Protein AF-A0A1E7F8M4-F1 (afdb_monomer_lite)

Secondary structure (DSSP, 8-state):
--HHHHHHHHHHHHS----S------------------------------HHHHSSTTS--BHHHHHHHHHHHHHHHHTTT-SS-EEEEEE--B-----S------------------SGGG--EEEEEE-SSTTHHHHHHSSBS-S---HHHHHHHHHHHHHHS-TTTS-EEEEEEESS--SSHHHHHHHHHHHHHHHHHTT-GGG--EEEEEEE-S--HHHHHHHHHHHH-PBPPGGG--TT--SS----S-S----B--EEEE-HHHHHHHHHHHHHHHHHHHHHTT-S-SSSTHHHHHHHHHHTTSTT---S---S------------EEEEEEETTEEEEEEEEEE-SSSEEEEESSSS-EEEEEEEPPTT-TT-EEEEEE-TTSPEEEEEEETTTTEEEETTS-EEEESS--------S--SS---S--S-GGGTTSHHHHHHHHT---EEEEEEE-SGGGG-B--

Foldseek 3Di:
DPDVVVVVVVVVVVPDPPPDDDDDDDDDDDDDDDDDDDDDPPPPPPPPDPLLQLCQLPRQDFLQSNVLSVVQLVQAFVLQLAVQGAKEKEAFFAQPPDPDDPPDPDDDDPDPDDPPRPPVRGDIDIDGRHNHSVCSSVVRPNTFQADFGQVLVNLLVVLVVLLVDPLQVFAAEEEEEDAAQHPPLVSNVVSVLVSQLSCVVVPADVSHRAAYEYEHRFQYPRVVVSLVVVQPDWHAHPVVCPVPPPDDDPDPDDPCRRTDNRYHYDYPVNVNVQVVQVVVVLVVVLVVPPPDDDDDCPVVSVQSVSQSSRLPRPPDDDPDDDDDDDDDQFPAAWKFKDAPNDGPWIWGWDGPSPFKIWIDIPPDIWIKGKDQDPPPCRPDIWIWTQDPVRDIKTWDADSVQRWIAIPVRMIIHGPPPPPPPPPRDDDDDHADSPPTDCVVCPRPNNVCSNVSGNHHYYYYYNSYPSSRDGHD

pLDDT: mean 72.51, std 24.02, range [23.47, 98.25]

Organism: NCBI:txid635003

Radius of gyration: 28.69 Å; chains: 1; bounding box: 105×53×74 Å

Structure (mmCIF, N/CA/C/O backbone):
data_AF-A0A1E7F8M4-F1
#
_entry.id   AF-A0A1E7F8M4-F1
#
loop_
_atom_site.group_PDB
_atom_site.id
_atom_site.type_symbol
_atom_site.label_atom_id
_atom_site.label_alt_id
_atom_site.label_comp_id
_atom_site.label_asym_id
_atom_site.label_entity_id
_atom_site.label_seq_id
_atom_site.pdbx_PDB_ins_code
_atom_site.Cartn_x
_atom_site.Cartn_y
_atom_site.Cartn_z
_atom_site.occupancy
_atom_site.B_iso_or_equiv
_atom_site.auth_seq_id
_atom_site.auth_comp_id
_atom_site.auth_asym_id
_atom_site.auth_atom_id
_atom_site.pdbx_PDB_model_num
ATOM 1 N N . MET A 1 1 ? 30.315 -9.080 -9.059 1.00 37.03 1 MET A N 1
ATOM 2 C CA . MET A 1 1 ? 30.272 -8.263 -7.815 1.00 37.03 1 MET A CA 1
ATOM 3 C C . MET A 1 1 ? 30.998 -6.899 -7.936 1.00 37.03 1 MET A C 1
ATOM 5 O O . MET A 1 1 ? 31.629 -6.462 -6.981 1.00 37.03 1 MET A O 1
ATOM 9 N N . GLY A 1 2 ? 30.937 -6.190 -9.077 1.00 30.44 2 GLY A N 1
ATOM 10 C CA . GLY A 1 2 ? 31.762 -4.980 -9.309 1.00 30.44 2 GLY A CA 1
ATOM 11 C C . GLY A 1 2 ? 31.036 -3.627 -9.262 1.00 30.44 2 GLY A C 1
ATOM 12 O O . GLY A 1 2 ? 31.676 -2.598 -9.063 1.00 30.44 2 GLY A O 1
ATOM 13 N N . PHE A 1 3 ? 29.710 -3.607 -9.421 1.00 31.91 3 PHE A N 1
ATOM 14 C CA . PHE A 1 3 ? 28.953 -2.371 -9.649 1.00 31.91 3 PHE A CA 1
ATOM 15 C C . PHE A 1 3 ? 28.814 -1.500 -8.389 1.00 31.91 3 PHE A C 1
ATOM 17 O O . PHE A 1 3 ? 29.155 -0.317 -8.417 1.00 31.91 3 PHE A O 1
ATOM 24 N N . MET A 1 4 ? 28.442 -2.094 -7.247 1.00 29.42 4 MET A N 1
ATOM 25 C CA . MET A 1 4 ? 28.350 -1.355 -5.980 1.00 29.42 4 MET A CA 1
ATOM 26 C C . MET A 1 4 ? 29.710 -0.833 -5.504 1.00 29.42 4 MET A C 1
ATOM 28 O O . MET A 1 4 ? 29.794 0.275 -4.985 1.00 29.42 4 MET A O 1
ATOM 32 N N . LYS A 1 5 ? 30.802 -1.568 -5.749 1.00 33.44 5 LYS A N 1
ATOM 33 C CA . LYS A 1 5 ? 32.147 -1.145 -5.331 1.00 33.44 5 LYS A CA 1
ATOM 34 C C . LYS A 1 5 ? 32.594 0.140 -6.049 1.00 33.44 5 LYS A C 1
ATOM 36 O O . LYS A 1 5 ? 33.092 1.054 -5.401 1.00 33.44 5 LYS A O 1
ATOM 41 N N . ASN A 1 6 ? 32.305 0.251 -7.350 1.00 36.06 6 ASN A N 1
ATOM 42 C CA . ASN A 1 6 ? 32.602 1.446 -8.149 1.00 36.06 6 ASN A CA 1
ATOM 43 C C . ASN A 1 6 ? 31.664 2.628 -7.847 1.00 36.06 6 ASN A C 1
ATOM 45 O O . ASN A 1 6 ? 32.099 3.779 -7.887 1.00 36.06 6 ASN A O 1
ATOM 49 N N . ALA A 1 7 ? 30.391 2.369 -7.523 1.00 35.34 7 ALA A N 1
ATOM 50 C CA . ALA A 1 7 ? 29.462 3.415 -7.090 1.00 35.34 7 ALA A CA 1
ATOM 51 C C . ALA A 1 7 ? 29.884 4.021 -5.736 1.00 35.34 7 ALA A C 1
ATOM 53 O O . ALA A 1 7 ? 29.865 5.240 -5.577 1.00 35.34 7 ALA A O 1
ATOM 54 N N . PHE A 1 8 ? 30.351 3.188 -4.799 1.00 31.23 8 PHE A N 1
ATOM 55 C CA . PHE A 1 8 ? 30.857 3.630 -3.497 1.00 31.23 8 PHE A CA 1
ATOM 56 C C . PHE A 1 8 ? 32.166 4.429 -3.600 1.00 31.23 8 PHE A C 1
ATOM 58 O O . PHE A 1 8 ? 32.268 5.484 -2.978 1.00 31.23 8 PHE A O 1
ATOM 65 N N . GLU A 1 9 ? 33.139 4.002 -4.415 1.00 39.09 9 GLU A N 1
ATOM 66 C CA . GLU A 1 9 ? 34.400 4.748 -4.599 1.00 39.09 9 GLU A CA 1
ATOM 67 C C . GLU A 1 9 ? 34.179 6.134 -5.230 1.00 39.09 9 GLU A C 1
ATOM 69 O O . GLU A 1 9 ? 34.836 7.107 -4.853 1.00 39.09 9 GLU A O 1
ATOM 74 N N . LYS A 1 10 ? 33.204 6.256 -6.140 1.00 39.91 10 LYS A N 1
ATOM 75 C CA . LYS A 1 10 ? 32.868 7.525 -6.801 1.00 39.91 10 LYS A CA 1
ATOM 76 C C . LYS A 1 10 ? 32.149 8.510 -5.867 1.00 39.91 10 LYS A C 1
ATOM 78 O O . LYS A 1 10 ? 32.418 9.704 -5.932 1.00 39.91 10 LYS A O 1
ATOM 83 N N . ILE A 1 11 ? 31.303 8.007 -4.963 1.00 39.59 11 ILE A N 1
ATOM 84 C CA . ILE A 1 11 ? 30.619 8.805 -3.929 1.00 39.59 11 ILE A CA 1
ATOM 85 C C . ILE A 1 11 ? 31.603 9.241 -2.830 1.00 39.59 11 ILE A C 1
ATOM 87 O O . ILE A 1 11 ? 31.528 10.370 -2.348 1.00 39.59 11 ILE A O 1
ATOM 91 N N . GLN A 1 12 ? 32.572 8.389 -2.475 1.00 37.31 12 GLN A N 1
ATOM 92 C CA . GLN A 1 12 ? 33.633 8.734 -1.524 1.00 37.31 12 GLN A CA 1
ATOM 93 C C . GLN A 1 12 ? 34.525 9.875 -2.054 1.00 37.31 12 GLN A C 1
ATOM 95 O O . GLN A 1 12 ? 34.934 10.736 -1.280 1.00 37.31 12 GLN A O 1
ATOM 100 N N . ALA A 1 13 ? 34.786 9.914 -3.367 1.00 48.41 13 ALA A N 1
ATOM 101 C CA . ALA A 1 13 ? 35.597 10.949 -4.012 1.00 48.41 13 ALA A CA 1
ATOM 102 C C . ALA A 1 13 ? 34.895 12.321 -4.133 1.00 48.41 13 ALA A C 1
ATOM 104 O O . ALA A 1 13 ? 35.574 13.344 -4.166 1.00 48.41 13 ALA A O 1
ATOM 105 N N . GLU A 1 14 ? 33.558 12.367 -4.179 1.00 42.75 14 GLU A N 1
ATOM 106 C CA . GLU A 1 14 ? 32.783 13.623 -4.196 1.00 42.75 14 GLU A CA 1
ATOM 107 C C . GLU A 1 14 ? 32.551 14.221 -2.796 1.00 42.75 14 GLU A C 1
ATOM 109 O O . GLU A 1 14 ? 32.274 15.415 -2.676 1.00 42.75 14 GLU A O 1
ATOM 114 N N . LEU A 1 15 ? 32.680 13.418 -1.734 1.00 37.06 15 LEU A N 1
ATOM 115 C CA . LEU A 1 15 ? 32.424 13.827 -0.346 1.00 37.06 15 LEU A CA 1
ATOM 116 C C . LEU A 1 15 ? 33.662 14.331 0.413 1.00 37.06 15 LEU A C 1
ATOM 118 O O . LEU A 1 15 ? 33.518 14.773 1.554 1.00 37.06 15 LEU A O 1
ATOM 122 N N . ASP A 1 16 ? 34.845 14.311 -0.205 1.00 44.00 16 ASP A N 1
ATOM 123 C CA . ASP A 1 16 ? 36.096 14.795 0.391 1.00 44.00 16 ASP A CA 1
ATOM 124 C C . ASP A 1 16 ? 36.528 16.137 -0.252 1.00 44.00 16 ASP A C 1
ATOM 126 O O . ASP A 1 16 ? 37.361 16.170 -1.161 1.00 44.00 16 ASP A O 1
ATOM 130 N N . PRO A 1 17 ? 35.993 17.300 0.182 1.00 47.28 17 PRO A N 1
ATOM 131 C CA . PRO A 1 17 ? 36.359 18.602 -0.384 1.00 47.28 17 PRO A CA 1
ATOM 132 C C . PRO A 1 17 ? 37.748 19.105 0.057 1.00 47.28 17 PRO A C 1
ATOM 134 O O . PRO A 1 17 ? 38.078 20.270 -0.163 1.00 47.28 17 PRO A O 1
ATOM 137 N N . SER A 1 18 ? 38.591 18.274 0.680 1.00 44.00 18 SER A N 1
ATOM 138 C CA . SER A 1 18 ? 39.904 18.683 1.191 1.00 44.00 18 SER A CA 1
ATOM 139 C C . SER A 1 18 ? 41.071 18.108 0.388 1.00 44.00 18 SER A C 1
ATOM 141 O O . SER A 1 18 ? 41.942 17.443 0.943 1.00 44.00 18 SER A O 1
ATOM 143 N N . ALA A 1 19 ? 41.130 18.368 -0.916 1.00 43.50 19 ALA A N 1
ATOM 144 C CA . ALA A 1 19 ? 42.357 18.117 -1.675 1.00 43.50 19 ALA A CA 1
ATOM 145 C C . ALA A 1 19 ? 42.534 19.045 -2.880 1.00 43.50 19 ALA A C 1
ATOM 147 O O . ALA A 1 19 ? 42.979 18.615 -3.938 1.00 43.50 19 ALA A O 1
ATOM 148 N N . THR A 1 20 ? 42.272 20.340 -2.714 1.00 40.88 20 THR A N 1
ATOM 149 C CA . THR A 1 20 ? 42.920 21.341 -3.565 1.00 40.88 20 THR A CA 1
ATOM 150 C C . THR A 1 20 ? 43.335 22.553 -2.746 1.00 40.88 20 THR A C 1
ATOM 152 O O . THR A 1 20 ? 42.497 23.322 -2.287 1.00 40.88 20 THR A O 1
ATOM 155 N N . ASP A 1 21 ? 44.658 22.693 -2.662 1.00 37.81 21 ASP A N 1
ATOM 156 C CA . ASP A 1 21 ? 45.453 23.921 -2.570 1.00 37.81 21 ASP A CA 1
ATOM 157 C C . ASP A 1 21 ? 46.248 24.124 -1.266 1.00 37.81 21 ASP A C 1
ATOM 159 O O . ASP A 1 21 ? 45.717 24.092 -0.157 1.00 37.81 21 ASP A O 1
ATOM 163 N N . GLY A 1 22 ? 47.567 24.312 -1.408 1.00 34.22 22 GLY A N 1
ATOM 164 C CA . GLY A 1 22 ? 48.473 24.506 -0.268 1.00 34.22 22 GLY A CA 1
ATOM 165 C C . GLY A 1 22 ? 49.951 24.180 -0.501 1.00 34.22 22 GLY A C 1
ATOM 166 O O . GLY A 1 22 ? 50.516 23.298 0.139 1.00 34.22 22 GLY A O 1
ATOM 167 N N . SER A 1 23 ? 50.592 24.922 -1.401 1.00 37.06 23 SER A N 1
ATOM 168 C CA . SER A 1 23 ? 52.031 24.912 -1.695 1.00 37.06 23 SER A CA 1
ATOM 169 C C . SER A 1 23 ? 52.950 25.287 -0.503 1.00 37.06 23 SER A C 1
ATOM 171 O O . SER A 1 23 ? 52.768 26.313 0.143 1.00 37.06 23 SER A O 1
ATOM 173 N N . THR A 1 24 ? 54.049 24.526 -0.358 1.00 35.88 24 THR A N 1
ATOM 174 C CA . THR A 1 24 ? 55.429 24.899 0.076 1.00 35.88 24 THR A CA 1
ATOM 175 C C . THR A 1 24 ? 55.720 25.528 1.457 1.00 35.88 24 THR A C 1
ATOM 177 O O . THR A 1 24 ? 55.520 26.725 1.641 1.00 35.88 24 THR A O 1
ATOM 180 N N . LYS A 1 25 ? 56.480 24.809 2.314 1.00 34.91 25 LYS A N 1
ATOM 181 C CA . LYS A 1 25 ? 57.910 25.100 2.636 1.00 34.91 25 LYS A CA 1
ATOM 182 C C . LYS A 1 25 ? 58.560 24.089 3.612 1.00 34.91 25 LYS A C 1
ATOM 184 O O . LYS A 1 25 ? 58.103 23.898 4.729 1.00 34.91 25 LYS A O 1
ATOM 189 N N . SER A 1 26 ? 59.671 23.511 3.142 1.00 40.28 26 SER A N 1
ATOM 190 C CA . SER A 1 26 ? 60.912 23.061 3.818 1.00 40.28 26 SER A CA 1
ATOM 191 C C . SER A 1 26 ? 61.042 23.134 5.357 1.00 40.28 26 SER A C 1
ATOM 193 O O . SER A 1 26 ? 60.985 24.233 5.903 1.00 40.28 26 SER A O 1
ATOM 195 N N . ALA A 1 27 ? 61.477 22.047 6.018 1.00 36.09 27 ALA A N 1
ATOM 196 C CA . ALA A 1 27 ? 62.901 21.738 6.276 1.00 36.09 27 ALA A CA 1
ATOM 197 C C . ALA A 1 27 ? 63.121 20.514 7.213 1.00 36.09 27 ALA A C 1
ATOM 199 O O . ALA A 1 27 ? 62.509 20.403 8.266 1.00 36.09 27 ALA A O 1
ATOM 200 N N . ASP A 1 28 ? 64.078 19.677 6.793 1.00 35.28 28 ASP A N 1
ATOM 201 C CA . ASP A 1 28 ? 65.094 18.901 7.535 1.00 35.28 28 ASP A CA 1
ATOM 202 C C . ASP A 1 28 ? 64.807 17.720 8.507 1.00 35.28 28 ASP A C 1
ATOM 204 O O . ASP A 1 28 ? 64.320 17.873 9.620 1.00 35.28 28 ASP A O 1
ATOM 208 N N . ARG A 1 29 ? 65.343 16.556 8.070 1.00 38.78 29 ARG A N 1
ATOM 209 C CA . ARG A 1 29 ? 66.242 15.574 8.748 1.00 38.78 29 ARG A CA 1
ATOM 210 C C . ARG A 1 29 ? 65.825 15.023 10.131 1.00 38.78 29 ARG A C 1
ATOM 212 O O . ARG A 1 29 ? 65.906 15.707 11.137 1.00 38.78 29 ARG A O 1
ATOM 219 N N . SER A 1 30 ? 65.613 13.715 10.311 1.00 35.81 30 SER A N 1
ATOM 220 C CA . SER A 1 30 ? 66.671 12.686 10.358 1.00 35.81 30 SER A CA 1
ATOM 221 C C . SER A 1 30 ? 66.151 11.367 10.974 1.00 35.81 30 SER A C 1
ATOM 223 O O . SER A 1 30 ? 65.202 11.361 11.748 1.00 35.81 30 SER A O 1
ATOM 225 N N . SER A 1 31 ? 66.857 10.280 10.630 1.00 36.47 31 SER A N 1
ATOM 226 C CA . SER A 1 31 ? 66.980 8.964 11.292 1.00 36.47 31 SER A CA 1
ATOM 227 C C . SER A 1 31 ? 65.755 8.046 11.450 1.00 36.47 31 SER A C 1
ATOM 229 O O . SER A 1 31 ? 65.026 8.115 12.427 1.00 36.47 31 SER A O 1
ATOM 231 N N . GLY A 1 32 ? 65.652 7.089 10.518 1.00 35.16 32 GLY A N 1
ATOM 232 C CA . GLY A 1 32 ? 65.923 5.658 10.739 1.00 35.16 32 GLY A CA 1
ATOM 233 C C . GLY A 1 32 ? 65.112 4.884 11.784 1.00 35.16 32 GLY A C 1
ATOM 234 O O . GLY A 1 32 ? 65.219 5.158 12.967 1.00 35.16 32 GLY A O 1
ATOM 235 N N . VAL A 1 33 ? 64.454 3.803 11.343 1.00 39.25 33 VAL A N 1
ATOM 236 C CA . VAL A 1 33 ? 64.596 2.421 11.857 1.00 39.25 33 VAL A CA 1
ATOM 237 C C . VAL A 1 33 ? 63.741 1.477 10.996 1.00 39.25 33 VAL A C 1
ATOM 239 O O . VAL A 1 33 ? 62.648 1.809 10.550 1.00 39.25 33 VAL A O 1
ATOM 242 N N . ARG A 1 34 ? 64.306 0.295 10.732 1.00 45.12 34 ARG A N 1
ATOM 243 C CA . ARG A 1 34 ? 63.741 -0.835 9.986 1.00 45.12 34 ARG A CA 1
ATOM 244 C C . ARG A 1 34 ? 62.497 -1.405 10.674 1.00 45.12 34 ARG A C 1
ATOM 246 O O . ARG A 1 34 ? 62.548 -1.668 11.871 1.00 45.12 34 ARG A O 1
ATOM 253 N N . SER A 1 35 ? 61.463 -1.747 9.911 1.00 37.53 35 SER A N 1
ATOM 254 C CA . SER A 1 35 ? 60.575 -2.862 10.260 1.00 37.53 35 SER A CA 1
ATOM 255 C C . SER A 1 35 ? 59.848 -3.413 9.031 1.00 37.53 35 SER A C 1
ATOM 257 O O . SER A 1 35 ? 59.501 -2.705 8.093 1.00 37.53 35 SER A O 1
ATOM 259 N N . SER A 1 36 ? 59.742 -4.733 9.041 1.00 39.44 36 SER A N 1
ATOM 260 C CA . SER A 1 36 ? 59.209 -5.653 8.046 1.00 39.44 36 SER A CA 1
ATOM 261 C C . SER A 1 36 ? 57.705 -5.493 7.818 1.00 39.44 36 SER A C 1
ATOM 263 O O . SER A 1 36 ? 56.918 -5.689 8.743 1.00 39.44 36 SER A O 1
ATOM 265 N N . SER A 1 37 ? 57.309 -5.228 6.574 1.00 35.06 37 SER A N 1
ATOM 266 C CA . SER A 1 37 ? 55.920 -5.261 6.118 1.00 35.06 37 SER A CA 1
ATOM 267 C C . SER A 1 37 ? 55.500 -6.699 5.799 1.00 35.06 37 SER A C 1
ATOM 269 O O . SER A 1 37 ? 55.892 -7.262 4.777 1.00 35.06 37 SER A O 1
ATOM 271 N N . SER A 1 38 ? 54.702 -7.287 6.687 1.00 37.44 38 SER A N 1
ATOM 272 C CA . SER A 1 38 ? 53.799 -8.382 6.341 1.00 37.44 38 SER A CA 1
ATOM 273 C C . SER A 1 38 ? 52.562 -7.772 5.679 1.00 37.44 38 SER A C 1
ATOM 275 O O . SER A 1 38 ? 51.977 -6.818 6.187 1.00 37.44 38 SER A O 1
ATOM 277 N N . SER A 1 39 ? 52.206 -8.274 4.501 1.00 34.81 39 SER A N 1
ATOM 278 C CA . SER A 1 39 ? 51.016 -7.877 3.752 1.00 34.81 39 SER A CA 1
ATOM 279 C C . SER A 1 39 ? 49.777 -8.488 4.406 1.00 34.81 39 SER A C 1
ATOM 281 O O . SER A 1 39 ? 49.344 -9.583 4.049 1.00 34.81 39 SER A O 1
ATOM 283 N N . SER A 1 40 ? 49.218 -7.795 5.394 1.00 31.50 40 SER A N 1
ATOM 284 C CA . SER A 1 40 ? 47.847 -8.020 5.839 1.00 31.50 40 SER A CA 1
ATOM 285 C C . SER A 1 40 ? 46.906 -7.375 4.827 1.00 31.50 40 SER A C 1
ATOM 287 O O . SER A 1 40 ? 46.885 -6.154 4.681 1.00 31.50 40 SER A O 1
ATOM 289 N N . ILE A 1 41 ? 46.156 -8.213 4.117 1.00 36.09 41 ILE A N 1
ATOM 290 C CA . ILE A 1 41 ? 45.032 -7.813 3.274 1.00 36.09 41 ILE A CA 1
ATOM 291 C C . ILE A 1 41 ? 43.988 -7.190 4.200 1.00 36.09 41 ILE A C 1
ATOM 293 O O . ILE A 1 41 ? 43.295 -7.881 4.944 1.00 36.09 41 ILE A O 1
ATOM 297 N N . SER A 1 42 ? 43.937 -5.863 4.197 1.00 30.20 42 SER A N 1
ATOM 298 C CA . SER A 1 42 ? 42.910 -5.069 4.853 1.00 30.20 42 SER A CA 1
ATOM 299 C C . SER A 1 42 ? 41.590 -5.339 4.138 1.00 30.20 42 SER A C 1
ATOM 301 O O . SER A 1 42 ? 41.363 -4.843 3.036 1.00 30.20 42 SER A O 1
ATOM 303 N N . SER A 1 43 ? 40.724 -6.151 4.739 1.00 32.59 43 SER A N 1
ATOM 304 C CA . SER A 1 43 ? 39.313 -6.218 4.370 1.00 32.59 43 SER A CA 1
ATOM 305 C C . SER A 1 43 ? 38.730 -4.813 4.515 1.00 32.59 43 SER A C 1
ATOM 307 O O . SER A 1 43 ? 38.533 -4.331 5.631 1.00 32.59 43 SER A O 1
ATOM 309 N N . SER A 1 44 ? 38.540 -4.131 3.387 1.00 31.28 44 SER A N 1
ATOM 310 C CA . SER A 1 44 ? 37.894 -2.827 3.310 1.00 31.28 44 SER A CA 1
ATOM 311 C C . SER A 1 44 ? 36.474 -2.970 3.843 1.00 31.28 44 SER A C 1
ATOM 313 O O . SER A 1 44 ? 35.622 -3.565 3.184 1.00 31.28 44 SER A O 1
ATOM 315 N N . SER A 1 45 ? 36.252 -2.472 5.054 1.00 30.31 45 SER A N 1
ATOM 316 C CA . SER A 1 45 ? 34.945 -2.372 5.683 1.00 30.31 45 SER A CA 1
ATOM 317 C C . SER A 1 45 ? 34.021 -1.575 4.765 1.00 30.31 45 SER A C 1
ATOM 319 O O . SER A 1 45 ? 34.149 -0.357 4.664 1.00 30.31 45 SER A O 1
ATOM 321 N N . THR A 1 46 ? 33.110 -2.255 4.073 1.00 35.41 46 THR A N 1
ATOM 322 C CA . THR A 1 46 ? 31.960 -1.619 3.434 1.00 35.41 46 THR A CA 1
ATOM 323 C C . THR A 1 46 ? 31.188 -0.903 4.532 1.00 35.41 46 THR A C 1
ATOM 325 O O . THR A 1 46 ? 30.620 -1.541 5.419 1.00 35.41 46 THR A O 1
ATOM 328 N N . SER A 1 47 ? 31.226 0.426 4.530 1.00 35.97 47 SER A N 1
ATOM 329 C CA . SER A 1 47 ? 30.387 1.246 5.392 1.00 35.97 47 SER A CA 1
ATOM 330 C C . SER A 1 47 ? 28.935 1.010 4.989 1.00 35.97 47 SER A C 1
ATOM 332 O O . SER A 1 47 ? 28.450 1.608 4.031 1.00 35.97 47 SER A O 1
ATOM 334 N N . SER A 1 48 ? 28.266 0.094 5.691 1.00 42.28 48 SER A N 1
ATOM 335 C CA . SER A 1 48 ? 26.831 -0.142 5.575 1.00 42.28 48 SER A CA 1
ATOM 336 C C . SER A 1 48 ? 26.122 1.189 5.810 1.00 42.28 48 SER A C 1
ATOM 338 O O . SER A 1 48 ? 26.155 1.713 6.931 1.00 42.28 48 SER A O 1
ATOM 340 N N . LEU A 1 49 ? 25.522 1.767 4.768 1.00 44.16 49 LEU A N 1
ATOM 341 C CA . LEU A 1 49 ? 24.587 2.869 4.953 1.00 44.16 49 LEU A CA 1
ATOM 342 C C . LEU A 1 49 ? 23.533 2.378 5.943 1.00 44.16 49 LEU A C 1
ATOM 344 O O . LEU A 1 49 ? 22.904 1.343 5.737 1.00 44.16 49 LEU A O 1
ATOM 348 N N . SER A 1 50 ? 23.380 3.077 7.065 1.00 47.62 50 SER A N 1
ATOM 349 C CA . SER A 1 50 ? 22.324 2.728 8.008 1.00 47.62 50 SER A CA 1
ATOM 350 C C . SER A 1 50 ? 20.979 2.849 7.293 1.00 47.62 50 SER A C 1
ATOM 352 O O . SER A 1 50 ? 20.767 3.840 6.595 1.00 47.62 50 SER A O 1
ATOM 354 N N . MET A 1 51 ? 20.076 1.895 7.519 1.00 46.16 51 MET A N 1
ATOM 355 C CA . MET A 1 51 ? 18.689 1.879 7.026 1.00 46.16 51 MET A CA 1
ATOM 356 C C . MET A 1 51 ? 18.016 3.263 7.103 1.00 46.16 51 MET A C 1
ATOM 358 O O . MET A 1 51 ? 17.416 3.747 6.150 1.00 46.16 51 MET A O 1
ATOM 362 N N . ALA A 1 52 ? 18.270 3.940 8.222 1.00 48.97 52 ALA A N 1
ATOM 363 C CA . ALA A 1 52 ? 17.969 5.327 8.544 1.00 48.97 52 ALA A CA 1
ATOM 364 C C . ALA A 1 52 ? 18.266 6.358 7.454 1.00 48.97 52 ALA A C 1
ATOM 366 O O . ALA A 1 52 ? 17.483 7.268 7.202 1.00 48.97 52 ALA A O 1
ATOM 367 N N . SER A 1 53 ? 19.450 6.243 6.866 1.00 50.91 53 SER A N 1
ATOM 368 C CA . SER A 1 53 ? 19.987 7.182 5.895 1.00 50.91 53 SER A CA 1
ATOM 369 C C . SER A 1 53 ? 19.448 6.907 4.502 1.00 50.91 53 SER A C 1
ATOM 371 O O . SER A 1 53 ? 19.332 7.848 3.729 1.00 50.91 53 SER A O 1
ATOM 373 N N . VAL A 1 54 ? 19.136 5.650 4.177 1.00 51.59 54 VAL A N 1
ATOM 374 C CA . VAL A 1 54 ? 18.536 5.280 2.886 1.00 51.59 54 VAL A CA 1
ATOM 375 C C . VAL A 1 54 ? 17.061 5.675 2.866 1.00 51.59 54 VAL A C 1
ATOM 377 O O . VAL A 1 54 ? 16.589 6.251 1.889 1.00 51.59 54 VAL A O 1
ATOM 380 N N . MET A 1 55 ? 16.369 5.457 3.987 1.00 57.69 55 MET A N 1
ATOM 381 C CA . MET A 1 55 ? 14.956 5.795 4.171 1.00 57.69 55 MET A CA 1
ATOM 382 C C . MET A 1 55 ? 14.674 7.286 4.346 1.00 57.69 55 MET A C 1
ATOM 384 O O . MET A 1 55 ? 13.518 7.695 4.286 1.00 57.69 55 MET A O 1
ATOM 388 N N . HIS A 1 56 ? 15.697 8.118 4.558 1.00 66.62 56 HIS A N 1
ATOM 389 C CA . HIS A 1 56 ? 15.480 9.558 4.566 1.00 66.62 56 HIS A CA 1
ATOM 390 C C . HIS A 1 56 ? 15.024 9.992 3.167 1.00 66.62 56 HIS A C 1
ATOM 392 O O . HIS A 1 56 ? 15.685 9.674 2.184 1.00 66.62 56 HIS A O 1
ATOM 398 N N . TYR A 1 57 ? 13.911 10.716 3.048 1.00 64.94 57 TYR A N 1
ATOM 399 C CA . TYR A 1 57 ? 13.387 11.128 1.734 1.00 64.94 57 TYR A CA 1
ATOM 400 C C . TYR A 1 57 ? 14.365 11.970 0.932 1.00 64.94 57 TYR A C 1
ATOM 402 O O . TYR A 1 57 ? 14.460 11.813 -0.281 1.00 64.94 57 TYR A O 1
ATOM 410 N N . ASP A 1 58 ? 15.124 12.804 1.638 1.00 70.94 58 ASP A N 1
ATOM 411 C CA . ASP A 1 58 ? 16.180 13.636 1.062 1.00 70.94 58 ASP A CA 1
ATOM 412 C C . ASP A 1 58 ? 17.496 12.853 0.854 1.00 70.94 58 ASP A C 1
ATOM 414 O O . ASP A 1 58 ? 18.550 13.443 0.610 1.00 70.94 58 ASP A O 1
ATOM 418 N N . SER A 1 59 ? 17.476 11.522 1.003 1.00 80.62 59 SER A N 1
ATOM 419 C CA . SER A 1 59 ? 18.618 10.695 0.647 1.00 80.62 59 SER A CA 1
ATOM 420 C C . SER A 1 59 ? 18.800 10.721 -0.863 1.00 80.62 59 SER A C 1
ATOM 422 O O . SER A 1 59 ? 17.848 10.631 -1.639 1.00 80.62 59 SER A O 1
ATOM 424 N N . ASN A 1 60 ? 20.059 10.765 -1.288 1.00 87.25 60 ASN A N 1
ATOM 425 C CA . ASN A 1 60 ? 20.399 10.622 -2.696 1.00 87.25 60 ASN A CA 1
ATOM 426 C C . ASN A 1 60 ? 20.135 9.189 -3.197 1.00 87.25 60 ASN A C 1
ATOM 428 O O . ASN A 1 60 ? 20.543 8.877 -4.304 1.00 87.25 60 ASN A O 1
ATOM 432 N N . ALA A 1 61 ? 19.535 8.288 -2.410 1.00 87.25 61 ALA A N 1
ATOM 433 C CA . ALA A 1 61 ? 19.279 6.916 -2.828 1.00 87.25 61 ALA A CA 1
ATOM 434 C C . ALA A 1 61 ? 18.317 6.872 -4.025 1.00 87.25 61 ALA A C 1
ATOM 436 O O . ALA A 1 61 ? 17.397 7.684 -4.159 1.00 87.25 61 ALA A O 1
ATOM 437 N N . THR A 1 62 ? 18.539 5.901 -4.900 1.00 92.38 62 THR A N 1
ATOM 438 C CA . THR A 1 62 ? 17.616 5.552 -5.978 1.00 92.38 62 THR A CA 1
ATOM 439 C C . THR A 1 62 ? 16.291 5.058 -5.406 1.00 92.38 62 THR A C 1
ATOM 441 O O . THR A 1 62 ? 16.221 4.550 -4.282 1.00 92.38 62 THR A O 1
ATOM 444 N N . ARG A 1 63 ? 15.223 5.169 -6.194 1.00 94.06 63 ARG A N 1
ATOM 445 C CA . ARG A 1 63 ? 13.915 4.597 -5.851 1.00 94.06 63 ARG A CA 1
ATOM 446 C C . ARG A 1 63 ? 14.014 3.085 -5.602 1.00 94.06 63 ARG A C 1
ATOM 448 O O . ARG A 1 63 ? 13.408 2.586 -4.661 1.00 94.06 63 ARG A O 1
ATOM 455 N N . TRP A 1 64 ? 14.860 2.382 -6.356 1.00 94.25 64 TRP A N 1
ATOM 456 C CA . TRP A 1 64 ? 15.180 0.969 -6.145 1.00 94.25 64 TRP A CA 1
ATOM 457 C C . TRP A 1 64 ? 15.747 0.685 -4.750 1.00 94.25 64 TRP A C 1
ATOM 459 O O . TRP A 1 64 ? 15.195 -0.131 -4.017 1.00 94.25 64 TRP A O 1
ATOM 469 N N . GLU A 1 65 ? 16.801 1.397 -4.345 1.00 87.06 65 GLU A N 1
ATOM 470 C CA . GLU A 1 65 ? 17.409 1.240 -3.014 1.00 87.06 65 GLU A CA 1
ATOM 471 C C . GLU A 1 65 ? 16.388 1.514 -1.895 1.00 87.06 65 GLU A C 1
ATOM 473 O O . GLU A 1 65 ? 16.330 0.776 -0.912 1.00 87.06 65 GLU A O 1
ATOM 478 N N . LYS A 1 66 ? 15.530 2.532 -2.063 1.00 88.56 66 LYS A N 1
ATOM 479 C CA . LYS A 1 66 ? 14.440 2.832 -1.118 1.00 88.56 66 LYS A CA 1
ATOM 480 C C . LYS A 1 66 ? 13.435 1.674 -1.026 1.00 88.56 66 LYS A C 1
ATOM 482 O O . LYS A 1 66 ? 13.050 1.291 0.079 1.00 88.56 66 LYS A O 1
ATOM 487 N N . ALA A 1 67 ? 13.038 1.093 -2.160 1.00 91.31 67 ALA A N 1
ATOM 488 C CA . ALA A 1 67 ? 12.099 -0.028 -2.205 1.00 91.31 67 ALA A CA 1
ATOM 489 C C . ALA A 1 67 ? 12.668 -1.294 -1.553 1.00 91.31 67 ALA A C 1
ATOM 491 O O . ALA A 1 67 ? 11.985 -1.899 -0.732 1.00 91.31 67 ALA A O 1
ATOM 492 N N . VAL A 1 68 ? 13.926 -1.651 -1.835 1.00 88.06 68 VAL A N 1
ATOM 493 C CA . VAL A 1 68 ? 14.603 -2.816 -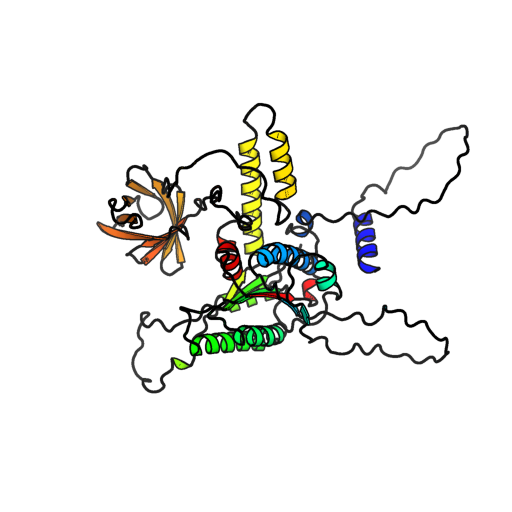1.230 1.00 88.06 68 VAL A CA 1
ATOM 494 C C . VAL A 1 68 ? 14.600 -2.721 0.295 1.00 88.06 68 VAL A C 1
ATOM 496 O O . VAL A 1 68 ? 14.203 -3.661 0.982 1.00 88.06 68 VAL A O 1
ATOM 499 N N . VAL A 1 69 ? 14.957 -1.555 0.839 1.00 84.50 69 VAL A N 1
ATOM 500 C CA . VAL A 1 69 ? 14.945 -1.331 2.291 1.00 84.50 69 VAL A CA 1
ATOM 501 C C . VAL A 1 69 ? 13.515 -1.363 2.863 1.00 84.50 69 VAL A C 1
ATOM 503 O O . VAL A 1 69 ? 13.300 -1.788 4.004 1.00 84.50 69 VAL A O 1
ATOM 506 N N . GLY A 1 70 ? 12.520 -0.934 2.080 1.00 84.12 70 GLY A N 1
ATOM 507 C CA . GLY A 1 70 ? 11.106 -0.991 2.456 1.00 84.12 70 GLY A CA 1
ATOM 508 C C . GLY A 1 70 ? 10.594 -2.421 2.547 1.00 84.12 70 GLY A C 1
ATOM 509 O O . GLY A 1 70 ? 9.925 -2.780 3.511 1.00 84.12 70 GLY A O 1
ATOM 510 N N . VAL A 1 71 ? 10.970 -3.263 1.593 1.00 90.25 71 VAL A N 1
ATOM 511 C CA . VAL A 1 71 ? 10.593 -4.680 1.560 1.00 90.25 71 VAL A CA 1
ATOM 512 C C . VAL A 1 71 ? 11.208 -5.425 2.735 1.00 90.25 71 VAL A C 1
ATOM 514 O O . VAL A 1 71 ? 10.483 -6.116 3.447 1.00 90.25 71 VAL A O 1
ATOM 517 N N . ASP A 1 72 ? 12.503 -5.223 2.994 1.00 85.25 72 ASP A N 1
ATOM 518 C CA . ASP A 1 72 ? 13.204 -5.821 4.138 1.00 85.25 72 ASP A CA 1
ATOM 519 C C . ASP A 1 72 ? 12.477 -5.547 5.459 1.00 85.25 72 ASP A C 1
ATOM 521 O O . ASP A 1 72 ? 12.132 -6.449 6.228 1.00 85.25 72 ASP A O 1
ATOM 525 N N . THR A 1 73 ? 12.124 -4.281 5.655 1.00 84.00 73 THR A N 1
ATOM 526 C CA . THR A 1 73 ? 11.320 -3.844 6.788 1.00 84.00 73 THR A CA 1
ATOM 527 C C . THR A 1 73 ? 9.989 -4.576 6.888 1.00 84.00 73 THR A C 1
ATOM 529 O O . THR A 1 73 ? 9.614 -5.040 7.968 1.00 84.00 73 THR A O 1
ATOM 532 N N . ILE A 1 74 ? 9.227 -4.581 5.794 1.00 87.12 74 ILE A N 1
ATOM 533 C CA . ILE A 1 74 ? 7.843 -5.047 5.801 1.00 87.12 74 ILE A CA 1
ATOM 534 C C . ILE A 1 74 ? 7.831 -6.549 6.050 1.00 87.12 74 ILE A C 1
ATOM 536 O O . ILE A 1 74 ? 7.101 -7.003 6.929 1.00 87.12 74 ILE A O 1
ATOM 540 N N . VAL A 1 75 ? 8.714 -7.301 5.391 1.00 91.50 75 VAL A N 1
ATOM 541 C CA . VAL A 1 75 ? 8.888 -8.741 5.617 1.00 91.50 75 VAL A CA 1
ATOM 542 C C . VAL A 1 75 ? 9.218 -9.027 7.081 1.00 91.50 75 VAL A C 1
ATOM 544 O O . VAL A 1 75 ? 8.575 -9.886 7.682 1.00 91.50 75 VAL A O 1
ATOM 547 N N . ALA A 1 76 ? 10.128 -8.266 7.702 1.00 87.50 76 ALA A N 1
ATOM 548 C CA . ALA A 1 76 ? 10.469 -8.436 9.117 1.00 87.50 76 ALA A CA 1
ATOM 549 C C . ALA A 1 76 ? 9.278 -8.241 10.078 1.00 87.50 76 ALA A C 1
ATOM 551 O O . ALA A 1 76 ? 9.328 -8.696 11.228 1.00 87.50 76 ALA A O 1
ATOM 552 N N . GLN A 1 77 ? 8.226 -7.535 9.652 1.00 86.56 77 GLN A N 1
ATOM 553 C CA . GLN A 1 77 ? 7.005 -7.357 10.439 1.00 86.56 77 GLN A CA 1
ATOM 554 C C . GLN A 1 77 ? 5.940 -8.375 10.114 1.00 86.56 77 GLN A C 1
ATOM 556 O O . GLN A 1 77 ? 5.408 -9.012 11.021 1.00 86.56 77 GLN A O 1
ATOM 561 N N . VAL A 1 78 ? 5.652 -8.531 8.832 1.00 89.19 78 VAL A N 1
ATOM 562 C CA . VAL A 1 78 ? 4.588 -9.391 8.344 1.00 89.19 78 VAL A CA 1
ATOM 563 C C . VAL A 1 78 ? 4.860 -10.852 8.691 1.00 89.19 78 VAL A C 1
ATOM 565 O O . VAL A 1 78 ? 3.949 -11.545 9.139 1.00 89.19 78 VAL A O 1
ATOM 568 N N . SER A 1 79 ? 6.113 -11.312 8.610 1.00 92.06 79 SER A N 1
ATOM 569 C CA . SER A 1 79 ? 6.462 -12.711 8.898 1.00 92.06 79 SER A CA 1
ATOM 570 C C . SER A 1 79 ? 6.226 -13.141 10.353 1.00 92.06 79 SER A C 1
ATOM 572 O O . SER A 1 79 ? 6.288 -14.325 10.679 1.00 92.06 79 SER A O 1
ATOM 574 N N . LYS A 1 80 ? 5.934 -12.195 11.255 1.00 90.44 80 LYS A N 1
ATOM 575 C CA . LYS A 1 80 ? 5.515 -12.489 12.635 1.00 90.44 80 LYS A CA 1
ATOM 576 C C . LYS A 1 80 ? 4.060 -12.944 12.724 1.00 90.44 80 LYS A C 1
ATOM 578 O O . LYS A 1 80 ? 3.689 -13.538 13.736 1.00 90.44 80 LYS A O 1
ATOM 583 N N . PHE A 1 81 ? 3.252 -12.611 11.721 1.00 89.12 81 PHE A N 1
ATOM 584 C CA . PHE A 1 81 ? 1.805 -12.816 11.701 1.00 89.12 81 PHE A CA 1
ATOM 585 C C . PHE A 1 81 ? 1.363 -13.764 10.582 1.00 89.12 81 PHE A C 1
ATOM 587 O O . PHE A 1 81 ? 0.346 -14.434 10.745 1.00 89.12 81 PHE A O 1
ATOM 594 N N . ASP A 1 82 ? 2.148 -13.875 9.506 1.00 93.25 82 ASP A N 1
ATOM 595 C CA . ASP A 1 82 ? 1.964 -14.883 8.462 1.00 93.25 82 ASP A CA 1
ATOM 596 C C . ASP A 1 82 ? 2.812 -16.140 8.756 1.00 93.25 82 ASP A C 1
ATOM 598 O O . ASP A 1 82 ? 4.040 -16.102 8.621 1.00 93.25 82 ASP A O 1
ATOM 602 N N . PRO A 1 83 ? 2.205 -17.264 9.182 1.00 91.94 83 PRO A N 1
ATOM 603 C CA . PRO A 1 83 ? 2.943 -18.489 9.507 1.00 91.94 83 PRO A CA 1
ATOM 604 C C . PRO A 1 83 ? 3.588 -19.159 8.280 1.00 91.94 83 PRO A C 1
ATOM 606 O O . PRO A 1 83 ? 4.590 -19.885 8.413 1.00 91.94 83 PRO A O 1
ATOM 609 N N . ASP A 1 84 ? 3.027 -18.921 7.095 1.00 95.12 84 ASP A N 1
ATOM 610 C CA . ASP A 1 84 ? 3.484 -19.522 5.843 1.00 95.12 84 ASP A CA 1
ATOM 611 C C . ASP A 1 84 ? 4.583 -18.682 5.185 1.00 95.12 84 ASP A C 1
ATOM 613 O O . ASP A 1 84 ? 5.415 -19.218 4.452 1.00 95.12 84 ASP A O 1
ATOM 617 N N . GLY A 1 85 ? 4.695 -17.420 5.600 1.00 96.00 85 GLY A N 1
ATOM 618 C CA . GLY A 1 85 ? 5.668 -16.460 5.104 1.00 96.00 85 GLY A CA 1
ATOM 619 C C . GLY A 1 85 ? 5.085 -15.598 3.991 1.00 96.00 85 GLY A C 1
ATOM 620 O O . GLY A 1 85 ? 3.988 -15.832 3.507 1.00 96.00 85 GLY A O 1
ATOM 621 N N . VAL A 1 86 ? 5.846 -14.585 3.598 1.00 96.88 86 VAL A N 1
ATOM 622 C CA . VAL A 1 86 ? 5.417 -13.578 2.626 1.00 96.88 86 VAL A CA 1
ATOM 623 C C . VAL A 1 86 ? 5.802 -14.015 1.219 1.00 96.88 86 VAL A C 1
ATOM 625 O O . VAL A 1 86 ? 6.939 -14.436 0.997 1.00 96.88 86 VAL A O 1
ATOM 628 N N . ASP A 1 87 ? 4.888 -13.876 0.265 1.00 98.25 87 ASP A N 1
ATOM 629 C CA . ASP A 1 87 ? 5.207 -14.030 -1.152 1.00 98.25 87 ASP A CA 1
ATOM 630 C C . ASP A 1 87 ? 5.688 -12.683 -1.715 1.00 98.25 87 ASP A C 1
ATOM 632 O O . ASP A 1 87 ? 5.068 -11.643 -1.500 1.00 98.25 87 ASP A O 1
ATOM 636 N N . ILE A 1 88 ? 6.802 -12.685 -2.441 1.00 97.94 88 ILE A N 1
ATOM 637 C CA . ILE A 1 88 ? 7.361 -11.501 -3.097 1.00 97.94 88 ILE A CA 1
ATOM 638 C C . ILE A 1 88 ? 7.328 -11.719 -4.604 1.00 97.94 88 ILE A C 1
ATOM 640 O O . ILE A 1 88 ? 7.771 -12.756 -5.095 1.00 97.94 88 ILE A O 1
ATOM 644 N N . VAL A 1 89 ? 6.817 -10.731 -5.330 1.00 97.94 89 VAL A N 1
ATOM 645 C CA . VAL A 1 89 ? 6.662 -10.751 -6.782 1.00 97.94 89 VAL A CA 1
ATOM 646 C C . VAL A 1 89 ? 7.469 -9.621 -7.387 1.00 97.94 89 VAL A C 1
ATOM 648 O O . VAL A 1 89 ? 7.234 -8.455 -7.088 1.00 97.94 89 VAL A O 1
ATOM 651 N N . MET A 1 90 ? 8.424 -9.957 -8.242 1.00 97.06 90 MET A N 1
ATOM 652 C CA . MET A 1 90 ? 9.272 -8.994 -8.934 1.00 97.06 90 MET A CA 1
ATOM 653 C C . MET A 1 90 ? 8.743 -8.778 -10.348 1.00 97.06 90 MET A C 1
ATOM 655 O O . MET A 1 90 ? 8.462 -9.745 -11.059 1.00 97.06 90 MET A O 1
ATOM 659 N N . VAL A 1 91 ? 8.632 -7.515 -10.760 1.00 95.00 91 VAL A N 1
ATOM 660 C CA . VAL A 1 91 ? 8.063 -7.130 -12.059 1.00 95.00 91 VAL A CA 1
ATOM 661 C C . VAL A 1 91 ? 9.075 -6.302 -12.840 1.00 95.00 91 VAL A C 1
ATOM 663 O O . VAL A 1 91 ? 9.506 -5.251 -12.372 1.00 95.00 91 VAL A O 1
ATOM 666 N N . GLY A 1 92 ? 9.459 -6.767 -14.029 1.00 91.31 92 GLY A N 1
ATOM 667 C CA . GLY A 1 92 ? 10.500 -6.147 -14.849 1.00 91.31 92 GLY A CA 1
ATOM 668 C C . GLY A 1 92 ? 11.930 -6.493 -14.406 1.00 91.31 92 GLY A C 1
ATOM 669 O O . GLY A 1 92 ? 12.188 -7.449 -13.664 1.00 91.31 92 GLY A O 1
ATOM 670 N N . GLY A 1 93 ? 12.889 -5.691 -14.867 1.00 85.81 93 GLY A N 1
ATOM 671 C CA . GLY A 1 93 ? 14.321 -5.942 -14.725 1.00 85.81 93 GLY A CA 1
ATOM 672 C C . GLY A 1 93 ? 14.891 -6.775 -15.870 1.00 85.81 93 GLY A C 1
ATOM 673 O O . GLY A 1 93 ? 14.178 -7.407 -16.643 1.00 85.81 93 GLY A O 1
ATOM 674 N N . VAL A 1 94 ? 16.218 -6.788 -15.983 1.00 77.12 94 VAL A N 1
ATOM 675 C CA . VAL A 1 94 ? 16.927 -7.616 -16.969 1.00 77.12 94 VAL A CA 1
ATOM 676 C C . VAL A 1 94 ? 17.845 -8.579 -16.231 1.00 77.12 94 VAL A C 1
ATOM 678 O O . VAL A 1 94 ? 18.606 -8.173 -15.352 1.00 77.12 94 VAL A O 1
ATOM 681 N N . THR A 1 95 ? 17.790 -9.861 -16.594 1.00 64.12 95 THR A N 1
ATOM 682 C CA . THR A 1 95 ? 18.798 -10.831 -16.157 1.00 64.12 95 THR A CA 1
ATOM 683 C C . THR A 1 95 ? 20.121 -10.464 -16.816 1.00 64.12 95 THR A C 1
ATOM 685 O O . THR A 1 95 ? 20.223 -10.483 -18.042 1.00 64.12 95 THR A O 1
ATOM 688 N N . ILE A 1 96 ? 21.152 -10.154 -16.029 1.00 57.72 96 ILE A N 1
ATOM 689 C CA . ILE A 1 96 ? 22.516 -10.037 -16.556 1.00 57.72 96 ILE A CA 1
ATOM 690 C C . ILE A 1 96 ? 23.016 -11.462 -16.823 1.00 57.72 96 ILE A C 1
ATOM 692 O O . ILE A 1 96 ? 23.725 -12.058 -16.013 1.00 57.72 96 ILE A O 1
ATOM 696 N N . ALA A 1 97 ? 22.583 -12.052 -17.935 1.00 51.12 97 ALA A N 1
ATOM 697 C CA . ALA A 1 97 ? 23.156 -13.289 -18.442 1.00 51.12 97 ALA A CA 1
ATOM 698 C C . ALA A 1 97 ? 24.577 -12.965 -18.932 1.00 51.12 97 ALA A C 1
ATOM 700 O O . ALA A 1 97 ? 24.734 -12.369 -19.992 1.00 51.12 97 ALA A O 1
ATOM 701 N N . GLY A 1 98 ? 25.607 -13.255 -18.126 1.00 49.50 98 GLY A N 1
ATOM 702 C CA . GLY A 1 98 ? 26.992 -13.033 -18.571 1.00 49.50 98 GLY A CA 1
ATOM 703 C C . GLY A 1 98 ? 28.105 -12.918 -17.527 1.00 49.50 98 GLY A C 1
ATOM 704 O O . GLY A 1 98 ? 29.156 -12.385 -17.859 1.00 49.50 98 GLY A O 1
ATOM 705 N N . VAL A 1 99 ? 27.938 -13.378 -16.279 1.00 48.38 99 VAL A N 1
ATOM 706 C CA . VAL A 1 99 ? 29.083 -13.514 -15.342 1.00 48.38 99 VAL A CA 1
ATOM 707 C C . VAL A 1 99 ? 29.067 -14.870 -14.635 1.00 48.38 99 VAL A C 1
ATOM 709 O O . VAL A 1 99 ? 29.276 -14.973 -13.428 1.00 48.38 99 VAL A O 1
ATOM 712 N N . ILE A 1 100 ? 28.785 -15.930 -15.385 1.00 49.53 100 ILE A N 1
ATOM 713 C CA . ILE A 1 100 ? 29.198 -17.271 -14.984 1.00 49.53 100 ILE A CA 1
ATOM 714 C C . ILE A 1 100 ? 30.316 -17.618 -15.955 1.00 49.53 100 ILE A C 1
ATOM 716 O O . ILE A 1 100 ? 30.076 -17.675 -17.154 1.00 49.53 100 ILE A O 1
ATOM 720 N N . ASN A 1 101 ? 31.534 -17.718 -15.421 1.00 45.72 101 ASN A N 1
ATOM 721 C CA . ASN A 1 101 ? 32.733 -18.142 -16.132 1.00 45.72 101 ASN A CA 1
ATOM 722 C C . ASN A 1 101 ? 32.458 -19.491 -16.809 1.00 45.72 101 ASN A C 1
ATOM 724 O O . ASN A 1 101 ? 32.591 -20.537 -16.174 1.00 45.72 101 ASN A O 1
ATOM 728 N N . GLU A 1 102 ? 32.070 -19.472 -18.076 1.00 49.88 102 GLU A N 1
ATOM 729 C CA . GLU A 1 102 ? 32.421 -20.563 -18.967 1.00 49.88 102 GLU A CA 1
ATOM 730 C C . GLU A 1 102 ? 33.906 -20.355 -19.252 1.00 49.88 102 GLU A C 1
ATOM 732 O O . GLU A 1 102 ? 34.310 -19.340 -19.814 1.00 49.88 102 GLU A O 1
ATOM 737 N N . GLU A 1 103 ? 34.731 -21.232 -18.683 1.00 57.19 103 GLU A N 1
ATOM 738 C CA . GLU A 1 103 ? 36.158 -21.288 -18.968 1.00 57.19 103 GLU A CA 1
ATOM 739 C C . GLU A 1 103 ? 36.307 -21.431 -20.487 1.00 57.19 103 GLU A C 1
ATOM 741 O O . GLU A 1 103 ? 35.925 -22.453 -21.053 1.00 57.19 103 GLU A O 1
ATOM 746 N N . GLU A 1 104 ? 36.772 -20.356 -21.130 1.00 55.09 104 GLU A N 1
ATOM 747 C CA . GLU A 1 104 ? 37.029 -20.272 -22.564 1.00 55.09 104 GLU A CA 1
ATOM 748 C C . GLU A 1 104 ? 37.935 -21.441 -22.986 1.00 55.09 104 GLU A C 1
ATOM 750 O O . GLU A 1 104 ? 39.115 -21.491 -22.631 1.00 55.09 104 GLU A O 1
ATOM 755 N N . GLU A 1 105 ? 37.388 -22.389 -23.750 1.00 59.81 105 GLU A N 1
ATOM 756 C CA . GLU A 1 105 ? 38.198 -23.130 -24.710 1.00 59.81 105 GLU A CA 1
ATOM 757 C C . GLU A 1 105 ? 38.520 -22.149 -25.849 1.00 59.81 105 GLU A C 1
ATOM 759 O O . GLU A 1 105 ? 37.626 -21.636 -26.522 1.00 59.81 105 GLU A O 1
ATOM 764 N N . GLU A 1 106 ? 39.807 -21.820 -25.982 1.00 59.00 106 GLU A N 1
ATOM 765 C CA . GLU A 1 106 ? 40.376 -20.956 -27.018 1.00 59.00 106 GLU A CA 1
ATOM 766 C C . GLU A 1 106 ? 40.137 -21.562 -28.414 1.00 59.00 106 GLU A C 1
ATOM 768 O O . GLU A 1 106 ? 40.949 -22.355 -28.884 1.00 59.00 106 GLU A O 1
ATOM 773 N N . ASP A 1 107 ? 39.060 -21.174 -29.096 1.00 61.06 107 ASP A N 1
ATOM 774 C CA . ASP A 1 107 ? 38.909 -21.388 -30.538 1.00 61.06 107 ASP A CA 1
ATOM 775 C C . ASP A 1 107 ? 38.658 -20.038 -31.240 1.00 61.06 107 ASP A C 1
ATOM 777 O O . ASP A 1 107 ? 37.623 -19.390 -31.081 1.00 61.06 107 ASP A O 1
ATOM 781 N N . ASP A 1 108 ? 39.664 -19.610 -32.008 1.00 65.00 108 ASP A N 1
ATOM 782 C CA . ASP A 1 108 ? 39.732 -18.376 -32.800 1.00 65.00 108 ASP A CA 1
ATOM 783 C C . ASP A 1 108 ? 38.679 -18.341 -33.938 1.00 65.00 108 ASP A C 1
ATOM 785 O O . ASP A 1 108 ? 39.006 -18.640 -35.091 1.00 65.00 108 ASP A O 1
ATOM 789 N N . ASP A 1 109 ? 37.431 -17.936 -33.670 1.00 66.56 109 ASP A N 1
ATOM 790 C CA . ASP A 1 109 ? 36.476 -17.589 -34.741 1.00 66.56 109 ASP A CA 1
ATOM 791 C C . ASP A 1 109 ? 35.800 -16.221 -34.514 1.00 66.56 109 ASP A C 1
ATOM 793 O O . ASP A 1 109 ? 34.924 -16.035 -33.666 1.00 66.56 109 ASP A O 1
ATOM 797 N N . ASP A 1 110 ? 36.249 -15.239 -35.302 1.00 65.88 110 ASP A N 1
ATOM 798 C CA . ASP A 1 110 ? 35.844 -13.826 -35.336 1.00 65.88 110 ASP A CA 1
ATOM 799 C C . ASP A 1 110 ? 34.428 -13.667 -35.919 1.00 65.88 110 ASP A C 1
ATOM 801 O O . ASP A 1 110 ? 34.226 -13.206 -37.045 1.00 65.88 110 ASP A O 1
ATOM 805 N N . SER A 1 111 ? 33.418 -14.080 -35.151 1.00 67.38 111 SER A N 1
ATOM 806 C CA . SER A 1 111 ? 32.019 -13.783 -35.449 1.00 67.38 111 SER A CA 1
ATOM 807 C C . SER A 1 111 ? 31.401 -12.956 -34.325 1.00 67.38 111 SER A C 1
ATOM 809 O O . SER A 1 111 ? 31.303 -13.365 -33.171 1.00 67.38 111 SER A O 1
ATOM 811 N N . THR A 1 112 ? 30.999 -11.734 -34.670 1.00 59.81 112 THR A N 1
ATOM 812 C CA . THR A 1 112 ? 30.322 -10.789 -33.782 1.00 59.81 112 THR A CA 1
ATOM 813 C C . THR A 1 112 ? 28.938 -11.346 -33.425 1.00 59.81 112 THR A C 1
ATOM 815 O O . THR A 1 112 ? 27.957 -11.068 -34.111 1.00 59.81 112 THR A O 1
ATOM 818 N N . GLN A 1 113 ? 28.846 -12.181 -32.387 1.00 50.28 113 GLN A N 1
ATOM 819 C CA . GLN A 1 113 ? 27.558 -12.598 -31.836 1.00 50.28 113 GLN A CA 1
ATOM 820 C C . GLN A 1 113 ? 26.895 -11.386 -31.175 1.00 50.28 113 GLN A C 1
ATOM 822 O O . GLN A 1 113 ? 27.329 -10.913 -30.123 1.00 50.28 113 GLN A O 1
ATOM 827 N N . GLU A 1 114 ? 25.834 -10.870 -31.803 1.00 61.56 114 GLU A N 1
ATOM 828 C CA . GLU A 1 114 ? 24.843 -10.057 -31.102 1.00 61.56 114 GLU A CA 1
ATOM 829 C C . GLU A 1 114 ? 24.380 -10.852 -29.880 1.00 61.56 114 GLU A C 1
ATOM 831 O O . GLU A 1 114 ? 23.825 -11.942 -30.014 1.00 61.56 114 GLU A O 1
ATOM 836 N N . LEU A 1 115 ? 24.639 -10.314 -28.687 1.00 55.22 115 LEU A N 1
ATOM 837 C CA . LEU A 1 115 ? 24.068 -10.803 -27.440 1.00 55.22 115 LEU A CA 1
ATOM 838 C C . LEU A 1 115 ? 22.546 -10.709 -27.557 1.00 55.22 115 LEU A C 1
ATOM 840 O O . LEU A 1 115 ? 21.951 -9.663 -27.294 1.00 55.22 115 LEU A O 1
ATOM 844 N N . VAL A 1 116 ? 21.925 -11.804 -27.985 1.00 55.00 116 VAL A N 1
ATOM 845 C CA . VAL A 1 116 ? 20.476 -11.962 -27.998 1.00 55.00 116 VAL A CA 1
ATOM 846 C C . VAL A 1 116 ? 20.063 -12.080 -26.535 1.00 55.00 116 VAL A C 1
ATOM 848 O O . VAL A 1 116 ? 20.125 -13.155 -25.939 1.00 55.00 116 VAL A O 1
ATOM 851 N N . ALA A 1 117 ? 19.749 -10.946 -25.906 1.00 54.81 117 ALA A N 1
ATOM 852 C CA . ALA A 1 117 ? 19.137 -10.932 -24.587 1.00 54.81 117 ALA A CA 1
ATOM 853 C C . ALA A 1 117 ? 17.897 -11.831 -24.666 1.00 54.81 117 ALA A C 1
ATOM 855 O O . ALA A 1 117 ? 17.013 -11.571 -25.473 1.00 54.81 117 ALA A O 1
ATOM 856 N N . SER A 1 118 ? 17.852 -12.930 -23.909 1.00 51.72 118 SER A N 1
ATOM 857 C CA . SER A 1 118 ? 16.689 -13.815 -23.960 1.00 51.72 118 SER A CA 1
ATOM 858 C C . SER A 1 118 ? 15.465 -13.035 -23.466 1.00 51.72 118 SER A C 1
ATOM 860 O O . SER A 1 118 ? 15.406 -12.674 -22.288 1.00 51.72 118 SER A O 1
ATOM 862 N N . ASP A 1 119 ? 14.530 -12.786 -24.381 1.00 54.91 119 ASP A N 1
ATOM 863 C CA . ASP A 1 119 ? 13.422 -11.815 -24.355 1.00 54.91 119 ASP A CA 1
ATOM 864 C C . ASP A 1 119 ? 12.334 -12.013 -23.280 1.00 54.91 119 ASP A C 1
ATOM 866 O O . ASP A 1 119 ? 11.242 -11.468 -23.394 1.00 54.91 119 ASP A O 1
ATOM 870 N N . ASN A 1 120 ? 12.594 -12.718 -22.181 1.00 63.38 120 ASN A N 1
ATOM 871 C CA . ASN A 1 120 ? 11.644 -12.774 -21.064 1.00 63.38 120 ASN A CA 1
ATOM 872 C C . ASN A 1 120 ? 11.778 -11.548 -20.140 1.00 63.38 120 ASN A C 1
ATOM 874 O O . ASN A 1 120 ? 11.777 -11.678 -18.917 1.00 63.38 120 ASN A O 1
ATOM 878 N N . ALA A 1 121 ? 11.903 -10.351 -20.724 1.00 60.25 121 ALA A N 1
ATOM 879 C CA . ALA A 1 121 ? 11.850 -9.079 -19.995 1.00 60.25 121 ALA A CA 1
ATOM 880 C C . ALA A 1 121 ? 10.472 -8.840 -19.337 1.00 60.25 121 ALA A C 1
ATOM 882 O O . ALA A 1 121 ? 10.370 -8.053 -18.398 1.00 60.25 121 ALA A O 1
ATOM 883 N N . ASP A 1 122 ? 9.457 -9.590 -19.776 1.00 64.19 122 ASP A N 1
ATOM 884 C CA . ASP A 1 122 ? 8.075 -9.529 -19.288 1.00 64.19 122 ASP A CA 1
ATOM 885 C C . ASP A 1 122 ? 7.766 -10.621 -18.244 1.00 64.19 122 ASP A C 1
ATOM 887 O O . ASP A 1 122 ? 6.611 -10.855 -17.886 1.00 64.19 122 ASP A O 1
ATOM 891 N N . ALA A 1 123 ? 8.782 -11.352 -17.770 1.00 78.62 123 ALA A N 1
ATOM 892 C CA . ALA A 1 123 ? 8.562 -12.435 -16.820 1.00 78.62 123 ALA A CA 1
ATOM 893 C C . ALA A 1 123 ? 8.315 -11.897 -15.405 1.00 78.62 123 ALA A C 1
ATOM 895 O O . ALA A 1 123 ? 9.201 -11.319 -14.771 1.00 78.62 123 ALA A O 1
ATOM 896 N N . VAL A 1 124 ? 7.112 -12.166 -14.900 1.00 93.31 124 VAL A N 1
ATOM 897 C CA . VAL A 1 124 ? 6.756 -12.058 -13.485 1.00 93.31 124 VAL A CA 1
ATOM 898 C C . VAL A 1 124 ? 7.545 -13.112 -12.714 1.00 93.31 124 VAL A C 1
ATOM 900 O O . VAL A 1 124 ? 7.555 -14.293 -13.062 1.00 93.31 124 VAL A O 1
ATOM 903 N N . GLU A 1 125 ? 8.245 -12.689 -11.670 1.00 95.38 125 GLU A N 1
ATOM 904 C CA . GLU A 1 125 ? 9.095 -13.569 -10.878 1.00 95.38 125 GLU A CA 1
ATOM 905 C C . GLU A 1 125 ? 8.563 -13.697 -9.452 1.00 95.38 125 GLU A C 1
ATOM 907 O O . GLU A 1 125 ? 8.358 -12.696 -8.775 1.00 95.38 125 GLU A O 1
ATOM 912 N N . TRP A 1 126 ? 8.402 -14.932 -8.971 1.00 97.19 126 TRP A N 1
ATOM 913 C CA . TRP A 1 126 ? 7.917 -15.215 -7.623 1.00 97.19 126 TRP A CA 1
ATOM 914 C C . TRP A 1 126 ? 9.012 -15.741 -6.701 1.00 97.19 126 TRP A C 1
ATOM 916 O O . TRP A 1 126 ? 9.716 -16.700 -7.017 1.00 97.19 126 TRP A O 1
ATOM 926 N N . HIS A 1 127 ? 9.033 -15.210 -5.486 1.00 97.25 127 HIS A N 1
ATOM 927 C CA . HIS A 1 127 ? 9.770 -15.738 -4.351 1.00 97.25 127 HIS A CA 1
ATOM 928 C C . HIS A 1 127 ? 8.777 -16.037 -3.228 1.00 97.25 127 HIS A C 1
ATOM 930 O O . HIS A 1 127 ? 8.162 -15.130 -2.675 1.00 97.25 127 HIS A O 1
ATOM 936 N N . ARG A 1 128 ? 8.569 -17.319 -2.924 1.00 97.56 128 ARG A N 1
ATOM 937 C CA . ARG A 1 128 ? 7.461 -17.773 -2.072 1.00 97.56 128 ARG A CA 1
ATOM 938 C C . ARG A 1 128 ? 7.890 -18.025 -0.631 1.00 97.56 128 ARG A C 1
ATOM 940 O O . ARG A 1 128 ? 8.996 -18.511 -0.393 1.00 97.56 128 ARG A O 1
ATOM 947 N N . GLY A 1 129 ? 6.978 -17.781 0.310 1.00 96.69 129 GLY A N 1
ATOM 948 C CA . GLY A 1 129 ? 7.118 -18.214 1.705 1.00 96.69 129 GLY A CA 1
ATOM 949 C C . GLY A 1 129 ? 8.338 -17.639 2.431 1.00 96.69 129 GLY A C 1
ATOM 950 O O . GLY A 1 129 ? 9.008 -18.346 3.188 1.00 96.69 129 GLY A O 1
ATOM 951 N N . ILE A 1 130 ? 8.653 -16.362 2.205 1.00 97.31 130 ILE A N 1
ATOM 952 C CA . ILE A 1 130 ? 9.767 -15.672 2.860 1.00 97.31 130 ILE A CA 1
ATOM 953 C C . ILE A 1 130 ? 9.424 -15.432 4.337 1.00 97.31 130 ILE A C 1
ATOM 955 O O . ILE A 1 130 ? 8.522 -14.664 4.674 1.00 97.31 130 ILE A O 1
ATOM 959 N N . LYS A 1 131 ? 10.147 -16.101 5.245 1.00 95.75 131 LYS A N 1
ATOM 960 C CA . LYS A 1 131 ? 9.863 -16.078 6.699 1.00 95.75 131 LYS A CA 1
ATOM 961 C C . LYS A 1 131 ? 10.724 -15.101 7.493 1.00 95.75 131 LYS A C 1
ATOM 963 O O . LYS A 1 131 ? 10.416 -14.788 8.643 1.00 95.75 131 LYS A O 1
ATOM 968 N N . ASN A 1 132 ? 11.829 -14.645 6.924 1.00 93.38 132 ASN A N 1
ATOM 969 C CA . ASN A 1 132 ? 12.737 -13.702 7.558 1.00 93.38 132 ASN A CA 1
ATOM 970 C C . ASN A 1 132 ? 13.479 -12.899 6.483 1.00 93.38 132 ASN A C 1
ATOM 972 O O . ASN A 1 132 ? 13.288 -13.112 5.290 1.00 93.38 132 ASN A O 1
ATOM 976 N N . THR A 1 133 ? 14.304 -11.960 6.925 1.00 91.31 133 THR A N 1
ATOM 977 C CA . THR A 1 133 ? 15.077 -11.076 6.052 1.00 91.31 133 THR A CA 1
ATOM 978 C C . THR A 1 133 ? 16.444 -11.641 5.657 1.00 91.31 133 THR A C 1
ATOM 980 O O . THR A 1 133 ? 17.203 -10.996 4.938 1.00 91.31 133 THR A O 1
ATOM 983 N N . GLU A 1 134 ? 16.800 -12.843 6.115 1.00 92.25 134 GLU A N 1
ATOM 984 C CA . GLU A 1 134 ? 18.091 -13.452 5.804 1.00 92.25 134 GLU A CA 1
ATOM 985 C C . GLU A 1 134 ? 18.156 -13.811 4.314 1.00 92.25 134 GLU A C 1
ATOM 987 O O . GLU A 1 134 ? 17.332 -14.568 3.807 1.00 92.25 134 GLU A O 1
ATOM 992 N N . GLY A 1 135 ? 19.121 -13.227 3.595 1.00 90.75 135 GLY A N 1
ATOM 993 C CA . GLY A 1 135 ? 19.269 -13.403 2.146 1.00 90.75 135 GLY A CA 1
ATOM 994 C C . GLY A 1 135 ? 18.237 -12.650 1.297 1.00 90.75 135 GLY A C 1
ATOM 995 O O . GLY A 1 135 ? 18.306 -12.714 0.073 1.00 90.75 135 GLY A O 1
ATOM 996 N N . LEU A 1 136 ? 17.310 -11.907 1.913 1.00 90.38 136 LEU A N 1
ATOM 997 C CA . LEU A 1 136 ? 16.255 -11.187 1.199 1.00 90.38 136 LEU A CA 1
ATOM 998 C C . LEU A 1 136 ? 16.818 -10.108 0.270 1.00 90.38 136 LEU A C 1
ATOM 1000 O O . LEU A 1 136 ? 16.383 -10.007 -0.871 1.00 90.38 136 LEU A O 1
ATOM 1004 N N . GLU A 1 137 ? 17.798 -9.329 0.735 1.00 88.00 137 GLU A N 1
ATOM 1005 C CA . GLU A 1 137 ? 18.441 -8.292 -0.080 1.00 88.00 137 GLU A CA 1
ATOM 1006 C C . GLU A 1 137 ? 19.075 -8.890 -1.341 1.00 88.00 137 GLU A C 1
ATOM 1008 O O . GLU A 1 137 ? 18.808 -8.420 -2.444 1.00 88.00 137 GLU A O 1
ATOM 1013 N N . GLU A 1 138 ? 19.857 -9.964 -1.207 1.00 89.25 138 GLU A N 1
ATOM 1014 C CA . GLU A 1 138 ? 20.462 -10.671 -2.344 1.00 89.25 138 GLU A CA 1
ATOM 1015 C C . GLU A 1 138 ? 19.385 -11.201 -3.299 1.00 89.25 138 GLU A C 1
ATOM 1017 O O . GLU A 1 138 ? 19.472 -11.009 -4.512 1.00 89.25 138 GLU A O 1
ATOM 1022 N N . LEU A 1 139 ? 18.322 -11.784 -2.742 1.00 91.69 139 LEU A N 1
ATOM 1023 C CA . LEU A 1 139 ? 17.203 -12.337 -3.494 1.00 91.69 139 LEU A CA 1
ATOM 1024 C C . LEU A 1 139 ? 16.420 -11.277 -4.276 1.00 91.69 139 LEU A C 1
ATOM 1026 O O . LEU A 1 139 ? 16.006 -11.555 -5.394 1.00 91.69 139 LEU A O 1
ATOM 1030 N N . VAL A 1 140 ? 16.224 -10.063 -3.757 1.00 90.50 140 VAL A N 1
ATOM 1031 C CA . VAL A 1 140 ? 15.509 -9.017 -4.514 1.00 90.50 140 VAL A CA 1
ATOM 1032 C C . VAL A 1 140 ? 16.428 -8.249 -5.465 1.00 90.50 140 VAL A C 1
ATOM 1034 O O . VAL A 1 140 ? 15.949 -7.767 -6.495 1.00 90.50 140 VAL A O 1
ATOM 1037 N N . THR A 1 141 ? 17.732 -8.164 -5.169 1.00 90.38 141 THR A N 1
ATOM 1038 C CA . THR A 1 141 ? 18.719 -7.360 -5.920 1.00 90.38 141 THR A CA 1
ATOM 1039 C C . THR A 1 141 ? 19.537 -8.122 -6.958 1.00 90.38 141 THR A C 1
ATOM 1041 O O . THR A 1 141 ? 20.343 -7.505 -7.654 1.00 90.38 141 THR A O 1
ATOM 1044 N N . TYR A 1 142 ? 19.332 -9.431 -7.128 1.00 90.06 142 TYR A N 1
ATOM 1045 C CA . TYR A 1 142 ? 20.115 -10.204 -8.100 1.00 90.06 142 TYR A CA 1
ATOM 1046 C C . TYR A 1 142 ? 19.914 -9.761 -9.568 1.00 90.06 142 TYR A C 1
ATOM 1048 O O . TYR A 1 142 ? 20.783 -10.016 -10.404 1.00 90.06 142 TYR A O 1
ATOM 1056 N N . LYS A 1 143 ? 18.799 -9.081 -9.887 1.00 90.81 143 LYS A N 1
ATOM 1057 C CA . LYS A 1 143 ? 18.588 -8.356 -11.153 1.00 90.81 143 LYS A CA 1
ATOM 1058 C C . LYS A 1 143 ? 18.544 -6.854 -10.906 1.00 90.81 143 LYS A C 1
ATOM 1060 O O . LYS A 1 143 ? 17.948 -6.390 -9.934 1.00 90.81 143 LYS A O 1
ATOM 1065 N N . GLU A 1 144 ? 19.109 -6.097 -11.839 1.00 90.12 144 GLU A N 1
ATOM 1066 C CA . GLU A 1 144 ? 19.093 -4.636 -11.788 1.00 90.12 144 GLU A CA 1
ATOM 1067 C C . GLU A 1 144 ? 17.752 -4.057 -12.284 1.00 90.12 144 GLU A C 1
ATOM 1069 O O . GLU A 1 144 ? 17.128 -4.634 -13.185 1.00 90.12 144 GLU A O 1
ATOM 1074 N N . PRO A 1 145 ? 17.317 -2.904 -11.734 1.00 94.12 145 PRO A N 1
ATOM 1075 C CA . PRO A 1 145 ? 16.152 -2.167 -12.220 1.00 94.12 145 PRO A CA 1
ATOM 1076 C C . PRO A 1 145 ? 16.341 -1.695 -13.666 1.00 94.12 145 PRO A C 1
ATOM 1078 O O . PRO A 1 145 ? 17.201 -0.858 -13.948 1.00 94.12 145 PRO A O 1
ATOM 1081 N N . LYS A 1 146 ? 15.551 -2.239 -14.597 1.00 92.62 146 LYS A N 1
ATOM 1082 C CA . LYS A 1 146 ? 15.608 -1.936 -16.035 1.00 92.62 146 LYS A CA 1
ATOM 1083 C C . LYS A 1 146 ? 14.341 -2.417 -16.748 1.00 92.62 146 LYS A C 1
ATOM 1085 O O . LYS A 1 146 ? 13.654 -3.308 -16.272 1.00 92.62 146 LYS A O 1
ATOM 1090 N N . GLY A 1 147 ? 14.079 -1.876 -17.933 1.00 91.06 147 GLY A N 1
ATOM 1091 C CA . GLY A 1 147 ? 12.991 -2.338 -18.794 1.00 91.06 147 GLY A CA 1
ATOM 1092 C C . GLY A 1 147 ? 11.648 -1.717 -18.430 1.00 91.06 147 GLY A C 1
ATOM 1093 O O . GLY A 1 147 ? 11.601 -0.709 -17.717 1.00 91.06 147 GLY A O 1
ATOM 1094 N N . ILE A 1 148 ? 10.593 -2.311 -18.980 1.00 93.88 148 ILE A N 1
ATOM 1095 C CA . ILE A 1 148 ? 9.208 -1.877 -18.796 1.00 93.88 148 ILE A CA 1
ATOM 1096 C C . ILE A 1 148 ? 8.655 -2.302 -17.424 1.00 93.88 148 ILE A C 1
ATOM 1098 O O . ILE A 1 148 ? 9.252 -3.119 -16.721 1.00 93.88 148 ILE A O 1
ATOM 1102 N N . CYS A 1 149 ? 7.519 -1.727 -17.037 1.00 95.06 149 CYS A N 1
ATOM 1103 C CA . CYS A 1 149 ? 6.728 -2.034 -15.851 1.00 95.06 149 CYS A CA 1
ATOM 1104 C C . CYS A 1 149 ? 5.393 -2.694 -16.264 1.00 95.06 149 CYS A C 1
ATOM 1106 O O . CYS A 1 149 ? 4.375 -1.996 -16.332 1.00 95.06 149 CYS A O 1
ATOM 1108 N N . PRO A 1 150 ? 5.376 -4.013 -16.562 1.00 95.94 150 PRO A N 1
ATOM 1109 C CA . PRO A 1 150 ? 4.169 -4.761 -16.933 1.00 95.94 150 PRO A CA 1
ATOM 1110 C C . PRO A 1 150 ? 3.349 -5.128 -15.682 1.00 95.94 150 PRO A C 1
ATOM 1112 O O . PRO A 1 150 ? 3.196 -6.294 -15.304 1.00 95.94 150 PRO A O 1
ATOM 1115 N N . LEU A 1 151 ? 2.896 -4.106 -14.954 1.00 96.62 151 LEU A N 1
ATOM 1116 C CA . LEU A 1 151 ? 2.226 -4.272 -13.667 1.00 96.62 151 LEU A CA 1
ATOM 1117 C C . LEU A 1 151 ? 0.822 -4.867 -13.813 1.00 96.62 151 LEU A C 1
ATOM 1119 O O . LEU A 1 151 ? 0.367 -5.554 -12.901 1.00 96.62 151 LEU A O 1
ATOM 1123 N N . GLY A 1 152 ? 0.140 -4.629 -14.932 1.00 97.62 152 GLY A N 1
ATOM 1124 C CA . GLY A 1 152 ? -1.154 -5.233 -15.238 1.00 97.62 152 GLY A CA 1
ATOM 1125 C C . GLY A 1 152 ? -1.068 -6.747 -15.390 1.00 97.62 152 GLY A C 1
ATOM 1126 O O . GLY A 1 152 ? -1.850 -7.463 -14.763 1.00 97.62 152 GLY A O 1
ATOM 1127 N N . GLN A 1 153 ? -0.073 -7.234 -16.135 1.00 96.44 153 GLN A N 1
ATOM 1128 C CA . GLN A 1 153 ? 0.218 -8.664 -16.266 1.00 96.44 153 GLN A CA 1
ATOM 1129 C C . GLN A 1 153 ? 0.560 -9.293 -14.909 1.00 96.44 153 GLN A C 1
ATOM 1131 O O . GLN A 1 153 ? -0.001 -10.324 -14.541 1.00 96.44 153 GLN A O 1
ATOM 1136 N N . ALA A 1 154 ? 1.443 -8.655 -14.133 1.00 97.06 154 ALA A N 1
ATOM 1137 C CA . ALA A 1 154 ? 1.799 -9.142 -12.802 1.00 97.06 154 ALA A CA 1
ATOM 1138 C C . ALA A 1 154 ? 0.597 -9.177 -11.851 1.00 97.06 154 ALA A C 1
ATOM 1140 O O . ALA A 1 154 ? 0.421 -10.135 -11.099 1.00 97.06 154 ALA A O 1
ATOM 1141 N N . MET A 1 155 ? -0.250 -8.147 -11.891 1.00 98.25 155 MET A N 1
ATOM 1142 C CA . MET A 1 155 ? -1.449 -8.087 -11.066 1.00 98.25 155 MET A CA 1
ATOM 1143 C C . MET A 1 155 ? -2.461 -9.168 -11.451 1.00 98.25 155 MET A C 1
ATOM 1145 O O . MET A 1 155 ? -3.115 -9.701 -10.559 1.00 98.25 155 MET A O 1
ATOM 1149 N N . ASP A 1 156 ? -2.590 -9.510 -12.737 1.00 97.94 156 ASP A N 1
ATOM 1150 C CA . ASP A 1 156 ? -3.496 -10.574 -13.198 1.00 97.94 156 ASP A CA 1
ATOM 1151 C C . ASP A 1 156 ? -3.088 -11.930 -12.621 1.00 97.94 156 ASP A C 1
ATOM 1153 O O . ASP A 1 156 ? -3.907 -12.642 -12.032 1.00 97.94 156 ASP A O 1
ATOM 1157 N N . GLU A 1 157 ? -1.793 -12.236 -12.682 1.00 97.88 157 GLU A N 1
ATOM 1158 C CA . GLU A 1 157 ? -1.234 -13.458 -12.112 1.00 97.88 157 GLU A CA 1
ATOM 1159 C C . GLU A 1 157 ? -1.405 -13.503 -10.585 1.00 97.88 157 GLU A C 1
ATOM 1161 O O . GLU A 1 157 ? -1.876 -14.502 -10.033 1.00 97.88 157 GLU A O 1
ATOM 1166 N N . VAL A 1 158 ? -1.091 -12.402 -9.894 1.00 98.06 158 VAL A N 1
ATOM 1167 C CA . VAL A 1 158 ? -1.217 -12.302 -8.433 1.00 98.06 158 VAL A CA 1
ATOM 1168 C C . VAL A 1 158 ? -2.673 -12.390 -7.976 1.00 98.06 158 VAL A C 1
ATOM 1170 O O . VAL A 1 158 ? -2.964 -13.090 -7.006 1.00 98.06 158 VAL A O 1
ATOM 1173 N N . CYS A 1 159 ? -3.600 -11.710 -8.652 1.00 97.19 159 CYS A N 1
ATOM 1174 C CA . CYS A 1 159 ? -5.020 -11.764 -8.308 1.00 97.19 159 CYS A CA 1
ATOM 1175 C C . CYS A 1 159 ? -5.605 -13.147 -8.590 1.00 97.19 159 CYS A C 1
ATOM 1177 O O . CYS A 1 159 ? -6.370 -13.651 -7.772 1.00 97.19 159 CYS A O 1
ATOM 1179 N N . THR A 1 160 ? -5.216 -13.790 -9.693 1.00 97.12 160 THR A N 1
ATOM 1180 C CA . THR A 1 160 ? -5.620 -15.168 -10.002 1.00 97.12 160 THR A CA 1
ATOM 1181 C C . THR A 1 160 ? -5.166 -16.132 -8.907 1.00 97.12 160 THR A C 1
ATOM 1183 O O . THR A 1 160 ? -5.968 -16.913 -8.392 1.00 97.12 160 THR A O 1
ATOM 1186 N N . GLU A 1 161 ? -3.902 -16.035 -8.492 1.00 97.06 161 GLU A N 1
ATOM 1187 C CA . GLU A 1 161 ? -3.350 -16.809 -7.381 1.00 97.06 161 GLU A CA 1
ATOM 1188 C C . GLU A 1 161 ? -4.109 -16.530 -6.074 1.00 97.06 161 GLU A C 1
ATOM 1190 O O . GLU A 1 161 ? -4.548 -17.467 -5.408 1.00 97.06 161 GLU A O 1
ATOM 1195 N N . ALA A 1 162 ? -4.319 -15.261 -5.715 1.00 95.94 162 ALA A N 1
ATOM 1196 C CA . ALA A 1 162 ? -5.008 -14.880 -4.484 1.00 95.94 162 ALA A CA 1
ATOM 1197 C C . ALA A 1 162 ? -6.466 -15.370 -4.457 1.00 95.94 162 ALA A C 1
ATOM 1199 O O . ALA A 1 162 ? -6.912 -15.923 -3.455 1.00 95.94 162 ALA A O 1
ATOM 1200 N N . LEU A 1 163 ? -7.202 -15.226 -5.562 1.00 94.25 163 LEU A N 1
ATOM 1201 C CA . LEU A 1 163 ? -8.591 -15.677 -5.691 1.00 94.25 163 LEU A CA 1
ATOM 1202 C C . LEU A 1 163 ? -8.726 -17.205 -5.708 1.00 94.25 163 LEU A C 1
ATOM 1204 O O . LEU A 1 163 ? -9.796 -17.722 -5.392 1.00 94.25 163 LEU A O 1
ATOM 1208 N N . SER A 1 164 ? -7.659 -17.934 -6.050 1.00 94.44 164 SER A N 1
ATOM 1209 C CA . SER A 1 164 ? -7.636 -19.398 -5.963 1.00 94.44 164 SER A CA 1
ATOM 1210 C C . SER A 1 164 ? -7.541 -19.921 -4.521 1.00 94.44 164 SER A C 1
ATOM 1212 O O . SER A 1 164 ? -7.859 -21.087 -4.267 1.00 94.44 164 SER A O 1
ATOM 1214 N N . ARG A 1 165 ? -7.122 -19.071 -3.570 1.00 91.88 165 ARG A N 1
ATOM 1215 C CA . ARG A 1 165 ? -7.019 -19.408 -2.142 1.00 91.88 165 ARG A CA 1
ATOM 1216 C C . ARG A 1 165 ? -8.387 -19.346 -1.463 1.00 91.88 165 ARG A C 1
ATOM 1218 O O . ARG A 1 165 ? -9.322 -18.698 -1.933 1.00 91.88 165 ARG A O 1
ATOM 1225 N N . ASP A 1 166 ? -8.504 -20.000 -0.306 1.00 90.00 166 ASP A N 1
ATOM 1226 C CA . ASP A 1 166 ? -9.695 -19.869 0.537 1.00 90.00 166 ASP A CA 1
ATOM 1227 C C . ASP A 1 166 ? -9.679 -18.541 1.298 1.00 90.00 166 ASP A C 1
ATOM 1229 O O . ASP A 1 166 ? -9.368 -18.461 2.487 1.00 90.00 166 ASP A O 1
ATOM 1233 N N . LEU A 1 167 ? -10.062 -17.486 0.587 1.00 89.62 167 LEU A N 1
ATOM 1234 C CA . LEU A 1 167 ? -10.071 -16.138 1.125 1.00 89.62 167 LEU A CA 1
ATOM 1235 C C . LEU A 1 167 ? -11.036 -15.988 2.330 1.00 89.62 167 LEU A C 1
ATOM 1237 O O . LEU A 1 167 ? -10.884 -15.071 3.132 1.00 89.62 167 LEU A O 1
ATOM 1241 N N . LYS A 1 168 ? -12.016 -16.891 2.517 1.00 86.06 168 LYS A N 1
ATOM 1242 C CA . LYS A 1 168 ? -12.961 -16.826 3.652 1.00 86.06 168 LYS A CA 1
ATOM 1243 C C . LYS A 1 168 ? -12.321 -17.209 4.978 1.00 86.06 168 LYS A C 1
ATOM 1245 O O . LYS A 1 168 ? -12.700 -16.657 6.008 1.00 86.06 168 LYS A O 1
ATOM 1250 N N . SER A 1 169 ? -11.415 -18.185 4.967 1.00 89.06 169 SER A N 1
ATOM 1251 C CA . SER A 1 169 ? -10.709 -18.597 6.181 1.00 89.06 169 SER A CA 1
ATOM 1252 C C . SER A 1 169 ? -9.514 -17.702 6.471 1.00 89.06 169 SER A C 1
ATOM 1254 O O . SER A 1 169 ? -9.183 -17.501 7.641 1.00 89.06 169 SER A O 1
ATOM 1256 N N . ARG A 1 170 ? -8.894 -17.144 5.428 1.00 90.69 170 ARG A N 1
ATOM 1257 C CA . ARG A 1 170 ? -7.701 -16.319 5.553 1.00 90.69 170 ARG A CA 1
ATOM 1258 C C . ARG A 1 170 ? -7.704 -15.198 4.512 1.00 90.69 170 ARG A C 1
ATOM 1260 O O . ARG A 1 170 ? -7.603 -15.475 3.319 1.00 90.69 170 ARG A O 1
ATOM 1267 N N . PRO A 1 171 ? -7.821 -13.931 4.945 1.00 92.81 171 PRO A N 1
ATOM 1268 C CA . PRO A 1 171 ? -7.701 -12.789 4.055 1.00 92.81 171 PRO A CA 1
ATOM 1269 C C . PRO A 1 171 ? -6.383 -12.774 3.287 1.00 92.81 171 PRO A C 1
ATOM 1271 O O . PRO A 1 171 ? -5.406 -13.365 3.727 1.00 92.81 171 PRO A O 1
ATOM 1274 N N . CYS A 1 172 ? -6.342 -12.053 2.169 1.00 95.19 172 CYS A N 1
ATOM 1275 C CA . CYS A 1 172 ? -5.122 -11.796 1.417 1.00 95.19 172 CYS A CA 1
ATOM 1276 C C . CYS A 1 172 ? -4.890 -10.286 1.290 1.00 95.19 172 CYS A C 1
ATOM 1278 O O . CYS A 1 172 ? -5.820 -9.494 1.136 1.00 95.19 172 CYS A O 1
ATOM 1280 N N . SER A 1 173 ? -3.646 -9.851 1.417 1.00 96.06 173 SER A N 1
ATOM 1281 C CA . SER A 1 173 ? -3.275 -8.449 1.336 1.00 96.06 173 SER A CA 1
ATOM 1282 C C . SER A 1 173 ? -2.102 -8.294 0.389 1.00 96.06 173 SER A C 1
ATOM 1284 O O . SER A 1 173 ? -1.023 -8.837 0.627 1.00 96.06 173 SER A O 1
ATOM 1286 N N . ILE A 1 174 ? -2.330 -7.552 -0.688 1.00 98.00 174 ILE A N 1
ATOM 1287 C CA . ILE A 1 174 ? -1.339 -7.273 -1.716 1.00 98.00 174 ILE A CA 1
ATOM 1288 C C . ILE A 1 174 ? -0.812 -5.859 -1.486 1.00 98.00 174 ILE A C 1
ATOM 1290 O O . ILE A 1 174 ? -1.583 -4.902 -1.422 1.00 98.00 174 ILE A O 1
ATOM 1294 N N . LEU A 1 175 ? 0.503 -5.726 -1.378 1.00 97.56 175 LEU A N 1
ATOM 1295 C CA . LEU A 1 175 ? 1.200 -4.449 -1.388 1.00 97.56 175 LEU A CA 1
ATOM 1296 C C . LEU A 1 175 ? 1.952 -4.299 -2.702 1.00 97.56 175 LEU A C 1
ATOM 1298 O O . LEU A 1 175 ? 2.688 -5.199 -3.084 1.00 97.56 175 LEU A O 1
ATOM 1302 N N . VAL A 1 176 ? 1.832 -3.152 -3.355 1.00 98.19 176 VAL A N 1
ATOM 1303 C CA . VAL A 1 176 ? 2.543 -2.842 -4.595 1.00 98.19 176 VAL A CA 1
ATOM 1304 C C . VAL A 1 176 ? 3.467 -1.658 -4.368 1.00 98.19 176 VAL A C 1
ATOM 1306 O O . VAL A 1 176 ? 3.003 -0.579 -4.008 1.00 98.19 176 VAL A O 1
ATOM 1309 N N . LEU A 1 177 ? 4.764 -1.837 -4.599 1.00 97.12 177 LEU A N 1
ATOM 1310 C CA . LEU A 1 177 ? 5.756 -0.762 -4.582 1.00 97.12 177 LEU A CA 1
ATOM 1311 C C . LEU A 1 177 ? 6.126 -0.410 -6.023 1.00 97.12 177 LEU A C 1
ATOM 1313 O O . LEU A 1 177 ? 6.698 -1.247 -6.719 1.00 97.12 177 LEU A O 1
ATOM 1317 N N . THR A 1 178 ? 5.817 0.808 -6.473 1.00 97.38 178 THR A N 1
ATOM 1318 C CA . THR A 1 178 ? 6.087 1.241 -7.857 1.00 97.38 178 THR A CA 1
ATOM 1319 C C . THR A 1 178 ? 6.599 2.674 -7.946 1.00 97.38 178 THR A C 1
ATOM 1321 O O . THR A 1 178 ? 6.216 3.528 -7.149 1.00 97.38 178 THR A O 1
ATOM 1324 N N . ALA A 1 179 ? 7.480 2.943 -8.913 1.00 96.19 179 ALA A N 1
ATOM 1325 C CA . ALA A 1 179 ? 8.073 4.263 -9.141 1.00 96.19 179 ALA A CA 1
ATOM 1326 C C . ALA A 1 179 ? 7.504 5.018 -10.347 1.00 96.19 179 ALA A C 1
ATOM 1328 O O . ALA A 1 179 ? 7.929 6.149 -10.595 1.00 96.19 179 ALA A O 1
ATOM 1329 N N . GLY A 1 180 ? 6.604 4.404 -11.115 1.00 95.12 180 GLY A N 1
ATOM 1330 C CA . GLY A 1 180 ? 6.139 4.917 -12.400 1.00 95.12 180 GLY A CA 1
ATOM 1331 C C . GLY A 1 180 ? 4.685 4.555 -12.685 1.00 95.12 180 GLY A C 1
ATOM 1332 O O . GLY A 1 180 ? 4.085 3.728 -12.000 1.00 95.12 180 GLY A O 1
ATOM 1333 N N . LYS A 1 181 ? 4.116 5.168 -13.725 1.00 97.44 181 LYS A N 1
ATOM 1334 C CA . LYS A 1 181 ? 2.904 4.639 -14.355 1.00 97.44 181 LYS A CA 1
ATOM 1335 C C . LYS A 1 181 ? 3.244 3.286 -15.016 1.00 97.44 181 LYS A C 1
ATOM 1337 O O . LYS A 1 181 ? 4.291 3.213 -15.660 1.00 97.44 181 LYS A O 1
ATOM 1342 N N . PRO A 1 182 ? 2.399 2.248 -14.887 1.00 97.12 182 PRO A N 1
ATOM 1343 C CA . PRO A 1 182 ? 2.571 0.997 -15.625 1.00 97.12 182 PRO A CA 1
ATOM 1344 C C . PRO A 1 182 ? 2.617 1.221 -17.136 1.00 97.12 182 PRO A C 1
ATOM 1346 O O . PRO A 1 182 ? 1.948 2.126 -17.644 1.00 97.12 182 PRO A O 1
ATOM 1349 N N . ASP A 1 183 ? 3.356 0.368 -17.844 1.00 96.88 183 ASP A N 1
ATOM 1350 C CA . ASP A 1 183 ? 3.383 0.357 -19.313 1.00 96.88 183 ASP A CA 1
ATOM 1351 C C . ASP A 1 183 ? 2.134 -0.323 -19.911 1.00 96.88 183 ASP A C 1
ATOM 1353 O O . ASP A 1 183 ? 1.813 -0.114 -21.079 1.00 96.88 183 ASP A O 1
ATOM 1357 N N . ASP A 1 184 ? 1.386 -1.074 -19.096 1.00 97.06 184 ASP A N 1
ATOM 1358 C CA . ASP A 1 184 ? 0.134 -1.770 -19.420 1.00 97.06 184 ASP A CA 1
ATOM 1359 C C . ASP A 1 184 ? -1.059 -1.322 -18.530 1.00 97.06 184 ASP A C 1
ATOM 1361 O O . ASP A 1 184 ? -1.748 -2.149 -17.919 1.00 97.06 184 ASP A O 1
ATOM 1365 N N . PRO A 1 185 ? -1.345 -0.007 -18.429 1.00 97.44 185 PRO A N 1
ATOM 1366 C CA . PRO A 1 185 ? -2.305 0.532 -17.465 1.00 97.44 185 PRO A CA 1
ATOM 1367 C C . PRO A 1 185 ? -3.747 0.075 -17.730 1.00 97.44 185 PRO A C 1
ATOM 1369 O O . PRO A 1 185 ? -4.504 -0.116 -16.779 1.00 97.44 185 PRO A O 1
ATOM 1372 N N . GLU A 1 186 ? -4.135 -0.137 -18.992 1.00 97.56 186 GLU A N 1
ATOM 1373 C CA . GLU A 1 186 ? -5.464 -0.648 -19.340 1.00 97.56 186 GLU A CA 1
ATOM 1374 C C . GLU A 1 186 ? -5.658 -2.090 -18.854 1.00 97.56 186 GLU A C 1
ATOM 1376 O O . GLU A 1 186 ? -6.732 -2.430 -18.355 1.00 97.56 186 GLU A O 1
ATOM 1381 N N . LEU A 1 187 ? -4.616 -2.925 -18.950 1.00 97.19 187 LEU A N 1
ATOM 1382 C CA . LEU A 1 187 ? -4.652 -4.297 -18.444 1.00 97.19 187 LEU A CA 1
ATOM 1383 C C . LEU A 1 187 ? -4.752 -4.301 -16.918 1.00 97.19 187 LEU A C 1
ATOM 1385 O O . LEU A 1 187 ? -5.574 -5.027 -16.370 1.00 97.19 187 LEU A O 1
ATOM 1389 N N . LEU A 1 188 ? -3.981 -3.452 -16.229 1.00 97.56 188 LEU A N 1
ATOM 1390 C CA . LEU A 1 188 ? -4.074 -3.329 -14.774 1.00 97.56 188 LEU A CA 1
ATOM 1391 C C . LEU A 1 188 ? -5.488 -2.948 -14.325 1.00 97.56 188 LEU A C 1
ATOM 1393 O O . LEU A 1 188 ? -6.043 -3.568 -13.419 1.00 97.56 188 LEU A O 1
ATOM 1397 N N . GLU A 1 189 ? -6.090 -1.950 -14.967 1.00 96.75 189 GLU A N 1
ATOM 1398 C CA . GLU A 1 189 ? -7.455 -1.532 -14.656 1.00 96.75 189 GLU A CA 1
ATOM 1399 C C . GLU A 1 189 ? -8.475 -2.643 -14.908 1.00 96.75 189 GLU A C 1
ATOM 1401 O O . GLU A 1 189 ? -9.325 -2.893 -14.049 1.00 96.75 189 GLU A O 1
ATOM 1406 N N . GLN A 1 190 ? -8.367 -3.334 -16.044 1.00 96.75 190 GLN A N 1
ATOM 1407 C CA . GLN A 1 190 ? -9.228 -4.464 -16.379 1.00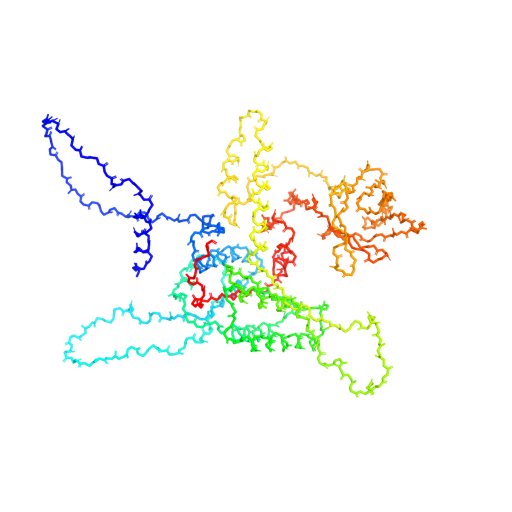 96.75 190 GLN A CA 1
ATOM 1408 C C . GLN A 1 190 ? -9.096 -5.595 -15.350 1.00 96.75 190 GLN A C 1
ATOM 1410 O O . GLN A 1 190 ? -10.099 -6.163 -14.917 1.00 96.75 190 GLN A O 1
ATOM 1415 N N . THR A 1 191 ? -7.875 -5.911 -14.919 1.00 97.50 191 THR A N 1
ATOM 1416 C CA . THR A 1 191 ? -7.608 -6.919 -13.890 1.00 97.50 191 THR A CA 1
ATOM 1417 C C . THR A 1 191 ? -8.262 -6.555 -12.560 1.00 97.50 191 THR A C 1
ATOM 1419 O O . THR A 1 191 ? -8.900 -7.404 -11.932 1.00 97.50 191 THR A O 1
ATOM 1422 N N . LEU A 1 192 ? -8.146 -5.298 -12.125 1.00 96.50 192 LEU A N 1
ATOM 1423 C CA . LEU A 1 192 ? -8.755 -4.829 -10.878 1.00 96.50 192 LEU A CA 1
ATOM 1424 C C . LEU A 1 192 ? -10.291 -4.873 -10.951 1.00 96.50 192 LEU A C 1
ATOM 1426 O O . LEU A 1 192 ? -10.937 -5.314 -9.999 1.00 96.50 192 LEU A O 1
ATOM 1430 N N . GLU A 1 193 ? -10.877 -4.500 -12.094 1.00 94.69 193 GLU A N 1
ATOM 1431 C CA . GLU A 1 193 ? -12.320 -4.616 -12.350 1.00 94.69 193 GLU A CA 1
ATOM 1432 C C . GLU A 1 193 ? -12.798 -6.071 -12.317 1.00 94.69 193 GLU A C 1
ATOM 1434 O O . GLU A 1 193 ? -13.753 -6.397 -11.607 1.00 94.69 193 GLU A O 1
ATOM 1439 N N . ASN A 1 194 ? -12.106 -6.962 -13.029 1.00 95.12 194 ASN A N 1
ATOM 1440 C CA . ASN A 1 194 ? -12.411 -8.391 -13.048 1.00 95.12 194 ASN A CA 1
ATOM 1441 C C . ASN A 1 194 ? -12.299 -9.002 -11.646 1.00 95.12 194 ASN A C 1
ATOM 1443 O O . ASN A 1 194 ? -13.154 -9.792 -11.241 1.00 95.12 194 ASN A O 1
ATOM 1447 N N . THR A 1 195 ? -11.274 -8.616 -10.888 1.00 94.75 195 THR A N 1
ATOM 1448 C CA . THR A 1 195 ? -11.052 -9.071 -9.511 1.00 94.75 195 THR A CA 1
ATOM 1449 C C . THR A 1 195 ? -12.185 -8.619 -8.599 1.00 94.75 195 THR A C 1
ATOM 1451 O O . THR A 1 195 ? -12.776 -9.439 -7.894 1.00 94.75 195 THR A O 1
ATOM 1454 N N . ALA A 1 196 ? -12.564 -7.340 -8.659 1.00 92.19 196 ALA A N 1
ATOM 1455 C CA . ALA A 1 196 ? -13.707 -6.828 -7.916 1.00 92.19 196 ALA A CA 1
ATOM 1456 C C . ALA A 1 196 ? -14.996 -7.579 -8.293 1.00 92.19 196 ALA A C 1
ATOM 1458 O O . ALA A 1 196 ? -15.723 -8.040 -7.413 1.00 92.19 196 ALA A O 1
ATOM 1459 N N . GLN A 1 197 ? -15.255 -7.804 -9.584 1.00 91.25 197 GLN A N 1
ATOM 1460 C CA . GLN A 1 197 ? -16.422 -8.564 -10.035 1.00 91.25 197 GLN A CA 1
ATOM 1461 C C . GLN A 1 197 ? -16.436 -10.000 -9.486 1.00 91.25 197 GLN A C 1
ATOM 1463 O O . GLN A 1 197 ? -17.487 -10.491 -9.067 1.00 91.25 197 GLN A O 1
ATOM 1468 N N . GLN A 1 198 ? -15.289 -10.679 -9.450 1.00 91.12 198 GLN A N 1
ATOM 1469 C CA . GLN A 1 198 ? -15.178 -12.026 -8.884 1.00 91.12 198 GLN A CA 1
ATOM 1470 C C . GLN A 1 198 ? -15.441 -12.045 -7.372 1.00 91.12 198 GLN A C 1
ATOM 1472 O O . GLN A 1 198 ? -16.162 -12.923 -6.886 1.00 91.12 198 GLN A O 1
ATOM 1477 N N . ILE A 1 199 ? -14.944 -11.049 -6.632 1.00 89.25 199 ILE A N 1
ATOM 1478 C CA . ILE A 1 199 ? -15.245 -10.869 -5.202 1.00 89.25 199 ILE A CA 1
ATOM 1479 C C . ILE A 1 199 ? -16.750 -10.645 -4.995 1.00 89.25 199 ILE A C 1
ATOM 1481 O O . ILE A 1 199 ? -17.358 -11.262 -4.115 1.00 89.25 199 ILE A O 1
ATOM 1485 N N . ALA A 1 200 ? -17.378 -9.821 -5.840 1.00 86.75 200 ALA A N 1
ATOM 1486 C CA . ALA A 1 200 ? -18.821 -9.584 -5.811 1.00 86.75 200 ALA A CA 1
ATOM 1487 C C . ALA A 1 200 ? -19.609 -10.890 -5.959 1.00 86.75 200 ALA A C 1
ATOM 1489 O O . ALA A 1 200 ? -20.462 -11.212 -5.129 1.00 86.75 200 ALA A O 1
ATOM 1490 N N . ASN A 1 201 ? -19.266 -11.664 -6.992 1.00 85.69 201 ASN A N 1
ATOM 1491 C CA . ASN A 1 201 ? -19.917 -12.929 -7.330 1.00 85.69 201 ASN A CA 1
ATOM 1492 C C . ASN A 1 201 ? -19.731 -13.990 -6.234 1.00 85.69 201 ASN A C 1
ATOM 1494 O O . ASN A 1 201 ? -20.569 -14.877 -6.082 1.00 85.69 201 ASN A O 1
ATOM 1498 N N . SER A 1 202 ? -18.660 -13.882 -5.445 1.00 83.25 202 SER A N 1
ATOM 1499 C CA . SER A 1 202 ? -18.325 -14.816 -4.365 1.00 83.25 202 SER A CA 1
ATOM 1500 C C . SER A 1 202 ? -19.034 -14.522 -3.032 1.00 83.25 202 SER A C 1
ATOM 1502 O O . SER A 1 202 ? -18.847 -15.264 -2.063 1.00 83.25 202 SER A O 1
ATOM 1504 N N . GLY A 1 203 ? -19.866 -13.473 -2.969 1.00 76.25 203 GLY A N 1
ATOM 1505 C CA . GLY A 1 203 ? -20.649 -13.105 -1.781 1.00 76.25 203 GLY A CA 1
ATOM 1506 C C . GLY A 1 203 ? -20.482 -11.657 -1.304 1.00 76.25 203 GLY A C 1
ATOM 1507 O O . GLY A 1 203 ? -21.170 -11.258 -0.365 1.00 76.25 203 GLY A O 1
ATOM 1508 N N . GLY A 1 204 ? -19.638 -10.851 -1.959 1.00 66.69 204 GLY A N 1
ATOM 1509 C CA . GLY A 1 204 ? -19.521 -9.407 -1.722 1.00 66.69 204 GLY A CA 1
ATOM 1510 C C . GLY A 1 204 ? -18.616 -8.970 -0.555 1.00 66.69 204 GLY A C 1
ATOM 1511 O O . GLY A 1 204 ? -17.859 -9.752 0.014 1.00 66.69 204 GLY A O 1
ATOM 1512 N N . ILE A 1 205 ? -18.699 -7.669 -0.227 1.00 55.66 205 ILE A N 1
ATOM 1513 C CA . ILE A 1 205 ? -17.708 -6.890 0.554 1.00 55.66 205 ILE A CA 1
ATOM 1514 C C . ILE A 1 205 ? -17.727 -7.152 2.055 1.00 55.66 205 ILE A C 1
ATOM 1516 O O . ILE A 1 205 ? -16.683 -7.045 2.688 1.00 55.66 205 ILE A O 1
ATOM 1520 N N . ALA A 1 206 ? -18.870 -7.554 2.622 1.00 57.19 206 ALA A N 1
ATOM 1521 C CA . ALA A 1 206 ? -18.966 -7.913 4.043 1.00 57.19 206 ALA A CA 1
ATOM 1522 C C . ALA A 1 206 ? -17.993 -9.044 4.433 1.00 57.19 206 ALA A C 1
ATOM 1524 O O . ALA A 1 206 ? -17.748 -9.285 5.611 1.00 57.19 206 ALA A O 1
ATOM 1525 N N . LEU A 1 207 ? -17.440 -9.724 3.425 1.00 50.66 207 LEU A N 1
ATOM 1526 C CA . LEU A 1 207 ? -16.401 -10.718 3.549 1.00 50.66 207 LEU A CA 1
ATOM 1527 C C . LEU A 1 207 ? -15.160 -10.394 2.717 1.00 50.66 207 LEU A C 1
ATOM 1529 O O . LEU A 1 207 ? -14.350 -11.289 2.668 1.00 50.66 207 LEU A O 1
ATOM 1533 N N . SER A 1 208 ? -14.984 -9.242 2.042 1.00 58.31 208 SER A N 1
ATOM 1534 C CA . SER A 1 208 ? -13.906 -9.063 1.039 1.00 58.31 208 SER A CA 1
ATOM 1535 C C . SER A 1 208 ? -12.521 -9.256 1.662 1.00 58.31 208 SER A C 1
ATOM 1537 O O . SER A 1 208 ? -11.999 -8.338 2.300 1.00 58.31 208 SER A O 1
ATOM 1539 N N . PRO A 1 209 ? -11.885 -10.420 1.468 1.00 80.94 209 PRO A N 1
ATOM 1540 C CA . PRO A 1 209 ? -10.669 -10.746 2.189 1.00 80.94 209 PRO A CA 1
ATOM 1541 C C . PRO A 1 209 ? -9.453 -10.195 1.461 1.00 80.94 209 PRO A C 1
ATOM 1543 O O . PRO A 1 209 ? -8.385 -10.125 2.058 1.00 80.94 209 PRO A O 1
ATOM 1546 N N . LEU A 1 210 ? -9.612 -9.798 0.195 1.00 93.06 210 LEU A N 1
ATOM 1547 C CA . LEU A 1 210 ? -8.557 -9.251 -0.637 1.00 93.06 210 LEU A CA 1
ATOM 1548 C C . LEU A 1 210 ? -8.527 -7.724 -0.545 1.00 93.06 210 LEU A C 1
ATOM 1550 O O . LEU A 1 210 ? -9.553 -7.061 -0.695 1.00 93.06 210 LEU A O 1
ATOM 1554 N N . SER A 1 211 ? -7.338 -7.178 -0.323 1.00 93.81 211 SER A N 1
ATOM 1555 C CA . SER A 1 211 ? -7.053 -5.743 -0.368 1.00 93.81 211 SER A CA 1
ATOM 1556 C C . SER A 1 211 ? -5.783 -5.492 -1.165 1.00 93.81 211 SER A C 1
ATOM 1558 O O . SER A 1 211 ? -4.845 -6.282 -1.060 1.00 93.81 211 SER A O 1
ATOM 1560 N N . ILE A 1 212 ? -5.746 -4.400 -1.930 1.00 96.69 212 ILE A N 1
ATOM 1561 C CA . ILE A 1 212 ? -4.593 -4.036 -2.760 1.00 96.69 212 ILE A CA 1
ATOM 1562 C C . ILE A 1 212 ? -4.171 -2.606 -2.433 1.00 96.69 212 ILE A C 1
ATOM 1564 O O . ILE A 1 212 ? -4.891 -1.663 -2.752 1.00 96.69 212 ILE A O 1
ATOM 1568 N N . THR A 1 213 ? -2.988 -2.453 -1.844 1.00 96.31 213 THR A N 1
ATOM 1569 C CA . THR A 1 213 ? -2.418 -1.151 -1.491 1.00 96.31 213 THR A CA 1
ATOM 1570 C C . THR A 1 213 ? -1.265 -0.812 -2.426 1.00 96.31 213 THR A C 1
ATOM 1572 O O . THR A 1 213 ? -0.277 -1.539 -2.476 1.00 96.31 213 THR A O 1
ATOM 1575 N N . PHE A 1 214 ? -1.345 0.313 -3.135 1.00 97.50 214 PHE A N 1
ATOM 1576 C CA . PHE A 1 214 ? -0.238 0.836 -3.938 1.00 97.50 214 PHE A CA 1
ATOM 1577 C C . PHE A 1 214 ? 0.532 1.904 -3.167 1.00 97.50 214 PHE A C 1
ATOM 1579 O O . PHE A 1 214 ? -0.057 2.851 -2.648 1.00 97.50 214 PHE A O 1
ATOM 1586 N N . ILE A 1 215 ? 1.855 1.795 -3.152 1.00 95.25 215 ILE A N 1
ATOM 1587 C CA . ILE A 1 215 ? 2.765 2.791 -2.601 1.00 95.25 215 ILE A CA 1
ATOM 1588 C C . ILE A 1 215 ? 3.669 3.296 -3.716 1.00 95.25 215 ILE A C 1
ATOM 1590 O O . ILE A 1 215 ? 4.413 2.539 -4.343 1.00 95.25 215 ILE A O 1
ATOM 1594 N N . GLN A 1 216 ? 3.625 4.607 -3.919 1.00 95.56 216 GLN A N 1
ATOM 1595 C CA . GLN A 1 216 ? 4.532 5.290 -4.819 1.00 95.56 216 GLN A CA 1
ATOM 1596 C C . GLN A 1 216 ? 5.916 5.447 -4.185 1.00 95.56 216 GLN A C 1
ATOM 1598 O O . GLN A 1 216 ? 6.063 6.061 -3.126 1.00 95.56 216 GLN A O 1
ATOM 1603 N N . ILE A 1 217 ? 6.947 4.977 -4.879 1.00 94.00 217 ILE A N 1
ATOM 1604 C CA . ILE A 1 217 ? 8.342 5.217 -4.528 1.00 94.00 217 ILE A CA 1
ATOM 1605 C C . ILE A 1 217 ? 8.888 6.358 -5.388 1.00 94.00 217 ILE A C 1
ATOM 1607 O O . ILE A 1 217 ? 9.019 6.241 -6.603 1.00 94.00 217 ILE A O 1
ATOM 1611 N N . GLY A 1 218 ? 9.236 7.466 -4.739 1.00 92.69 218 GLY A N 1
ATOM 1612 C CA . GLY A 1 218 ? 9.721 8.678 -5.402 1.00 92.69 218 GLY A CA 1
ATOM 1613 C C . GLY A 1 218 ? 8.616 9.583 -5.945 1.00 92.69 218 GLY A C 1
ATOM 1614 O O . GLY A 1 218 ? 7.434 9.313 -5.775 1.00 92.69 218 GLY A O 1
ATOM 1615 N N . ASN A 1 219 ? 8.993 10.695 -6.573 1.00 94.25 219 ASN A N 1
ATOM 1616 C CA . ASN A 1 219 ? 8.08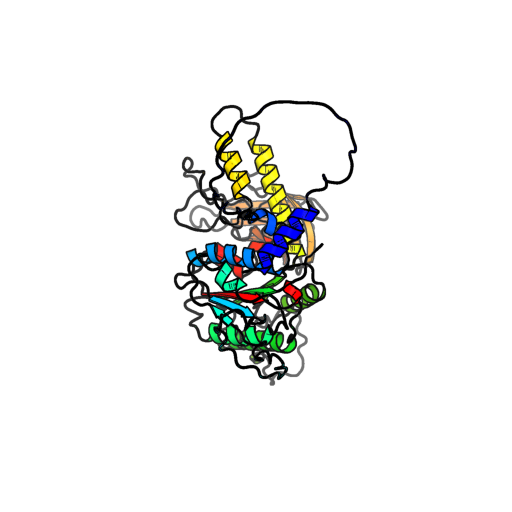3 11.810 -6.878 1.00 94.25 219 ASN A CA 1
ATOM 1617 C C . ASN A 1 219 ? 7.635 11.892 -8.349 1.00 94.25 219 ASN A C 1
ATOM 1619 O O . ASN A 1 219 ? 7.391 12.984 -8.863 1.00 94.25 219 ASN A O 1
ATOM 1623 N N . ASP A 1 220 ? 7.545 10.750 -9.033 1.00 95.62 220 ASP A N 1
ATOM 1624 C CA . ASP A 1 220 ? 7.117 10.693 -10.432 1.00 95.62 220 ASP A CA 1
ATOM 1625 C C . ASP A 1 220 ? 5.683 11.233 -10.635 1.00 95.62 220 ASP A C 1
ATOM 1627 O O . ASP A 1 220 ? 4.743 10.710 -10.027 1.00 95.62 220 ASP A O 1
ATOM 1631 N N . PRO A 1 221 ? 5.479 12.277 -11.458 1.00 95.56 221 PRO A N 1
ATOM 1632 C CA . PRO A 1 221 ? 4.171 12.911 -11.591 1.00 95.56 221 PRO A CA 1
ATOM 1633 C C . PRO A 1 221 ? 3.142 12.007 -12.279 1.00 95.56 221 PRO A C 1
ATOM 1635 O O . PRO A 1 221 ? 1.974 12.018 -11.881 1.00 95.56 221 PRO A O 1
ATOM 1638 N N . ASP A 1 222 ? 3.565 11.202 -13.257 1.00 96.50 222 ASP A N 1
ATOM 1639 C CA . ASP A 1 222 ? 2.674 10.309 -14.000 1.00 96.50 222 ASP A CA 1
ATOM 1640 C C . ASP A 1 222 ? 2.207 9.158 -13.103 1.00 96.50 222 ASP A C 1
ATOM 1642 O O . ASP A 1 222 ? 1.015 8.838 -13.075 1.00 96.50 222 ASP A O 1
ATOM 1646 N N . ALA A 1 223 ? 3.109 8.606 -12.284 1.00 95.94 223 ALA A N 1
ATOM 1647 C CA . ALA A 1 223 ? 2.759 7.643 -11.243 1.00 95.94 223 ALA A CA 1
ATOM 1648 C C . ALA A 1 223 ? 1.764 8.239 -10.239 1.00 95.94 223 ALA A C 1
ATOM 1650 O O . ALA A 1 223 ? 0.733 7.631 -9.956 1.00 95.94 223 ALA A O 1
ATOM 1651 N N . SER A 1 224 ? 2.023 9.450 -9.726 1.00 95.00 224 SER A N 1
ATOM 1652 C CA . SER A 1 224 ? 1.117 10.114 -8.779 1.00 95.00 224 SER A CA 1
ATOM 1653 C C . SER A 1 224 ? -0.276 10.336 -9.372 1.00 95.00 224 SER A C 1
ATOM 1655 O O . SER A 1 224 ? -1.283 10.095 -8.701 1.00 95.00 224 SER A O 1
ATOM 1657 N N . GLN A 1 225 ? -0.355 10.795 -10.625 1.00 95.31 225 GLN A N 1
ATOM 1658 C CA . GLN A 1 225 ? -1.627 11.022 -11.308 1.00 95.31 225 GLN A CA 1
ATOM 1659 C C . GLN A 1 225 ? -2.387 9.711 -11.516 1.00 95.31 225 GLN A C 1
ATOM 1661 O O . GLN A 1 225 ? -3.593 9.655 -11.262 1.00 95.31 225 GLN A O 1
ATOM 1666 N N . TYR A 1 226 ? -1.688 8.662 -11.947 1.00 97.00 226 TYR A N 1
ATOM 1667 C CA . TYR A 1 226 ? -2.290 7.363 -12.203 1.00 97.00 226 TYR A CA 1
ATOM 1668 C C . TYR A 1 226 ? -2.754 6.670 -10.914 1.00 97.00 226 TYR A C 1
ATOM 1670 O O . TYR A 1 226 ? -3.888 6.204 -10.841 1.00 97.00 226 TYR A O 1
ATOM 1678 N N . LEU A 1 227 ? -1.960 6.694 -9.841 1.00 95.25 227 LEU A N 1
ATOM 1679 C CA . LEU A 1 227 ? -2.377 6.149 -8.546 1.00 95.25 227 LEU A CA 1
ATOM 1680 C C . LEU A 1 227 ? -3.567 6.915 -7.958 1.00 95.25 227 LEU A C 1
ATOM 1682 O O . LEU A 1 227 ? -4.501 6.304 -7.448 1.00 95.25 227 LEU A O 1
ATOM 1686 N N . ARG A 1 228 ? -3.610 8.245 -8.102 1.00 93.19 228 ARG A N 1
ATOM 1687 C CA . ARG A 1 228 ? -4.795 9.030 -7.718 1.00 93.19 228 ARG A CA 1
ATOM 1688 C C . ARG A 1 228 ? -6.029 8.638 -8.537 1.00 93.19 228 ARG A C 1
ATOM 1690 O O . ARG A 1 228 ? -7.135 8.664 -7.998 1.00 93.19 228 ARG A O 1
ATOM 1697 N N . HIS A 1 229 ? -5.860 8.309 -9.818 1.00 94.75 229 HIS A N 1
ATOM 1698 C CA . HIS A 1 229 ? -6.943 7.779 -10.644 1.00 94.75 229 HIS A CA 1
ATOM 1699 C C . HIS A 1 229 ? -7.440 6.429 -10.101 1.00 94.75 229 HIS A C 1
ATOM 1701 O O . HIS A 1 229 ? -8.635 6.301 -9.838 1.00 94.75 229 HIS A O 1
ATOM 1707 N N . LEU A 1 230 ? -6.534 5.483 -9.825 1.00 94.25 230 LEU A N 1
ATOM 1708 C CA . LEU A 1 230 ? -6.882 4.176 -9.255 1.00 94.25 230 LEU A CA 1
ATOM 1709 C C . LEU A 1 230 ? -7.566 4.288 -7.886 1.00 94.25 230 LEU A C 1
ATOM 1711 O O . LEU A 1 230 ? -8.587 3.645 -7.664 1.00 94.25 230 LEU A O 1
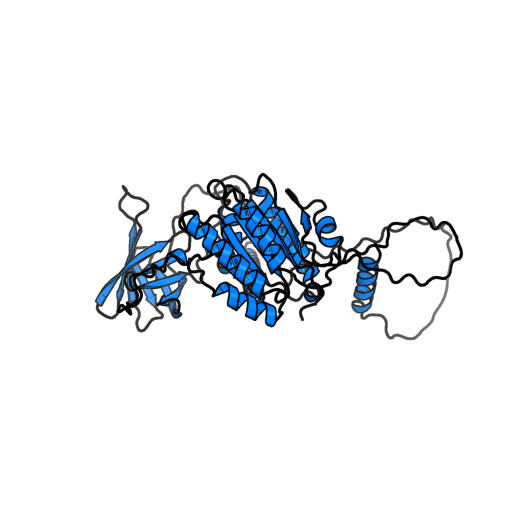ATOM 1715 N N . GLY A 1 231 ? -7.058 5.134 -6.986 1.00 89.25 231 GLY A N 1
ATOM 1716 C CA . GLY A 1 231 ? -7.613 5.301 -5.638 1.00 89.25 231 GLY A CA 1
ATOM 1717 C C . GLY A 1 231 ? -9.021 5.910 -5.605 1.00 89.25 231 GLY A C 1
ATOM 1718 O O . GLY A 1 231 ? -9.752 5.713 -4.640 1.00 89.25 231 GLY A O 1
ATOM 1719 N N . ARG A 1 232 ? -9.431 6.634 -6.656 1.00 88.88 232 ARG A N 1
ATOM 1720 C CA . ARG A 1 232 ? -10.799 7.170 -6.795 1.00 88.88 232 ARG A CA 1
ATOM 1721 C C . ARG A 1 232 ? -11.757 6.195 -7.473 1.00 88.88 232 ARG A C 1
ATOM 1723 O O . ARG A 1 232 ? -12.968 6.403 -7.413 1.00 88.88 232 ARG A O 1
ATOM 1730 N N . LYS A 1 233 ? -11.239 5.169 -8.150 1.00 88.12 233 LYS A N 1
ATOM 1731 C CA . LYS A 1 233 ? -12.048 4.226 -8.917 1.00 88.12 233 LYS A CA 1
ATOM 1732 C C . LYS A 1 233 ? -12.803 3.314 -7.950 1.00 88.12 233 LYS A C 1
ATOM 1734 O O . LYS A 1 233 ? -12.211 2.510 -7.236 1.00 88.12 233 LYS A O 1
ATOM 1739 N N . LYS A 1 234 ? -14.128 3.453 -7.923 1.00 84.00 234 LYS A N 1
ATOM 1740 C CA . LYS A 1 234 ? -15.028 2.530 -7.224 1.00 84.00 234 LYS A CA 1
ATOM 1741 C C . LYS A 1 234 ? -15.490 1.467 -8.210 1.00 84.00 234 LYS A C 1
ATOM 1743 O O . LYS A 1 234 ? -15.940 1.790 -9.307 1.00 84.00 234 LYS A O 1
ATOM 1748 N N . TYR A 1 235 ? -15.374 0.203 -7.823 1.00 82.81 235 TYR A N 1
ATOM 1749 C CA . TYR A 1 235 ? -15.718 -0.915 -8.693 1.00 82.81 235 TYR A CA 1
ATOM 1750 C C . TYR A 1 235 ? -17.177 -1.309 -8.466 1.00 82.81 235 TYR A C 1
ATOM 1752 O O . TYR A 1 235 ? -17.552 -1.704 -7.360 1.00 82.81 235 TYR A O 1
ATOM 1760 N N . ILE A 1 236 ? -18.006 -1.178 -9.505 1.00 79.56 236 ILE A N 1
ATOM 1761 C CA . ILE A 1 236 ? -19.435 -1.509 -9.462 1.00 79.56 236 ILE A CA 1
ATOM 1762 C C . ILE A 1 236 ? -19.647 -2.847 -10.178 1.00 79.56 236 ILE A C 1
ATOM 1764 O O . ILE A 1 236 ? -19.393 -2.932 -11.381 1.00 79.56 236 ILE A O 1
ATOM 1768 N N . PRO A 1 237 ? -20.130 -3.893 -9.486 1.00 75.50 237 PRO A N 1
ATOM 1769 C CA . PRO A 1 237 ? -20.399 -5.176 -10.116 1.00 75.50 237 PRO A CA 1
ATOM 1770 C C . PRO A 1 237 ? -21.507 -5.079 -11.177 1.00 75.50 237 PRO A C 1
ATOM 1772 O O . PRO A 1 237 ? -22.621 -4.625 -10.899 1.00 75.50 237 PRO A O 1
ATOM 1775 N N . SER A 1 238 ? -21.229 -5.581 -12.382 1.00 69.25 238 SER A N 1
ATOM 1776 C CA . SER A 1 238 ? -22.125 -5.586 -13.546 1.00 69.25 238 SER A CA 1
ATOM 1777 C C . SER A 1 238 ? -23.436 -6.351 -13.304 1.00 69.25 238 SER A C 1
ATOM 1779 O O . SER A 1 238 ? -24.464 -6.013 -13.888 1.00 69.25 238 SER A O 1
ATOM 1781 N N . SER A 1 239 ? -23.454 -7.313 -12.373 1.00 64.38 239 SER A N 1
ATOM 1782 C CA . SER A 1 239 ? -24.646 -8.103 -12.015 1.00 64.38 239 SER A CA 1
ATOM 1783 C C . SER A 1 239 ? -25.805 -7.286 -11.429 1.00 64.38 239 SER A C 1
ATOM 1785 O O . SER A 1 239 ? -26.893 -7.826 -11.248 1.00 64.38 239 SER A O 1
ATOM 1787 N N . THR A 1 240 ? -25.581 -6.011 -11.108 1.00 58.66 240 THR A N 1
ATOM 1788 C CA . THR A 1 240 ? -26.601 -5.114 -10.542 1.00 58.66 240 THR A CA 1
ATOM 1789 C C . THR A 1 240 ? -27.475 -4.464 -11.623 1.00 58.66 240 THR A C 1
ATOM 1791 O O . THR A 1 240 ? -28.551 -3.961 -11.321 1.00 58.66 240 THR A O 1
ATOM 1794 N N . TYR A 1 241 ? -27.077 -4.528 -12.900 1.00 56.88 241 TYR A N 1
ATOM 1795 C CA . TYR A 1 241 ? -27.907 -4.069 -14.015 1.00 56.88 241 TYR A CA 1
ATOM 1796 C C . TYR A 1 241 ? -28.908 -5.160 -14.423 1.00 56.88 241 TYR A C 1
ATOM 1798 O O . TYR A 1 241 ? -28.724 -5.878 -15.407 1.00 56.88 241 TYR A O 1
ATOM 1806 N N . SER A 1 242 ? -29.996 -5.289 -13.662 1.00 54.44 242 SER A N 1
ATOM 1807 C CA . SER A 1 242 ? -31.195 -5.973 -14.149 1.00 54.44 242 SER A CA 1
ATOM 1808 C C . SER A 1 242 ? -31.764 -5.152 -15.312 1.00 54.44 242 SER A C 1
ATOM 1810 O O . SER A 1 242 ? -32.338 -4.088 -15.106 1.00 54.44 242 SER A O 1
ATOM 1812 N N . MET A 1 243 ? -31.596 -5.624 -16.550 1.00 57.91 243 MET A N 1
ATOM 1813 C CA . MET A 1 243 ? -32.047 -4.940 -17.777 1.00 57.91 243 MET A CA 1
ATOM 1814 C C . MET A 1 243 ? -33.577 -4.758 -17.906 1.00 57.91 243 MET A C 1
ATOM 1816 O O . MET A 1 243 ? -34.049 -4.339 -18.959 1.00 57.91 243 MET A O 1
ATOM 1820 N N . ASN A 1 244 ? -34.362 -5.063 -16.871 1.00 56.97 244 ASN A N 1
ATOM 1821 C CA . ASN A 1 244 ? -35.824 -5.029 -16.937 1.00 56.97 244 ASN A CA 1
ATOM 1822 C C . ASN A 1 244 ? -36.472 -3.756 -16.367 1.00 56.97 244 ASN A C 1
ATOM 1824 O O . ASN A 1 244 ? -37.664 -3.584 -16.590 1.00 56.97 244 ASN A O 1
ATOM 1828 N N . ASP A 1 245 ? -35.718 -2.852 -15.730 1.00 54.34 245 ASP A N 1
ATOM 1829 C CA . ASP A 1 245 ? -36.259 -1.612 -15.134 1.00 54.34 245 ASP A CA 1
ATOM 1830 C C . ASP A 1 245 ? -35.703 -0.342 -15.811 1.00 54.34 245 ASP A C 1
ATOM 1832 O O . ASP A 1 245 ? -35.490 0.701 -15.195 1.00 54.34 245 ASP A O 1
ATOM 1836 N N . ALA A 1 246 ? -35.437 -0.429 -17.117 1.00 54.97 246 ALA A N 1
ATOM 1837 C CA . ALA A 1 246 ? -35.027 0.703 -17.938 1.00 54.97 246 ALA A CA 1
ATOM 1838 C C . ALA A 1 246 ? -36.251 1.524 -18.362 1.00 54.97 246 ALA A C 1
ATOM 1840 O O . ALA A 1 246 ? -36.703 1.396 -19.491 1.00 54.97 246 ALA A O 1
ATOM 1841 N N . GLU A 1 247 ? -36.799 2.313 -17.441 1.00 57.44 247 GLU A N 1
ATOM 1842 C CA . GLU A 1 247 ? -37.411 3.624 -17.690 1.00 57.44 247 GLU A CA 1
ATOM 1843 C C . GLU A 1 247 ? -37.958 4.154 -16.350 1.00 57.44 247 GLU A C 1
ATOM 1845 O O . GLU A 1 247 ? -38.839 3.550 -15.747 1.00 57.44 247 GLU A O 1
ATOM 1850 N N . ASP A 1 248 ? -37.451 5.315 -15.920 1.00 49.28 248 ASP A N 1
ATOM 1851 C CA . ASP A 1 248 ? -38.137 6.258 -15.014 1.00 49.28 248 ASP A CA 1
ATOM 1852 C C . ASP A 1 248 ? -37.790 6.329 -13.507 1.00 49.28 248 ASP A C 1
ATOM 1854 O O . ASP A 1 248 ? -38.612 6.773 -12.707 1.00 49.28 248 ASP A O 1
ATOM 1858 N N . SER A 1 249 ? -36.546 6.057 -13.087 1.00 44.69 249 SER A N 1
ATOM 1859 C CA . SER A 1 249 ? -36.086 6.539 -11.768 1.00 44.69 249 SER A CA 1
ATOM 1860 C C . SER A 1 249 ? -34.668 7.114 -11.775 1.00 44.69 249 SER A C 1
ATOM 1862 O O . SER A 1 249 ? -33.680 6.422 -11.547 1.00 44.69 249 SER A O 1
ATOM 1864 N N . ILE A 1 250 ? -34.583 8.434 -11.967 1.00 50.88 250 ILE A N 1
ATOM 1865 C CA . ILE A 1 250 ? -33.513 9.258 -11.387 1.00 50.88 250 ILE A CA 1
ATOM 1866 C C . ILE A 1 250 ? -33.805 9.308 -9.880 1.00 50.88 250 ILE A C 1
ATOM 1868 O O . ILE A 1 250 ? -34.468 10.223 -9.398 1.00 50.88 250 ILE A O 1
ATOM 1872 N N . SER A 1 251 ? -33.415 8.266 -9.146 1.00 44.31 251 SER A N 1
ATOM 1873 C CA . SER A 1 251 ? -33.432 8.277 -7.685 1.00 44.31 251 SER A CA 1
ATOM 1874 C C . SER A 1 251 ? -32.075 8.754 -7.187 1.00 44.31 251 SER A C 1
ATOM 1876 O O . SER A 1 251 ? -31.050 8.116 -7.420 1.00 44.31 251 SER A O 1
ATOM 1878 N N . THR A 1 252 ? -32.103 9.900 -6.524 1.00 44.84 252 THR A N 1
ATOM 1879 C CA . THR A 1 252 ? -31.047 10.453 -5.682 1.00 44.84 252 THR A CA 1
ATOM 1880 C C . THR A 1 252 ? -30.683 9.470 -4.560 1.00 44.84 252 THR A C 1
ATOM 1882 O O . THR A 1 252 ? -31.532 9.110 -3.750 1.00 44.84 252 THR A O 1
ATOM 1885 N N . ASP A 1 253 ? -29.426 9.032 -4.570 1.00 50.88 253 ASP A N 1
ATOM 1886 C CA . ASP A 1 253 ? -28.532 8.780 -3.428 1.00 50.88 253 ASP A CA 1
ATOM 1887 C C . ASP A 1 253 ? -28.841 7.735 -2.338 1.00 50.88 253 ASP A C 1
ATOM 1889 O O . ASP A 1 253 ? -27.983 7.534 -1.484 1.00 50.88 253 ASP A O 1
ATOM 1893 N N . GLU A 1 254 ? -29.948 6.985 -2.364 1.00 53.28 254 GLU A N 1
ATOM 1894 C CA . GLU A 1 254 ? -30.203 5.985 -1.296 1.00 53.28 254 GLU A CA 1
ATOM 1895 C C . GLU A 1 254 ? -30.090 4.506 -1.697 1.00 53.28 254 GLU A C 1
ATOM 1897 O O . GLU A 1 254 ? -29.993 3.647 -0.814 1.00 53.28 254 GLU A O 1
ATOM 1902 N N . ASP A 1 255 ? -30.028 4.169 -2.990 1.00 47.66 255 ASP A N 1
ATOM 1903 C CA . ASP A 1 255 ? -29.832 2.770 -3.390 1.00 47.66 255 ASP A CA 1
ATOM 1904 C C . ASP A 1 255 ? -28.335 2.453 -3.509 1.00 47.66 255 ASP A C 1
ATOM 1906 O O . ASP A 1 255 ? -27.712 2.557 -4.568 1.00 47.66 255 ASP A O 1
ATOM 1910 N N . ASN A 1 256 ? -27.760 2.130 -2.346 1.00 51.91 256 ASN A N 1
ATOM 1911 C CA . ASN A 1 256 ? -26.389 1.691 -2.082 1.00 51.91 256 ASN A CA 1
ATOM 1912 C C . ASN A 1 256 ? -25.978 0.476 -2.937 1.00 51.91 256 ASN A C 1
ATOM 1914 O O . ASN A 1 256 ? -25.789 -0.639 -2.432 1.00 51.91 256 ASN A O 1
ATOM 1918 N N . GLY A 1 257 ? -25.789 0.677 -4.241 1.00 57.81 257 GLY A N 1
ATOM 1919 C CA . GLY A 1 257 ? -25.081 -0.270 -5.089 1.00 57.81 257 GLY A CA 1
ATOM 1920 C C . GLY A 1 257 ? -23.776 -0.644 -4.391 1.00 57.81 257 GLY A C 1
ATOM 1921 O O . GLY A 1 257 ? -22.988 0.232 -4.038 1.00 57.81 257 GLY A O 1
ATOM 1922 N N . ARG A 1 258 ? -23.576 -1.939 -4.111 1.00 67.69 258 ARG A N 1
ATOM 1923 C CA . ARG A 1 258 ? -22.414 -2.441 -3.360 1.00 67.69 258 ARG A CA 1
ATOM 1924 C C . ARG A 1 258 ? -21.129 -2.118 -4.127 1.00 67.69 258 ARG A C 1
ATOM 1926 O O . ARG A 1 258 ? -20.694 -2.907 -4.963 1.00 67.69 258 ARG A O 1
ATOM 1933 N N . THR A 1 259 ? -20.536 -0.962 -3.855 1.00 78.00 259 THR A N 1
ATOM 1934 C CA . THR A 1 259 ? -19.259 -0.541 -4.431 1.00 78.00 259 THR A CA 1
ATOM 1935 C C . THR A 1 259 ? -18.138 -1.298 -3.744 1.00 78.00 259 THR A C 1
ATOM 1937 O O . THR A 1 259 ? -17.998 -1.251 -2.525 1.00 78.00 259 THR A O 1
ATOM 1940 N N . ILE A 1 260 ? -17.333 -2.034 -4.507 1.00 82.69 260 ILE A N 1
ATOM 1941 C CA . ILE A 1 260 ? -16.216 -2.789 -3.942 1.00 82.69 260 ILE A CA 1
ATOM 1942 C C . ILE A 1 260 ? -15.029 -1.856 -3.801 1.00 82.69 260 ILE A C 1
ATOM 1944 O O . ILE A 1 260 ? -14.426 -1.424 -4.785 1.00 82.69 260 ILE A O 1
ATOM 1948 N N . ASP A 1 261 ? -14.683 -1.569 -2.554 1.00 87.12 261 ASP A N 1
ATOM 1949 C CA . ASP A 1 261 ? -13.494 -0.810 -2.215 1.00 87.12 261 ASP A CA 1
ATOM 1950 C C . ASP A 1 261 ? -12.287 -1.757 -2.146 1.00 87.12 261 ASP A C 1
ATOM 1952 O O . ASP A 1 261 ? -11.893 -2.225 -1.080 1.00 87.12 261 ASP A O 1
ATOM 1956 N N . LEU A 1 262 ? -11.711 -2.088 -3.304 1.00 90.19 262 LEU A N 1
ATOM 1957 C CA . LEU A 1 262 ? -10.594 -3.038 -3.412 1.00 90.19 262 LEU A CA 1
ATOM 1958 C C . LEU A 1 262 ? -9.228 -2.371 -3.202 1.00 90.19 262 LEU A C 1
ATOM 1960 O O . LEU A 1 262 ? -8.357 -2.922 -2.529 1.00 90.19 262 LEU A O 1
ATOM 1964 N N . VAL A 1 263 ? -9.064 -1.179 -3.775 1.00 93.06 263 VAL A N 1
ATOM 1965 C CA . VAL A 1 263 ? -7.768 -0.518 -3.940 1.00 93.06 263 VAL A CA 1
ATOM 1966 C C . VAL A 1 263 ? -7.637 0.655 -2.984 1.00 93.06 263 VAL A C 1
ATOM 1968 O O . VAL A 1 263 ? -8.583 1.410 -2.783 1.00 93.06 263 VAL A O 1
ATOM 1971 N N . ASP A 1 264 ? -6.459 0.816 -2.405 1.00 93.56 264 ASP A N 1
ATOM 1972 C CA . ASP A 1 264 ? -6.028 2.043 -1.754 1.00 93.56 264 ASP A CA 1
ATOM 1973 C C . ASP A 1 264 ? -4.635 2.440 -2.241 1.00 93.56 264 ASP A C 1
ATOM 1975 O O . ASP A 1 264 ? -3.835 1.617 -2.685 1.00 93.56 264 ASP A O 1
ATOM 1979 N N . THR A 1 265 ? -4.349 3.737 -2.213 1.00 92.75 265 THR A N 1
ATOM 1980 C CA . THR A 1 265 ? -3.085 4.273 -2.720 1.00 92.75 265 THR A CA 1
ATOM 1981 C C . THR A 1 265 ? -2.438 5.198 -1.707 1.00 92.75 265 THR A C 1
ATOM 1983 O O . THR A 1 265 ? -3.129 5.869 -0.931 1.00 92.75 265 THR A O 1
ATOM 1986 N N . MET A 1 266 ? -1.113 5.263 -1.753 1.00 89.50 266 MET A N 1
ATOM 1987 C CA . MET A 1 266 ? -0.295 6.193 -0.995 1.00 89.50 266 MET A CA 1
ATOM 1988 C C . MET A 1 266 ? 0.749 6.820 -1.921 1.00 89.50 266 MET A C 1
ATOM 1990 O O . MET A 1 266 ? 1.612 6.144 -2.483 1.00 89.50 266 MET A O 1
ATOM 1994 N N . SER A 1 267 ? 0.634 8.128 -2.101 1.00 88.88 267 SER A N 1
ATOM 1995 C CA . SER A 1 267 ? 1.573 8.954 -2.851 1.00 88.88 267 SER A CA 1
ATOM 1996 C C . SER A 1 267 ? 2.804 9.270 -2.017 1.00 88.88 267 SER A C 1
ATOM 1998 O O . SER A 1 267 ? 2.733 9.355 -0.794 1.00 88.88 267 SER A O 1
ATOM 2000 N N . TYR A 1 268 ? 3.919 9.550 -2.685 1.00 83.12 268 TYR A N 1
ATOM 2001 C CA . TYR A 1 268 ? 5.179 9.916 -2.038 1.00 83.12 268 TYR A CA 1
ATOM 2002 C C . TYR A 1 268 ? 5.061 11.072 -1.040 1.00 83.12 268 TYR A C 1
ATOM 2004 O O . TYR A 1 268 ? 5.699 11.053 0.012 1.00 83.12 268 TYR A O 1
ATOM 2012 N N . ILE A 1 269 ? 4.236 12.070 -1.368 1.00 79.81 269 ILE A N 1
ATOM 2013 C CA . ILE A 1 269 ? 4.019 13.250 -0.527 1.00 79.81 269 ILE A CA 1
ATOM 2014 C C . ILE A 1 269 ? 3.426 12.831 0.821 1.00 79.81 269 ILE A C 1
ATOM 2016 O O . ILE A 1 269 ? 3.944 13.233 1.855 1.00 79.81 269 ILE A O 1
ATOM 2020 N N . GLU A 1 270 ? 2.424 11.952 0.815 1.00 80.06 270 GLU A N 1
ATOM 2021 C CA . GLU A 1 270 ? 1.772 11.468 2.036 1.00 80.06 270 GLU A CA 1
ATOM 2022 C C . GLU A 1 270 ? 2.738 10.665 2.918 1.00 80.06 270 GLU A C 1
ATOM 2024 O O . GLU A 1 270 ? 2.747 10.826 4.141 1.00 80.06 270 GLU A O 1
ATOM 2029 N N . ILE A 1 271 ? 3.600 9.835 2.313 1.00 77.75 271 ILE A N 1
ATOM 2030 C CA . ILE A 1 271 ? 4.623 9.082 3.061 1.00 77.75 271 ILE A CA 1
ATOM 2031 C C . ILE A 1 271 ? 5.623 10.052 3.708 1.00 77.75 271 ILE A C 1
ATOM 2033 O O . ILE A 1 271 ? 5.961 9.907 4.885 1.00 77.75 271 ILE A O 1
ATOM 2037 N N . LYS A 1 272 ? 6.068 11.066 2.949 1.00 75.81 272 LYS A N 1
ATOM 2038 C CA . LYS A 1 272 ? 7.002 12.094 3.425 1.00 75.81 272 LYS A CA 1
ATOM 2039 C C . LYS A 1 272 ? 6.415 12.901 4.578 1.00 75.81 272 LYS A C 1
ATOM 2041 O O . LYS A 1 272 ? 7.071 13.037 5.608 1.00 75.81 272 LYS A O 1
ATOM 2046 N N . GLU A 1 273 ? 5.190 13.396 4.430 1.00 79.12 273 GLU A N 1
ATOM 2047 C CA . GLU A 1 273 ? 4.490 14.157 5.470 1.00 79.12 273 GLU A CA 1
ATOM 2048 C C . GLU A 1 273 ? 4.344 13.332 6.752 1.00 79.12 273 GLU A C 1
ATOM 2050 O O . GLU A 1 273 ? 4.723 13.797 7.829 1.00 79.12 273 GLU A O 1
ATOM 2055 N N . THR A 1 274 ? 3.927 12.070 6.620 1.00 69.88 274 THR A N 1
ATOM 2056 C CA . THR A 1 274 ? 3.797 11.139 7.749 1.00 69.88 274 THR A CA 1
ATOM 2057 C C . THR A 1 274 ? 5.125 10.961 8.493 1.00 69.88 274 THR A C 1
ATOM 2059 O O . THR A 1 274 ? 5.188 11.053 9.722 1.00 69.88 274 THR A O 1
ATOM 2062 N N . MET A 1 275 ? 6.225 10.731 7.772 1.00 66.75 275 MET A N 1
ATOM 2063 C CA . MET A 1 275 ? 7.538 10.572 8.403 1.00 66.75 275 MET A CA 1
ATOM 2064 C C . MET A 1 275 ? 8.078 11.872 9.005 1.00 66.75 275 MET A C 1
ATOM 2066 O O . MET A 1 275 ? 8.721 11.832 10.057 1.00 66.75 275 MET A O 1
ATOM 2070 N N . ASP A 1 276 ? 7.827 13.023 8.382 1.00 73.69 276 ASP A N 1
ATOM 2071 C CA . ASP A 1 276 ? 8.223 14.321 8.928 1.00 73.69 276 ASP A CA 1
ATOM 2072 C C . ASP A 1 276 ? 7.497 14.600 10.250 1.00 73.69 276 ASP A C 1
ATOM 2074 O O . ASP A 1 276 ? 8.102 15.085 11.214 1.00 73.69 276 ASP A O 1
ATOM 2078 N N . GLU A 1 277 ? 6.212 14.256 10.331 1.00 71.25 277 GLU A N 1
ATOM 2079 C CA . GLU A 1 277 ? 5.414 14.323 11.556 1.00 71.25 277 GLU A CA 1
ATOM 2080 C C . GLU A 1 277 ? 5.951 13.379 12.635 1.00 71.25 277 GLU A C 1
ATOM 2082 O O . GLU A 1 277 ? 6.186 13.812 13.769 1.00 71.25 277 GLU A O 1
ATOM 2087 N N . MET A 1 278 ? 6.264 12.128 12.282 1.00 61.94 278 MET A N 1
ATOM 2088 C CA . MET A 1 278 ? 6.934 11.182 13.185 1.00 61.94 278 MET A CA 1
ATOM 2089 C C . MET A 1 278 ? 8.278 11.714 13.686 1.00 61.94 278 MET A C 1
ATOM 2091 O O . MET A 1 278 ? 8.597 11.624 14.875 1.00 61.94 278 MET A O 1
ATOM 2095 N N . GLY A 1 279 ? 9.073 12.299 12.791 1.00 67.88 279 GLY A N 1
ATOM 2096 C CA . GLY A 1 279 ? 10.369 12.883 13.107 1.00 67.88 279 GLY A CA 1
ATOM 2097 C C . GLY A 1 279 ? 10.250 14.058 14.077 1.00 67.88 279 GLY A C 1
ATOM 2098 O O . GLY A 1 279 ? 11.050 14.171 15.014 1.00 67.88 279 GLY A O 1
ATOM 2099 N N . LYS A 1 280 ? 9.238 14.918 13.898 1.00 74.00 280 LYS A N 1
ATOM 2100 C CA . LYS A 1 280 ? 8.908 16.009 14.830 1.00 74.00 280 LYS A CA 1
ATOM 2101 C C . LYS A 1 280 ? 8.488 15.453 16.190 1.00 74.00 280 LYS A C 1
ATOM 2103 O O . LYS A 1 280 ? 9.099 15.825 17.193 1.00 74.00 280 LYS A O 1
ATOM 2108 N N . ALA A 1 281 ? 7.555 14.501 16.225 1.00 65.69 281 ALA A N 1
ATOM 2109 C CA . ALA A 1 281 ? 7.084 13.874 17.460 1.00 65.69 281 ALA A CA 1
ATOM 2110 C C . ALA A 1 281 ? 8.228 13.200 18.242 1.00 65.69 281 ALA A C 1
ATOM 2112 O O . ALA A 1 281 ? 8.362 13.377 19.456 1.00 65.69 281 ALA A O 1
ATOM 2113 N N . ALA A 1 282 ? 9.131 12.498 17.552 1.00 65.62 282 ALA A N 1
ATOM 2114 C CA . ALA A 1 282 ? 10.305 11.879 18.164 1.00 65.62 282 ALA A CA 1
ATOM 2115 C C . ALA A 1 282 ? 11.285 12.917 18.746 1.00 65.62 282 ALA A C 1
ATOM 2117 O O . ALA A 1 282 ? 11.847 12.714 19.829 1.00 65.62 282 ALA A O 1
ATOM 2118 N N . LYS A 1 283 ? 11.500 14.045 18.053 1.00 76.94 283 LYS A N 1
ATOM 2119 C CA . LYS A 1 283 ? 12.329 15.160 18.549 1.00 76.94 283 LYS A CA 1
ATOM 2120 C C . LYS A 1 283 ? 11.698 15.823 19.777 1.00 76.94 283 LYS A C 1
ATOM 2122 O O . LYS A 1 283 ? 12.411 16.112 20.739 1.00 76.94 283 LYS A O 1
ATOM 2127 N N . GLU A 1 284 ? 10.384 16.020 19.782 1.00 74.00 284 GLU A N 1
ATOM 2128 C CA . GLU A 1 284 ? 9.649 16.576 20.923 1.00 74.00 284 GLU A CA 1
ATOM 2129 C C . GLU A 1 284 ? 9.688 15.652 22.143 1.00 74.00 284 GLU A C 1
ATOM 2131 O O . GLU A 1 284 ? 9.986 16.108 23.250 1.00 74.00 284 GLU A O 1
ATOM 2136 N N . ALA A 1 285 ? 9.505 14.344 21.948 1.00 70.12 285 ALA A N 1
ATOM 2137 C CA . ALA A 1 285 ? 9.646 13.354 23.012 1.00 70.12 285 ALA A CA 1
ATOM 2138 C C . ALA A 1 285 ? 11.054 13.381 23.639 1.00 70.12 285 ALA A C 1
ATOM 2140 O O . ALA A 1 285 ? 11.193 13.343 24.865 1.00 70.12 285 ALA A O 1
ATOM 2141 N N . LYS A 1 286 ? 12.107 13.526 22.818 1.00 79.06 286 LYS A N 1
ATOM 2142 C CA . LYS A 1 286 ? 13.493 13.688 23.299 1.00 79.06 286 LYS A CA 1
ATOM 2143 C C . LYS A 1 286 ? 13.690 14.986 24.085 1.00 79.06 286 LYS A C 1
ATOM 2145 O O . LYS A 1 286 ? 14.344 14.964 25.126 1.00 79.06 286 LYS A O 1
ATOM 2150 N N . LYS A 1 287 ? 13.111 16.100 23.624 1.00 82.88 287 LYS A N 1
ATOM 2151 C CA . LYS A 1 287 ? 13.191 17.406 24.300 1.00 82.88 287 LYS A CA 1
ATOM 2152 C C . LYS A 1 287 ? 12.491 17.384 25.663 1.00 82.88 287 LYS A C 1
ATOM 2154 O O . LYS A 1 287 ? 13.039 17.885 26.641 1.00 82.88 287 LYS A O 1
ATOM 2159 N N . ASN A 1 288 ? 11.324 16.751 25.746 1.00 74.75 288 ASN A N 1
ATOM 2160 C CA . ASN A 1 288 ? 10.542 16.662 26.981 1.00 74.75 288 ASN A CA 1
ATOM 2161 C C . ASN A 1 288 ? 11.139 15.666 27.994 1.00 74.75 288 ASN A C 1
ATOM 2163 O O . ASN A 1 288 ? 10.937 15.815 29.198 1.00 74.75 288 ASN A O 1
ATOM 2167 N N . GLY A 1 289 ? 11.924 14.687 27.535 1.00 70.44 289 GLY A N 1
ATOM 2168 C CA . GLY A 1 289 ? 12.612 13.718 28.392 1.00 70.44 289 GLY A CA 1
ATOM 2169 C C . GLY A 1 289 ? 13.888 14.220 29.085 1.00 70.44 289 GLY A C 1
ATOM 2170 O O . GLY A 1 289 ? 14.430 13.492 29.916 1.00 70.44 289 GLY A O 1
ATOM 2171 N N . SER A 1 290 ? 14.393 15.427 28.779 1.00 51.25 290 SER A N 1
ATOM 2172 C CA . SER A 1 290 ? 15.745 15.850 29.197 1.00 51.25 290 SER A CA 1
ATOM 2173 C C . SER A 1 290 ? 15.835 16.740 30.449 1.00 51.25 290 SER A C 1
ATOM 2175 O O . SER A 1 290 ? 16.947 17.101 30.826 1.00 51.25 290 SER A O 1
ATOM 2177 N N . ASN A 1 291 ? 14.727 17.077 31.123 1.00 52.25 291 ASN A N 1
ATOM 2178 C CA . ASN A 1 291 ? 14.754 17.969 32.302 1.00 52.25 291 ASN A CA 1
ATOM 2179 C C . ASN A 1 291 ? 14.580 17.274 33.669 1.00 52.25 291 ASN A C 1
ATOM 2181 O O . ASN A 1 291 ? 14.459 17.945 34.692 1.00 52.25 291 ASN A O 1
ATOM 2185 N N . GLY A 1 292 ? 14.620 15.939 33.722 1.00 45.72 292 GLY A N 1
ATOM 2186 C CA . GLY A 1 292 ? 14.639 15.177 34.976 1.00 45.72 292 GLY A CA 1
ATOM 2187 C C . GLY A 1 292 ? 16.061 14.789 35.380 1.00 45.72 292 GLY A C 1
ATOM 2188 O O . GLY A 1 292 ? 16.651 13.885 34.794 1.00 45.72 292 GLY A O 1
ATOM 2189 N N . SER A 1 293 ? 16.611 15.476 36.376 1.00 43.56 293 SER A N 1
ATOM 2190 C CA . SER A 1 293 ? 17.943 15.252 36.934 1.00 43.56 293 SER A CA 1
ATOM 2191 C C . SER A 1 293 ? 18.162 13.829 37.487 1.00 43.56 293 SER A C 1
ATOM 2193 O O . SER A 1 293 ? 17.275 13.202 38.058 1.00 43.56 293 SER A O 1
ATOM 2195 N N . ASN A 1 294 ? 19.420 13.388 37.362 1.00 43.25 294 ASN A N 1
ATOM 2196 C CA . ASN A 1 294 ? 20.096 12.253 38.006 1.00 43.25 294 ASN A CA 1
ATOM 2197 C C . ASN A 1 294 ? 19.885 10.829 37.441 1.00 43.25 294 ASN A C 1
ATOM 2199 O O . ASN A 1 294 ? 19.059 10.042 37.887 1.00 43.25 294 ASN A O 1
ATOM 2203 N N . GLY A 1 295 ? 20.824 10.439 36.567 1.00 47.22 295 GLY A N 1
ATOM 2204 C CA . GLY A 1 295 ? 21.745 9.346 36.910 1.00 47.22 295 GLY A CA 1
ATOM 2205 C C . GLY A 1 295 ? 21.226 7.911 36.804 1.00 47.22 295 GLY A C 1
ATOM 2206 O O . GLY A 1 295 ? 21.373 7.154 37.755 1.00 47.22 295 GLY A O 1
ATOM 2207 N N . ARG A 1 296 ? 20.651 7.531 35.655 1.00 46.78 296 ARG A N 1
ATOM 2208 C CA . ARG A 1 296 ? 20.586 6.141 35.117 1.00 46.78 296 ARG A CA 1
ATOM 2209 C C . ARG A 1 296 ? 19.803 6.050 33.800 1.00 46.78 296 ARG A C 1
ATOM 2211 O O . ARG A 1 296 ? 19.966 5.089 33.059 1.00 46.78 296 ARG A O 1
ATOM 2218 N N . ASN A 1 297 ? 19.049 7.096 33.462 1.00 41.06 297 ASN A N 1
ATOM 2219 C CA . ASN A 1 297 ? 18.203 7.154 32.263 1.00 41.06 297 ASN A CA 1
ATOM 2220 C C . ASN A 1 297 ? 18.944 7.595 30.980 1.00 41.06 297 ASN A C 1
ATOM 2222 O O . ASN A 1 297 ? 18.366 7.565 29.897 1.00 41.06 297 ASN A O 1
ATOM 2226 N N . GLY A 1 298 ? 20.230 7.957 31.071 1.00 35.88 298 GLY A N 1
ATOM 2227 C CA . GLY A 1 298 ? 21.028 8.410 29.921 1.00 35.88 298 GLY A CA 1
ATOM 2228 C C . GLY A 1 298 ? 21.316 7.322 28.876 1.00 35.88 298 GLY A C 1
ATOM 2229 O O . GLY A 1 298 ? 21.429 7.630 27.695 1.00 35.88 298 GLY A O 1
ATOM 2230 N N . ALA A 1 299 ? 21.357 6.046 29.274 1.00 37.19 299 ALA A N 1
ATOM 2231 C CA . ALA A 1 299 ? 21.560 4.930 28.342 1.00 37.19 299 ALA A CA 1
ATOM 2232 C C . ALA A 1 299 ? 20.295 4.598 27.521 1.00 37.19 299 ALA A C 1
ATOM 2234 O O . ALA A 1 299 ? 20.385 4.110 26.398 1.00 37.19 299 ALA A O 1
ATOM 2235 N N . VAL A 1 300 ? 19.111 4.922 28.051 1.00 37.28 300 VAL A N 1
ATOM 2236 C CA . VAL A 1 300 ? 17.815 4.679 27.397 1.00 37.28 300 VAL A CA 1
ATOM 2237 C C . VAL A 1 300 ? 17.555 5.699 26.283 1.00 37.28 300 VAL A C 1
ATOM 2239 O O . VAL A 1 300 ? 17.061 5.341 25.216 1.00 37.28 300 VAL A O 1
ATOM 2242 N N . ALA A 1 301 ? 17.966 6.955 26.481 1.00 34.62 301 ALA A N 1
ATOM 2243 C CA . ALA A 1 301 ? 17.863 7.999 25.461 1.00 34.62 301 ALA A CA 1
ATOM 2244 C C . ALA A 1 301 ? 18.814 7.770 24.266 1.00 34.62 301 ALA A C 1
ATOM 2246 O O . ALA A 1 301 ? 18.467 8.115 23.136 1.00 34.62 301 ALA A O 1
ATOM 2247 N N . GLY A 1 302 ? 19.978 7.144 24.492 1.00 29.61 302 GLY A N 1
ATOM 2248 C CA . GLY A 1 302 ? 20.908 6.746 23.427 1.00 29.61 302 GLY A CA 1
ATOM 2249 C C . GLY A 1 302 ? 20.372 5.607 22.551 1.00 29.61 302 GLY A C 1
ATOM 2250 O O . GLY A 1 302 ? 20.499 5.659 21.329 1.00 29.61 302 GLY A O 1
ATOM 2251 N N . ALA A 1 303 ? 19.682 4.631 23.150 1.00 31.22 303 ALA A N 1
ATOM 2252 C CA . ALA A 1 303 ? 19.039 3.539 22.416 1.00 31.22 303 ALA A CA 1
ATOM 2253 C C . ALA A 1 303 ? 17.851 4.025 21.558 1.00 31.22 303 ALA A C 1
ATOM 2255 O O . ALA A 1 303 ? 17.706 3.608 20.416 1.00 31.22 303 ALA A O 1
ATOM 2256 N N . LEU A 1 304 ? 17.066 4.991 22.048 1.00 27.78 304 LEU A N 1
ATOM 2257 C CA . LEU A 1 304 ? 15.970 5.632 21.300 1.00 27.78 304 LEU A CA 1
ATOM 2258 C C . LEU A 1 304 ? 16.437 6.481 20.104 1.00 27.78 304 LEU A C 1
ATOM 2260 O O . LEU A 1 304 ? 15.648 6.775 19.212 1.00 27.78 304 LEU A O 1
ATOM 2264 N N . ALA A 1 305 ? 17.702 6.908 20.063 1.00 31.48 305 ALA A N 1
ATOM 2265 C CA . ALA A 1 305 ? 18.249 7.642 18.923 1.00 31.48 305 ALA A CA 1
ATOM 2266 C C . ALA A 1 305 ? 18.796 6.722 17.824 1.00 31.48 305 ALA A C 1
ATOM 2268 O O . ALA A 1 305 ? 18.630 7.049 16.654 1.00 31.48 305 ALA A O 1
ATOM 2269 N N . GLY A 1 306 ? 19.377 5.574 18.187 1.00 29.45 306 GLY A N 1
ATOM 2270 C CA . GLY A 1 306 ? 19.836 4.570 17.219 1.00 29.45 306 GLY A CA 1
ATOM 2271 C C . GLY A 1 306 ? 18.713 3.700 16.648 1.00 29.45 306 GLY A C 1
ATOM 2272 O O . GLY A 1 306 ? 18.856 3.156 15.561 1.00 29.45 306 GLY A O 1
ATOM 2273 N N . ALA A 1 307 ? 17.586 3.595 17.355 1.00 30.14 307 ALA A N 1
ATOM 2274 C CA . ALA A 1 307 ? 16.512 2.664 17.027 1.00 30.14 307 ALA A CA 1
ATOM 2275 C C . ALA A 1 307 ? 15.263 3.325 16.400 1.00 30.14 307 ALA A C 1
ATOM 2277 O O . ALA A 1 307 ? 14.390 2.628 15.899 1.00 30.14 307 ALA A O 1
ATOM 2278 N N . ALA A 1 308 ? 15.189 4.663 16.376 1.00 30.19 308 ALA A N 1
ATOM 2279 C CA . ALA A 1 308 ? 14.098 5.417 15.739 1.00 30.19 308 ALA A CA 1
ATOM 2280 C C . ALA A 1 308 ? 14.228 5.539 14.210 1.00 30.19 308 ALA A C 1
ATOM 2282 O O . ALA A 1 308 ? 13.349 6.104 13.571 1.00 30.19 308 ALA A O 1
ATOM 2283 N N . LEU A 1 309 ? 15.324 5.049 13.629 1.00 35.41 309 LEU A N 1
ATOM 2284 C CA . LEU A 1 309 ? 15.585 5.154 12.194 1.00 35.41 309 LEU A CA 1
ATOM 2285 C C . LEU A 1 309 ? 15.780 3.784 11.515 1.00 35.41 309 LEU A C 1
ATOM 2287 O O . LEU A 1 309 ? 16.186 3.706 10.364 1.00 35.41 309 LEU A O 1
ATOM 2291 N N . GLY A 1 310 ? 15.495 2.693 12.221 1.00 31.16 310 GLY A N 1
ATOM 2292 C CA . GLY A 1 310 ? 15.352 1.363 11.637 1.00 31.16 310 GLY A CA 1
ATOM 2293 C C . GLY A 1 310 ? 14.008 0.807 12.075 1.00 31.16 310 GLY A C 1
ATOM 2294 O O . GLY A 1 310 ? 13.651 0.920 13.249 1.00 31.16 310 GLY A O 1
ATOM 2295 N N . ILE A 1 311 ? 13.261 0.207 11.155 1.00 36.94 311 ILE A N 1
ATOM 2296 C CA . ILE A 1 311 ? 11.838 -0.129 11.324 1.00 36.94 311 ILE A CA 1
ATOM 2297 C C . ILE A 1 311 ? 11.625 -1.357 12.259 1.00 36.94 311 ILE A C 1
ATOM 2299 O O . ILE A 1 311 ? 10.616 -2.049 12.237 1.00 36.94 311 ILE A O 1
ATOM 2303 N N . GLY A 1 312 ? 12.571 -1.629 13.164 1.00 26.91 312 GLY A N 1
ATOM 2304 C CA . GLY A 1 312 ? 12.527 -2.717 14.152 1.00 26.91 312 GLY A CA 1
ATOM 2305 C C . GLY A 1 312 ? 12.966 -2.336 15.573 1.00 26.91 312 GLY A C 1
ATOM 2306 O O . GLY A 1 312 ? 13.112 -3.209 16.425 1.00 26.91 312 GLY A O 1
ATOM 2307 N N . GLY A 1 313 ? 13.196 -1.055 15.867 1.00 23.47 313 GLY A N 1
ATOM 2308 C CA . GLY A 1 313 ? 13.968 -0.623 17.035 1.00 23.47 313 GLY A CA 1
ATOM 2309 C C . GLY A 1 313 ? 13.251 -0.359 18.373 1.00 23.47 313 GLY A C 1
ATOM 2310 O O . GLY A 1 313 ? 13.872 0.195 19.279 1.00 23.47 313 GLY A O 1
ATOM 2311 N N . MET A 1 314 ? 11.972 -0.699 18.559 1.00 29.84 314 MET A N 1
ATOM 2312 C CA . MET A 1 314 ? 11.174 -0.145 19.675 1.00 29.84 314 MET A CA 1
ATOM 2313 C C . MET A 1 314 ? 10.664 -1.170 20.713 1.00 29.84 314 MET A C 1
ATOM 2315 O O . MET A 1 314 ? 9.494 -1.134 21.080 1.00 29.84 314 MET A O 1
ATOM 2319 N N . TYR A 1 315 ? 11.511 -2.086 21.222 1.00 31.98 315 TYR A N 1
ATOM 2320 C CA . TYR A 1 315 ? 11.031 -3.192 22.087 1.00 31.98 315 TYR A CA 1
ATOM 2321 C C . TYR A 1 315 ? 11.549 -3.292 23.543 1.00 31.98 315 TYR A C 1
ATOM 2323 O O . TYR A 1 315 ? 11.169 -4.232 24.235 1.00 31.98 315 TYR A O 1
ATOM 2331 N N . LEU A 1 316 ? 12.372 -2.388 24.095 1.00 27.12 316 LEU A N 1
ATOM 2332 C CA . LEU A 1 316 ? 13.061 -2.714 25.370 1.00 27.12 316 LEU A CA 1
ATOM 2333 C C . LEU A 1 316 ? 13.008 -1.731 26.548 1.00 27.12 316 LEU A C 1
ATOM 2335 O O . LEU A 1 316 ? 13.931 -1.745 27.356 1.00 27.12 316 LEU A O 1
ATOM 2339 N N . VAL A 1 317 ? 11.926 -0.975 26.782 1.00 29.38 317 VAL A N 1
ATOM 2340 C CA . VAL A 1 317 ? 11.749 -0.317 28.100 1.00 29.38 317 VAL A CA 1
ATOM 2341 C C . VAL A 1 317 ? 10.279 -0.208 28.508 1.00 29.38 317 VAL A C 1
ATOM 2343 O O . VAL A 1 317 ? 9.529 0.554 27.911 1.00 29.38 317 VAL A O 1
ATOM 2346 N N . GLY A 1 318 ? 9.880 -0.904 29.584 1.00 29.50 318 GLY A N 1
ATOM 2347 C CA . GLY A 1 318 ? 8.627 -0.571 30.278 1.00 29.50 318 GLY A CA 1
ATOM 2348 C C . GLY A 1 318 ? 7.912 -1.658 31.089 1.00 29.50 318 GLY A C 1
ATOM 2349 O O . GLY A 1 318 ? 6.690 -1.630 31.163 1.00 29.50 318 GLY A O 1
ATOM 2350 N N . LYS A 1 319 ? 8.605 -2.606 31.737 1.00 35.91 319 LYS A N 1
ATOM 2351 C CA . LYS A 1 319 ? 7.984 -3.410 32.810 1.00 35.91 319 LYS A CA 1
ATOM 2352 C C . LYS A 1 319 ? 8.243 -2.742 34.153 1.00 35.91 319 LYS A C 1
ATOM 2354 O O . LYS A 1 319 ? 9.319 -2.927 34.702 1.00 35.91 319 LYS A O 1
ATOM 2359 N N . GLN A 1 320 ? 7.263 -1.990 34.648 1.00 33.38 320 GLN A N 1
ATOM 2360 C CA . GLN A 1 320 ? 6.879 -1.858 36.065 1.00 33.38 320 GLN A CA 1
ATOM 2361 C C . GLN A 1 320 ? 6.117 -0.545 36.263 1.00 33.38 320 GLN A C 1
ATOM 2363 O O . GLN A 1 320 ? 6.697 0.444 36.708 1.00 33.38 320 GLN A O 1
ATOM 2368 N N . LYS A 1 321 ? 4.818 -0.556 35.938 1.00 36.03 321 LYS A N 1
ATOM 2369 C CA . LYS A 1 321 ? 3.719 -0.017 36.759 1.00 36.03 321 LYS A CA 1
ATOM 2370 C C . LYS A 1 321 ? 2.392 -0.087 35.989 1.00 36.03 321 LYS A C 1
ATOM 2372 O O . LYS A 1 321 ? 2.357 0.183 34.801 1.00 36.03 321 LYS A O 1
ATOM 2377 N N . GLU A 1 322 ? 1.350 -0.441 36.742 1.00 35.91 322 GLU A N 1
ATOM 2378 C CA . GLU A 1 322 ? -0.075 -0.135 36.521 1.00 35.91 322 GLU A CA 1
ATOM 2379 C C . GLU A 1 322 ? -0.987 -1.180 35.855 1.00 35.91 322 GLU A C 1
ATOM 2381 O O . GLU A 1 322 ? -1.219 -1.237 34.655 1.00 35.91 322 GLU A O 1
ATOM 2386 N N . LYS A 1 323 ? -1.634 -1.946 36.746 1.00 34.09 323 LYS A N 1
ATOM 2387 C CA . LYS A 1 323 ? -3.037 -2.344 36.626 1.00 34.09 323 LYS A CA 1
ATOM 2388 C C . LYS A 1 323 ? -3.905 -1.105 36.890 1.00 34.09 323 LYS A C 1
ATOM 2390 O O . LYS A 1 323 ? -4.034 -0.730 38.053 1.00 34.09 323 LYS A O 1
ATOM 2395 N N . LYS A 1 324 ? -4.466 -0.495 35.844 1.00 34.22 324 LYS A N 1
ATOM 2396 C CA . LYS A 1 324 ? -5.720 0.291 35.822 1.00 34.22 324 LYS A CA 1
ATOM 2397 C C . LYS A 1 324 ? -6.014 0.615 34.352 1.00 34.22 324 LYS A C 1
ATOM 2399 O O . LYS A 1 324 ? -5.243 1.323 33.719 1.00 34.22 324 LYS A O 1
ATOM 2404 N N . ARG A 1 325 ? -7.077 0.019 33.801 1.00 31.89 325 ARG A N 1
ATOM 2405 C CA . ARG A 1 325 ? -7.601 0.359 32.472 1.00 31.89 325 ARG A CA 1
ATOM 2406 C C . ARG A 1 325 ? -7.993 1.840 32.491 1.00 31.89 325 ARG A C 1
ATOM 2408 O O . ARG A 1 325 ? -8.792 2.223 33.339 1.00 31.89 325 ARG A O 1
ATOM 2415 N N . TYR A 1 326 ? -7.406 2.635 31.606 1.00 37.94 326 TYR A N 1
ATOM 2416 C CA . TYR A 1 326 ? -7.928 3.939 31.211 1.00 37.94 326 TYR A CA 1
ATOM 2417 C C . TYR A 1 326 ? -8.655 3.716 29.885 1.00 37.94 326 TYR A C 1
ATOM 2419 O O . TYR A 1 326 ? -7.997 3.561 28.862 1.00 37.94 326 TYR A O 1
ATOM 2427 N N . THR A 1 327 ? -9.981 3.644 29.917 1.00 42.94 327 THR A N 1
ATOM 2428 C CA . THR A 1 327 ? -10.797 4.113 28.794 1.00 42.94 327 THR A CA 1
ATOM 2429 C C . THR A 1 327 ? -10.760 5.653 28.826 1.00 42.94 327 THR A C 1
ATOM 2431 O O . THR A 1 327 ? -10.693 6.257 29.899 1.00 42.94 327 THR A O 1
ATOM 2434 N N . SER A 1 328 ? -10.610 6.254 27.646 1.00 50.91 328 SER A N 1
ATOM 2435 C CA . SER A 1 328 ? -10.540 7.686 27.277 1.00 50.91 328 SER A CA 1
ATOM 2436 C C . SER A 1 328 ? -10.738 8.757 28.375 1.00 50.91 328 SER A C 1
ATOM 2438 O O . SER A 1 328 ? -11.851 9.082 28.770 1.00 50.91 328 SER A O 1
ATOM 2440 N N . GLY A 1 329 ? -9.651 9.400 28.819 1.00 59.72 329 GLY A N 1
ATOM 2441 C CA . GLY A 1 329 ? -9.682 10.386 29.913 1.00 59.72 329 GLY A CA 1
ATOM 2442 C C . GLY A 1 329 ? -9.895 11.864 29.547 1.00 59.72 329 GLY A C 1
ATOM 2443 O O . GLY A 1 329 ? -9.712 12.693 30.439 1.00 59.72 329 GLY A O 1
ATOM 2444 N N . SER A 1 330 ? -10.176 12.224 28.285 1.00 80.62 330 SER A N 1
ATOM 2445 C CA . SER A 1 330 ? -10.774 13.530 27.928 1.00 80.62 330 SER A CA 1
ATOM 2446 C C . SER A 1 330 ? -11.108 13.627 26.422 1.00 80.62 330 SER A C 1
ATOM 2448 O O . SER A 1 330 ? -10.480 12.921 25.629 1.00 80.62 330 SER A O 1
ATOM 2450 N N . TRP A 1 331 ? -11.988 14.545 26.007 1.00 88.06 331 TRP A N 1
ATOM 2451 C CA . TRP A 1 331 ? -12.291 14.965 24.619 1.00 88.06 331 TRP A CA 1
ATOM 2452 C C . TRP A 1 331 ? -11.462 16.166 24.133 1.00 88.06 331 TRP A C 1
ATOM 2454 O O . TRP A 1 331 ? -11.480 16.497 22.949 1.00 88.06 331 TRP A O 1
ATOM 2464 N N . ASP A 1 332 ? -10.659 16.774 25.018 1.00 91.44 332 ASP A N 1
ATOM 2465 C CA . ASP A 1 332 ? -9.811 17.938 24.712 1.00 91.44 332 ASP A CA 1
ATOM 2466 C C . ASP A 1 332 ? -8.969 17.753 23.445 1.00 91.44 332 ASP A C 1
ATOM 2468 O O . ASP A 1 332 ? -8.182 16.809 23.354 1.00 91.44 332 ASP A O 1
ATOM 2472 N N . GLY A 1 333 ? -9.027 18.678 22.499 1.00 91.25 333 GLY A N 1
ATOM 2473 C CA . GLY A 1 333 ? -8.151 18.612 21.339 1.00 91.25 333 GLY A CA 1
ATOM 2474 C C . GLY A 1 333 ? -8.666 19.377 20.143 1.00 91.25 333 GLY A C 1
ATOM 2475 O O . GLY A 1 333 ? -9.675 20.071 20.201 1.00 91.25 333 GLY A O 1
ATOM 2476 N N . LYS A 1 334 ? -7.931 19.242 19.041 1.00 93.56 334 LYS A N 1
ATOM 2477 C CA . LYS A 1 334 ? -8.417 19.674 17.735 1.00 93.56 334 LYS A CA 1
ATOM 2478 C C . LYS A 1 334 ? -9.084 18.496 17.042 1.00 93.56 334 LYS A C 1
ATOM 2480 O O . LYS A 1 334 ? -8.583 17.381 17.174 1.00 93.56 334 LYS A O 1
ATOM 2485 N N . TRP A 1 335 ? -10.150 18.755 16.303 1.00 94.62 335 TRP A N 1
ATOM 2486 C CA . TRP A 1 335 ? -10.884 17.758 15.527 1.00 94.62 335 TRP A CA 1
ATOM 2487 C C . TRP A 1 335 ? -11.166 18.321 14.135 1.00 94.62 335 TRP A C 1
ATOM 2489 O O . TRP A 1 335 ? -11.494 19.497 14.026 1.00 94.62 335 TRP A O 1
ATOM 2499 N N . LYS A 1 336 ? -11.018 17.533 13.073 1.00 94.06 336 LYS A N 1
ATOM 2500 C CA . LYS A 1 336 ? -11.525 17.902 11.746 1.00 94.06 336 LYS A CA 1
ATOM 2501 C C . LYS A 1 336 ? -12.991 17.533 11.662 1.00 94.06 336 LYS A C 1
ATOM 2503 O O . LYS A 1 336 ? -13.349 16.449 12.098 1.00 94.06 336 LYS A O 1
ATOM 2508 N N . CYS A 1 337 ? -13.809 18.424 11.127 1.00 95.06 337 CYS A N 1
ATOM 2509 C CA . CYS A 1 337 ? -15.225 18.206 10.887 1.00 95.06 337 CYS A CA 1
ATOM 2510 C C . CYS A 1 337 ? -15.454 18.072 9.383 1.00 95.06 337 CYS A C 1
ATOM 2512 O O . CYS A 1 337 ? -15.025 18.940 8.617 1.00 95.06 337 CYS A O 1
ATOM 2514 N N . TYR A 1 338 ? -16.129 17.001 8.990 1.00 93.06 338 TYR A N 1
ATOM 2515 C CA . TYR A 1 338 ? -16.479 16.669 7.619 1.00 93.06 338 TYR A CA 1
ATOM 2516 C C . TYR A 1 338 ? -17.996 16.627 7.451 1.00 93.06 338 TYR A C 1
ATOM 2518 O O . TYR A 1 338 ? -18.708 16.224 8.373 1.00 93.06 338 TYR A O 1
ATOM 2526 N N . TYR A 1 339 ? -18.472 16.998 6.268 1.00 92.31 339 TYR A N 1
ATOM 2527 C CA . TYR A 1 339 ? -19.846 16.788 5.810 1.00 92.31 339 TYR A CA 1
ATOM 2528 C C . TYR A 1 339 ? -19.781 16.370 4.340 1.00 92.31 339 TYR A C 1
ATOM 2530 O O . TYR A 1 339 ? -19.068 17.012 3.571 1.00 92.31 339 TYR A O 1
ATOM 2538 N N . ASP A 1 340 ? -20.438 15.269 3.970 1.00 88.06 340 ASP A N 1
ATOM 2539 C CA . ASP A 1 340 ? -20.328 14.660 2.632 1.00 88.06 340 ASP A CA 1
ATOM 2540 C C . ASP A 1 340 ? -18.864 14.489 2.159 1.00 88.06 340 ASP A C 1
ATOM 2542 O O . ASP A 1 340 ? -18.500 14.816 1.031 1.00 88.06 340 ASP A O 1
ATOM 2546 N N . ASP A 1 341 ? -18.001 14.005 3.064 1.00 82.94 341 ASP A N 1
ATOM 2547 C CA . ASP A 1 341 ? -16.550 13.811 2.875 1.00 82.94 341 ASP A CA 1
ATOM 2548 C C . ASP A 1 341 ? -15.726 15.079 2.553 1.00 82.94 341 ASP A C 1
ATOM 2550 O O . ASP A 1 341 ? -14.512 14.996 2.342 1.00 82.94 341 ASP A O 1
ATOM 2554 N N . GLU A 1 342 ? -16.327 16.270 2.588 1.00 80.88 342 GLU A N 1
ATOM 2555 C CA . GLU A 1 342 ? -15.619 17.546 2.481 1.00 80.88 342 GLU A CA 1
ATOM 2556 C C . GLU A 1 342 ? -15.271 18.088 3.876 1.00 80.88 342 GLU A C 1
ATOM 2558 O O . GLU A 1 342 ? -16.117 18.143 4.768 1.00 80.88 342 GLU A O 1
ATOM 2563 N N . GLU A 1 343 ? -14.009 18.483 4.095 1.00 92.06 343 GLU A N 1
ATOM 2564 C CA . GLU A 1 343 ? -13.586 19.113 5.355 1.00 92.06 343 GLU A CA 1
ATOM 2565 C C . GLU A 1 343 ? -14.198 20.518 5.450 1.00 92.06 343 GLU A C 1
ATOM 2567 O O . GLU A 1 343 ? -13.791 21.429 4.729 1.00 92.06 343 GLU A O 1
ATOM 2572 N N . ILE A 1 344 ? -15.151 20.710 6.366 1.00 94.31 344 ILE A N 1
ATOM 2573 C CA . ILE A 1 344 ? -15.876 21.979 6.524 1.00 94.31 344 ILE A CA 1
ATOM 2574 C C . ILE A 1 344 ? -15.299 22.870 7.629 1.00 94.31 344 ILE A C 1
ATOM 2576 O O . ILE A 1 344 ? -15.450 24.091 7.577 1.00 94.31 344 ILE A O 1
ATOM 2580 N N . ALA A 1 345 ? -14.636 22.291 8.638 1.00 95.25 345 ALA A N 1
ATOM 2581 C CA . ALA A 1 345 ? -14.051 23.051 9.743 1.00 95.25 345 ALA A CA 1
ATOM 2582 C C . ALA A 1 345 ? -12.980 22.267 10.516 1.00 95.25 345 ALA A C 1
ATOM 2584 O O . ALA A 1 345 ? -12.954 21.039 10.533 1.00 95.25 345 ALA A O 1
ATOM 2585 N N . THR A 1 346 ? -12.138 22.993 11.257 1.00 94.44 346 THR A N 1
ATOM 2586 C CA . THR A 1 346 ? -11.327 22.432 12.345 1.00 94.44 346 THR A CA 1
ATOM 2587 C C . THR A 1 346 ? -11.864 22.936 13.682 1.00 94.44 346 THR A C 1
ATOM 2589 O O . THR A 1 346 ? -11.797 24.128 13.983 1.00 94.44 346 THR A O 1
ATOM 2592 N N . LEU A 1 347 ? -12.350 22.015 14.502 1.00 95.31 347 LEU A N 1
ATOM 2593 C CA . LEU A 1 347 ? -12.911 22.259 15.820 1.00 95.31 347 LEU A CA 1
ATOM 2594 C C . LEU A 1 347 ? -11.825 22.240 16.897 1.00 95.31 347 LEU A C 1
ATOM 2596 O O . LEU A 1 347 ? -10.821 21.535 16.790 1.00 95.31 347 LEU A O 1
ATOM 2600 N N . ILE A 1 348 ? -12.052 22.987 17.970 1.00 94.88 348 ILE A N 1
ATOM 2601 C CA . ILE A 1 348 ? -11.297 22.957 19.217 1.00 94.88 348 ILE A CA 1
ATOM 2602 C C . ILE A 1 348 ? -12.274 22.524 20.307 1.00 94.88 348 ILE A C 1
ATOM 2604 O O . ILE A 1 348 ? -13.119 23.304 20.740 1.00 94.88 348 ILE A O 1
ATOM 2608 N N . VAL A 1 349 ? -12.146 21.279 20.749 1.00 95.38 349 VAL A N 1
ATOM 2609 C CA . VAL A 1 349 ? -12.966 20.699 21.812 1.00 95.38 349 VAL A CA 1
ATOM 2610 C C . VAL A 1 349 ? -12.232 20.858 23.140 1.00 95.38 349 VAL A C 1
ATOM 2612 O O . VAL A 1 349 ? -11.031 20.591 23.227 1.00 95.38 349 VAL A O 1
ATOM 2615 N N . LYS A 1 350 ? -12.944 21.313 24.169 1.00 95.38 350 LYS A N 1
ATOM 2616 C CA . LYS A 1 350 ? -12.498 21.335 25.565 1.00 95.38 350 LYS A CA 1
ATOM 2617 C C . LYS A 1 350 ? -13.437 20.482 26.399 1.00 95.38 350 LYS A C 1
ATOM 2619 O O . LYS A 1 350 ? -14.640 20.670 26.318 1.00 95.38 350 LYS A O 1
ATOM 2624 N N . ASP A 1 351 ? -12.884 19.591 27.196 1.00 94.31 351 ASP A N 1
ATOM 2625 C CA . ASP A 1 351 ? -13.596 18.664 28.061 1.00 94.31 351 ASP A CA 1
ATOM 2626 C C . ASP A 1 351 ? -13.344 19.027 29.518 1.00 94.31 351 ASP A C 1
ATOM 2628 O O . ASP A 1 351 ? -12.193 19.151 29.951 1.00 94.31 351 ASP A O 1
ATOM 2632 N N . ASP A 1 352 ? -14.416 19.198 30.280 1.00 93.94 352 ASP A N 1
ATOM 2633 C CA . ASP A 1 352 ? -14.314 19.463 31.710 1.00 93.94 352 ASP A CA 1
ATOM 2634 C C . ASP A 1 352 ? -13.999 18.203 32.537 1.00 93.94 352 ASP A C 1
ATOM 2636 O O . ASP A 1 352 ? -13.540 18.325 33.673 1.00 93.94 352 ASP A O 1
ATOM 2640 N N . LYS A 1 353 ? -14.126 17.014 31.927 1.00 89.50 353 LYS A N 1
ATOM 2641 C CA . LYS A 1 353 ? -13.995 15.665 32.512 1.00 89.50 353 LYS A CA 1
ATOM 2642 C C . LYS A 1 353 ? -15.117 15.264 33.465 1.00 89.50 353 LYS A C 1
ATOM 2644 O O . LYS A 1 353 ? -15.047 14.182 34.050 1.00 89.50 353 LYS A O 1
ATOM 2649 N N . ASP A 1 354 ? -16.133 16.103 33.589 1.00 91.19 354 ASP A N 1
ATOM 2650 C CA . ASP A 1 354 ? -17.321 15.906 34.412 1.00 91.19 354 ASP A CA 1
ATOM 2651 C C . ASP A 1 354 ? -18.570 15.635 33.546 1.00 91.19 354 ASP A C 1
ATOM 2653 O O . ASP A 1 354 ? -19.683 15.532 34.062 1.00 91.19 354 ASP A O 1
ATOM 2657 N N . GLY A 1 355 ? -18.375 15.426 32.238 1.00 91.94 355 GLY A N 1
ATOM 2658 C CA . GLY A 1 355 ? -19.427 15.071 31.290 1.00 91.94 355 GLY A CA 1
ATOM 2659 C C . GLY A 1 355 ? -19.872 16.227 30.403 1.00 91.94 355 GLY A C 1
ATOM 2660 O O . GLY A 1 355 ? -20.804 16.032 29.628 1.00 91.94 355 GLY A O 1
ATOM 2661 N N . GLU A 1 356 ? -19.229 17.397 30.465 1.00 94.94 356 GLU A N 1
ATOM 2662 C CA . GLU A 1 356 ? -19.501 18.517 29.564 1.00 94.94 356 GLU A CA 1
ATOM 2663 C C . GLU A 1 356 ? -18.333 18.763 28.603 1.00 94.94 356 GLU A C 1
ATOM 2665 O O . GLU A 1 356 ? -17.149 18.695 28.944 1.00 94.94 356 GLU A O 1
ATOM 2670 N N . ILE A 1 357 ? -18.676 19.106 27.364 1.00 95.00 357 ILE A N 1
ATOM 2671 C CA . ILE A 1 357 ? -17.714 19.523 26.349 1.00 95.00 357 ILE A CA 1
ATOM 2672 C C . ILE A 1 357 ? -18.094 20.883 25.780 1.00 95.00 357 ILE A C 1
ATOM 2674 O O . ILE A 1 357 ? -19.260 21.202 25.553 1.00 95.00 357 ILE A O 1
ATOM 2678 N N . LYS A 1 358 ? -17.078 21.693 25.512 1.00 96.19 358 LYS A N 1
ATOM 2679 C CA . LYS A 1 358 ? -17.181 22.964 24.809 1.00 96.19 358 LYS A CA 1
ATOM 2680 C C . LYS A 1 358 ? -16.529 22.823 23.441 1.00 96.19 358 LYS A C 1
ATOM 2682 O O . LYS A 1 358 ? -15.368 22.429 23.361 1.00 96.19 358 LYS A O 1
ATOM 2687 N N . ILE A 1 359 ? -17.252 23.173 22.386 1.00 95.62 359 ILE A N 1
ATOM 2688 C CA . ILE A 1 359 ? -16.815 23.016 20.999 1.00 95.62 359 ILE A CA 1
ATOM 2689 C C . ILE A 1 359 ? -16.707 24.406 20.368 1.00 95.62 359 ILE A C 1
ATOM 2691 O O . ILE A 1 359 ? -17.702 25.109 20.216 1.00 95.62 359 ILE A O 1
ATOM 2695 N N . ASP A 1 360 ? -15.491 24.808 20.012 1.00 95.31 360 ASP A N 1
ATOM 2696 C CA . ASP A 1 360 ? -15.202 26.050 19.290 1.00 95.31 360 ASP A CA 1
ATOM 2697 C C . ASP A 1 360 ? -14.774 25.716 17.841 1.00 95.31 360 ASP A C 1
ATOM 2699 O O . ASP A 1 360 ? -14.198 24.658 17.608 1.00 95.31 360 ASP A O 1
ATOM 2703 N N . GLY A 1 361 ? -14.986 26.607 16.863 1.00 90.50 361 GLY A N 1
ATOM 2704 C CA . GLY A 1 361 ? -14.463 26.442 15.487 1.00 90.50 361 GLY A CA 1
ATOM 2705 C C . GLY A 1 361 ? -15.505 26.270 14.376 1.00 90.50 361 GLY A C 1
ATOM 2706 O O . GLY A 1 361 ? -15.127 26.200 13.210 1.00 90.50 361 GLY A O 1
ATOM 2707 N N . LEU A 1 362 ? -16.793 26.255 14.724 1.00 84.69 362 LEU A N 1
ATOM 2708 C CA . LEU A 1 362 ? -17.909 26.471 13.794 1.00 84.69 362 LEU A CA 1
ATOM 2709 C C . LEU A 1 362 ? -18.356 27.947 13.849 1.00 84.69 362 LEU A C 1
ATOM 2711 O O . LEU A 1 362 ? -17.560 28.819 14.201 1.00 84.69 362 LEU A O 1
ATOM 2715 N N . ILE A 1 363 ? -19.606 28.239 13.473 1.00 83.19 363 ILE A N 1
ATOM 2716 C CA . ILE A 1 363 ? -20.173 29.599 13.465 1.00 83.19 363 ILE A CA 1
ATOM 2717 C C . ILE A 1 363 ? -20.203 30.196 14.881 1.00 83.19 363 ILE A C 1
ATOM 2719 O O . ILE A 1 363 ? -19.838 31.356 15.054 1.00 83.19 363 ILE A O 1
ATOM 2723 N N . ASP A 1 364 ? -20.557 29.386 15.881 1.00 89.69 364 ASP A N 1
ATOM 2724 C CA . ASP A 1 364 ? -20.624 29.768 17.290 1.00 89.69 364 ASP A CA 1
ATOM 2725 C C . ASP A 1 364 ? -19.991 28.694 18.187 1.00 89.69 364 ASP A C 1
ATOM 2727 O O . ASP A 1 364 ? -19.757 27.553 17.778 1.00 89.69 364 ASP A O 1
ATOM 2731 N N . THR A 1 365 ? -19.705 29.070 19.433 1.00 93.00 365 THR A N 1
ATOM 2732 C CA . THR A 1 365 ? -19.334 28.121 20.487 1.00 93.00 365 THR A CA 1
ATOM 2733 C C . THR A 1 365 ? -20.543 27.260 20.851 1.00 93.00 365 THR A C 1
ATOM 2735 O O . THR A 1 365 ? -21.554 27.785 21.318 1.00 93.00 365 THR A O 1
ATOM 2738 N N . MET A 1 366 ? -20.404 25.942 20.737 1.00 94.06 366 MET A N 1
ATOM 2739 C CA . MET A 1 366 ? -21.431 24.975 21.127 1.00 94.06 366 MET A CA 1
ATOM 2740 C C . MET A 1 366 ? -21.064 24.275 22.438 1.00 94.06 366 MET A C 1
ATOM 2742 O O . MET A 1 366 ? -19.894 24.201 22.829 1.00 94.06 366 MET A O 1
ATOM 2746 N N . HIS A 1 367 ? -22.083 23.749 23.112 1.00 95.06 367 HIS A N 1
ATOM 2747 C CA . HIS A 1 367 ? -21.954 22.979 24.343 1.00 95.06 367 HIS A CA 1
ATOM 2748 C C . HIS A 1 367 ? -22.565 21.595 24.138 1.00 95.06 367 HIS A C 1
ATOM 2750 O O . HIS A 1 367 ? -23.676 21.469 23.620 1.00 95.06 367 HIS A O 1
ATOM 2756 N N . GLY A 1 368 ? -21.827 20.568 24.539 1.00 94.56 368 GLY A N 1
ATOM 2757 C CA . GLY A 1 368 ? -22.254 19.181 24.491 1.00 94.56 368 GLY A CA 1
ATOM 2758 C C . GLY A 1 368 ? -22.094 18.490 25.831 1.00 94.56 368 GLY A C 1
ATOM 2759 O O . GLY A 1 368 ? -21.455 19.002 26.748 1.00 94.56 368 GLY A O 1
ATOM 2760 N N . THR A 1 369 ? -22.682 17.308 25.929 1.00 95.56 369 THR A N 1
ATOM 2761 C CA . THR A 1 369 ? -22.613 16.451 27.107 1.00 95.56 369 THR A CA 1
ATOM 2762 C C . THR A 1 369 ? -22.302 15.023 26.699 1.00 95.56 369 THR A C 1
ATOM 2764 O O . THR A 1 369 ? -22.772 14.572 25.654 1.00 95.56 369 THR A O 1
ATOM 2767 N N . TYR A 1 370 ? -21.588 14.290 27.545 1.00 93.94 370 TYR A N 1
ATOM 2768 C CA . TYR A 1 370 ? -21.388 12.857 27.391 1.00 93.94 370 TYR A CA 1
ATOM 2769 C C . TYR A 1 370 ? -21.598 12.109 28.705 1.00 93.94 370 TYR A C 1
ATOM 2771 O O . TYR A 1 370 ? -21.416 12.644 29.797 1.00 93.94 370 TYR A O 1
ATOM 2779 N N . SER A 1 371 ? -21.982 10.841 28.600 1.00 90.62 371 SER A N 1
ATOM 2780 C CA . SER A 1 371 ? -22.188 9.958 29.744 1.00 90.62 371 SER A CA 1
ATOM 2781 C C . SER A 1 371 ? -21.789 8.528 29.402 1.00 90.62 371 SER A C 1
ATOM 2783 O O . SER A 1 371 ? -21.906 8.096 28.257 1.00 90.62 371 SER A O 1
ATOM 2785 N N . HIS A 1 372 ? -21.317 7.798 30.409 1.00 85.31 372 HIS A N 1
ATOM 2786 C CA . HIS A 1 372 ? -21.072 6.364 30.297 1.00 85.31 372 HIS A CA 1
ATOM 2787 C C . HIS A 1 372 ? -22.343 5.616 30.707 1.00 85.31 372 HIS A C 1
ATOM 2789 O O . HIS A 1 372 ? -22.967 5.984 31.709 1.00 85.31 372 HIS A O 1
ATOM 2795 N N . GLY A 1 373 ? -22.708 4.574 29.959 1.00 78.56 373 GLY A N 1
ATOM 2796 C CA . GLY A 1 373 ? -23.812 3.683 30.295 1.00 78.56 373 GLY A CA 1
ATOM 2797 C C . GLY A 1 373 ? -23.705 3.167 31.732 1.00 78.56 373 GLY A C 1
ATOM 2798 O O . GLY A 1 373 ? -22.617 2.899 32.250 1.00 78.56 373 GLY A O 1
ATOM 2799 N N . SER A 1 374 ? -24.845 3.065 32.418 1.00 72.19 374 SER A N 1
ATOM 2800 C CA . SER A 1 374 ? -24.894 2.495 33.766 1.00 72.19 374 SER A CA 1
ATOM 2801 C C . SER A 1 374 ? -24.450 1.027 33.753 1.00 72.19 374 SER A C 1
ATOM 2803 O O . SER A 1 374 ? -24.724 0.32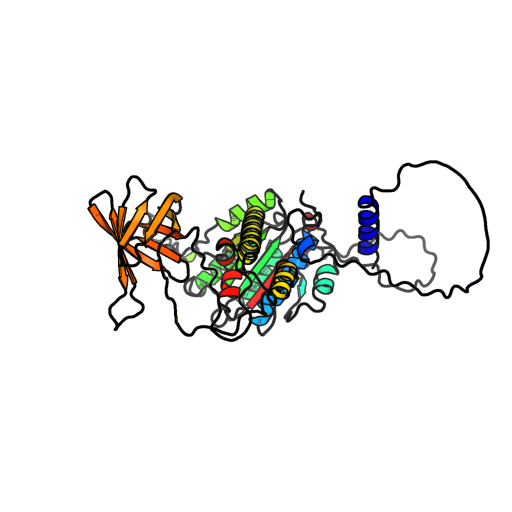1 32.792 1.00 72.19 374 SER A O 1
ATOM 2805 N N . ASP A 1 375 ? -23.814 0.588 34.845 1.00 61.06 375 ASP A N 1
ATOM 2806 C CA . ASP A 1 375 ? -23.029 -0.642 35.093 1.00 61.06 375 ASP A CA 1
ATOM 2807 C C . ASP A 1 375 ? -23.416 -2.003 34.445 1.00 61.06 375 ASP A C 1
ATOM 2809 O O . ASP A 1 375 ? -22.638 -2.954 34.590 1.00 61.06 375 ASP A O 1
ATOM 2813 N N . SER A 1 376 ? -24.553 -2.157 33.756 1.00 57.81 376 SER A N 1
ATOM 2814 C CA . SER A 1 376 ? -24.924 -3.392 33.047 1.00 57.81 376 SER A CA 1
ATOM 2815 C C . SER A 1 376 ? -24.312 -3.521 31.651 1.00 57.81 376 SER A C 1
ATOM 2817 O O . SER A 1 376 ? -23.951 -4.638 31.288 1.00 57.81 376 SER A O 1
ATOM 2819 N N . ASP A 1 377 ? -24.109 -2.413 30.932 1.00 56.72 377 ASP A N 1
ATOM 2820 C CA . ASP A 1 377 ? -23.678 -2.404 29.526 1.00 56.72 377 ASP A CA 1
ATOM 2821 C C . ASP A 1 377 ? -22.513 -1.418 29.366 1.00 56.72 377 ASP A C 1
ATOM 2823 O O . ASP A 1 377 ? -22.667 -0.246 29.036 1.00 56.72 377 ASP A O 1
ATOM 2827 N N . LYS A 1 378 ? -21.310 -1.887 29.718 1.00 57.22 378 LYS A N 1
ATOM 2828 C CA . LYS A 1 378 ? -20.087 -1.066 29.848 1.00 57.22 378 LYS A CA 1
ATOM 2829 C C . LYS A 1 378 ? -19.550 -0.489 28.539 1.00 57.22 378 LYS A C 1
ATOM 2831 O O . LYS A 1 378 ? -18.543 0.216 28.580 1.00 57.22 378 LYS A O 1
ATOM 2836 N N . ASP A 1 379 ? -20.211 -0.794 27.434 1.00 60.72 379 ASP A N 1
ATOM 2837 C CA . ASP A 1 379 ? -19.771 -0.441 26.092 1.00 60.72 379 ASP A CA 1
ATOM 2838 C C . ASP A 1 379 ? -20.649 0.666 25.477 1.00 60.72 379 ASP A C 1
ATOM 2840 O O . ASP A 1 379 ? -20.298 1.209 24.433 1.00 60.72 379 ASP A O 1
ATOM 2844 N N . ASP A 1 380 ? -21.732 1.075 26.153 1.00 70.75 380 ASP A N 1
ATOM 2845 C CA . ASP A 1 380 ? -22.610 2.135 25.662 1.00 70.75 380 ASP A CA 1
ATOM 2846 C C . ASP A 1 380 ? -22.070 3.506 26.095 1.00 70.75 380 ASP A C 1
ATOM 2848 O O . ASP A 1 380 ? -22.184 3.930 27.251 1.00 70.75 380 ASP A O 1
ATOM 2852 N N . PHE A 1 381 ? -21.446 4.207 25.151 1.00 82.00 381 PHE A N 1
ATOM 2853 C CA . PHE A 1 381 ? -21.002 5.587 25.304 1.00 82.00 381 PHE A CA 1
ATOM 2854 C C . PHE A 1 381 ? -21.999 6.525 24.619 1.00 82.00 381 PHE A C 1
ATOM 2856 O O . PHE A 1 381 ? -22.290 6.366 23.437 1.00 82.00 381 PHE A O 1
ATOM 2863 N N . PHE A 1 382 ? -22.519 7.511 25.351 1.00 88.31 382 PHE A N 1
ATOM 2864 C CA . PHE A 1 382 ? -23.474 8.476 24.811 1.00 88.31 382 PHE A CA 1
ATOM 2865 C C . PHE A 1 382 ? -22.873 9.877 24.806 1.00 88.31 382 PHE A C 1
ATOM 2867 O O . PHE A 1 382 ? -22.403 10.345 25.843 1.00 88.31 382 PHE A O 1
ATOM 2874 N N . ILE A 1 383 ? -22.924 10.560 23.665 1.00 94.06 383 ILE A N 1
ATOM 2875 C CA . ILE A 1 383 ? -22.454 11.936 23.478 1.00 94.06 383 ILE A CA 1
ATOM 2876 C C . ILE A 1 383 ? -23.447 12.708 22.616 1.00 94.06 383 ILE A C 1
ATOM 2878 O O . ILE A 1 383 ? -24.004 12.176 21.659 1.00 94.06 383 ILE A O 1
ATOM 2882 N N . GLN A 1 384 ? -23.688 13.967 22.966 1.00 96.06 384 GLN A N 1
ATOM 2883 C CA . GLN A 1 384 ? -24.605 14.841 22.241 1.00 96.06 384 GLN A CA 1
ATOM 2884 C C . GLN A 1 384 ? -24.196 16.311 22.370 1.00 96.06 384 GLN A C 1
ATOM 2886 O O . GLN A 1 384 ? -23.523 16.682 23.333 1.00 96.06 384 GLN A O 1
ATOM 2891 N N . PHE A 1 385 ? -24.650 17.166 21.458 1.00 94.25 385 PHE A N 1
ATOM 2892 C CA . PHE A 1 385 ? -24.619 18.623 21.615 1.00 94.25 385 PHE A CA 1
ATOM 2893 C C . PHE A 1 385 ? -25.907 19.262 21.092 1.00 94.25 385 PHE A C 1
ATOM 2895 O O . PHE A 1 385 ? -26.726 18.595 20.464 1.00 94.25 385 PHE A O 1
ATOM 2902 N N . ILE A 1 386 ? -26.105 20.544 21.404 1.00 91.44 386 ILE A N 1
ATOM 2903 C CA . ILE A 1 386 ? -27.203 21.343 20.847 1.00 91.44 386 ILE A CA 1
ATOM 2904 C C . ILE A 1 386 ? -26.627 22.224 19.743 1.00 91.44 386 ILE A C 1
ATOM 2906 O O . ILE A 1 386 ? -25.702 23.003 19.998 1.00 91.44 386 ILE A O 1
ATOM 2910 N N . ASP A 1 387 ? -27.145 22.076 18.530 1.00 90.00 387 ASP A N 1
ATOM 2911 C CA . ASP A 1 387 ? -26.702 22.841 17.369 1.00 90.00 387 ASP A CA 1
ATOM 2912 C C . ASP A 1 387 ? -27.212 24.307 17.416 1.00 90.00 387 ASP A C 1
ATOM 2914 O O . ASP A 1 387 ? -27.990 24.687 18.302 1.00 90.00 387 ASP A O 1
ATOM 2918 N N . PRO A 1 388 ? -26.814 25.175 16.466 1.00 86.19 388 PRO A N 1
ATOM 2919 C CA . PRO A 1 388 ? -27.314 26.550 16.407 1.00 86.19 388 PRO A CA 1
ATOM 2920 C C . PRO A 1 388 ? -28.827 26.677 16.165 1.00 86.19 388 PRO A C 1
ATOM 2922 O O . PRO A 1 388 ? -29.388 27.749 16.406 1.00 86.19 388 PRO A O 1
ATOM 2925 N N . THR A 1 389 ? -29.494 25.628 15.673 1.00 89.06 389 THR A N 1
ATOM 2926 C CA . THR A 1 389 ? -30.949 25.617 15.463 1.00 89.06 389 THR A CA 1
ATOM 2927 C C . THR A 1 389 ? -31.723 25.257 16.736 1.00 89.06 389 THR A C 1
ATOM 2929 O O . THR A 1 389 ? -32.916 25.553 16.838 1.00 89.06 389 THR A O 1
ATOM 2932 N N . GLY A 1 390 ? -31.032 24.728 17.749 1.00 91.06 390 GLY A N 1
ATOM 2933 C CA . GLY A 1 390 ? -31.606 24.268 19.008 1.00 91.06 390 GLY A CA 1
ATOM 2934 C C . GLY A 1 390 ? -31.960 22.779 19.005 1.00 91.06 390 GLY A C 1
ATOM 2935 O O . GLY A 1 390 ? -32.586 22.311 19.960 1.00 91.06 390 GLY A O 1
ATOM 2936 N N . GLU A 1 391 ? -31.581 22.042 17.963 1.00 92.50 391 GLU A N 1
ATOM 2937 C CA . GLU A 1 391 ? -31.783 20.603 17.846 1.00 92.50 391 GLU A CA 1
ATOM 2938 C C . GLU A 1 391 ? -30.671 19.829 18.565 1.00 92.50 391 GLU A C 1
ATOM 2940 O O . GLU A 1 391 ? -29.519 20.259 18.652 1.00 92.50 391 GLU A O 1
ATOM 2945 N N . VAL A 1 392 ? -31.038 18.676 19.130 1.00 94.00 392 VAL A N 1
ATOM 2946 C CA . VAL A 1 392 ? -30.090 17.785 19.806 1.00 94.00 392 VAL A CA 1
ATOM 2947 C C . VAL A 1 392 ? -29.470 16.865 18.765 1.00 94.00 392 VAL A C 1
ATOM 2949 O O . VAL A 1 392 ? -30.168 16.048 18.168 1.00 94.00 392 VAL A O 1
ATOM 2952 N N . VAL A 1 393 ? -28.157 16.968 18.598 1.00 94.69 393 VAL A N 1
ATOM 2953 C CA . VAL A 1 393 ? -27.363 16.118 17.713 1.00 94.69 393 VAL A CA 1
ATOM 2954 C C . VAL A 1 393 ? -26.654 15.075 18.565 1.00 94.69 393 VAL A C 1
ATOM 2956 O O . VAL A 1 393 ? -25.891 15.419 19.469 1.00 94.69 393 VAL A O 1
ATOM 2959 N N . THR A 1 394 ? -26.917 13.796 18.308 1.00 96.06 394 THR A N 1
ATOM 2960 C CA . THR A 1 394 ? -26.314 12.666 19.034 1.00 96.06 394 THR A CA 1
ATOM 2961 C C . THR A 1 394 ? -25.181 12.058 18.222 1.00 96.06 394 THR A C 1
ATOM 2963 O O . THR A 1 394 ? -25.285 11.982 16.999 1.00 96.06 394 THR A O 1
ATOM 2966 N N . GLY A 1 395 ? -24.111 11.622 18.884 1.00 93.88 395 GLY A N 1
ATOM 2967 C CA . GLY A 1 395 ? -22.932 11.053 18.238 1.00 93.88 395 GLY A CA 1
ATOM 2968 C C . GLY A 1 395 ? -22.711 9.588 18.596 1.00 93.88 395 GLY A C 1
ATOM 2969 O O . GLY A 1 395 ? -22.902 9.182 19.742 1.00 93.88 395 GLY A O 1
ATOM 2970 N N . GLU A 1 396 ? -22.262 8.813 17.617 1.00 92.19 396 GLU A N 1
ATOM 2971 C CA . GLU A 1 396 ? -21.714 7.470 17.786 1.00 92.19 396 GLU A CA 1
ATOM 2972 C C . GLU A 1 396 ? -20.185 7.557 17.735 1.00 92.19 396 GLU A C 1
ATOM 2974 O O . GLU A 1 396 ? -19.613 8.100 16.785 1.00 92.19 396 GLU A O 1
ATOM 2979 N N . PHE A 1 397 ? -19.515 7.060 18.778 1.00 90.56 397 PHE A N 1
ATOM 2980 C CA . PHE A 1 397 ? -18.059 7.108 18.883 1.00 90.56 397 PHE A CA 1
ATOM 2981 C C . PHE A 1 397 ? -17.433 5.759 18.544 1.00 90.56 397 PHE A C 1
ATOM 2983 O O . PHE A 1 397 ? -17.621 4.779 19.265 1.00 90.56 397 PHE A O 1
ATOM 2990 N N . ASP A 1 398 ? -16.608 5.736 17.501 1.00 81.50 398 ASP A N 1
ATOM 2991 C CA . ASP A 1 398 ? -15.715 4.618 17.230 1.00 81.50 398 ASP A CA 1
ATOM 2992 C C . ASP A 1 398 ? -14.401 4.820 18.001 1.00 81.50 398 ASP A C 1
ATOM 2994 O O . ASP A 1 398 ? -13.509 5.565 17.581 1.00 81.50 398 ASP A O 1
ATOM 2998 N N . GLU A 1 399 ? -14.266 4.135 19.141 1.00 81.00 399 GLU A N 1
ATOM 2999 C CA . GLU A 1 399 ? -13.058 4.195 19.978 1.00 81.00 399 GLU A CA 1
ATOM 3000 C C . GLU A 1 399 ? -11.801 3.703 19.238 1.00 81.00 399 GLU A C 1
ATOM 3002 O O . GLU A 1 399 ? -10.692 4.150 19.542 1.00 81.00 399 GLU A O 1
ATOM 3007 N N . LYS A 1 400 ? -11.935 2.798 18.258 1.00 71.06 400 LYS A N 1
ATOM 3008 C CA . LYS A 1 400 ? -10.780 2.250 17.529 1.00 71.06 400 LYS A CA 1
ATOM 3009 C C . LYS A 1 400 ? -10.214 3.264 16.551 1.00 71.06 400 LYS A C 1
ATOM 3011 O O . LYS A 1 400 ? -8.994 3.362 16.430 1.00 71.06 400 LYS A O 1
ATOM 3016 N N . LEU A 1 401 ? -11.093 3.985 15.864 1.00 71.31 401 LEU A N 1
ATOM 3017 C CA . LEU A 1 401 ? -10.711 4.951 14.837 1.00 71.31 401 LEU A CA 1
ATOM 3018 C C . LEU A 1 401 ? -10.593 6.381 15.379 1.00 71.31 401 LEU A C 1
ATOM 3020 O O . LEU A 1 401 ? -10.050 7.244 14.698 1.00 71.31 401 LEU A O 1
ATOM 3024 N N . PHE A 1 402 ? -11.058 6.642 16.606 1.00 84.62 402 PHE A N 1
ATOM 3025 C CA . PHE A 1 402 ? -11.206 7.998 17.148 1.00 84.62 402 PHE A CA 1
ATOM 3026 C C . PHE A 1 402 ? -12.040 8.900 16.224 1.00 84.62 402 PHE A C 1
ATOM 3028 O O . PHE A 1 402 ? -11.758 10.092 16.056 1.00 84.62 402 PHE A O 1
ATOM 3035 N N . ILE A 1 403 ? -13.082 8.305 15.642 1.00 88.06 403 ILE A N 1
ATOM 3036 C CA . ILE A 1 403 ? -14.042 8.967 14.763 1.00 88.06 403 ILE A CA 1
ATOM 3037 C C . ILE A 1 403 ? -15.358 9.094 15.511 1.00 88.06 403 ILE A C 1
ATOM 3039 O O . ILE A 1 403 ? -15.807 8.153 16.166 1.00 88.06 403 ILE A O 1
ATOM 3043 N N . LEU A 1 404 ? -15.973 10.264 15.402 1.00 92.62 404 LEU A N 1
ATOM 3044 C CA . LEU A 1 404 ? -17.316 10.500 15.897 1.00 92.62 404 LEU A CA 1
ATOM 3045 C C . LEU A 1 404 ? -18.247 10.782 14.723 1.00 92.62 404 LEU A C 1
ATOM 3047 O O . LEU A 1 404 ? -17.996 11.711 13.956 1.00 92.62 404 LEU A O 1
ATOM 3051 N N . THR A 1 405 ? -19.304 9.991 14.583 1.00 93.38 405 THR A N 1
ATOM 3052 C CA . THR A 1 405 ? -20.321 10.193 13.544 1.00 93.38 405 THR A CA 1
ATOM 3053 C C . THR A 1 405 ? -21.575 10.748 14.190 1.00 93.38 405 THR A C 1
ATOM 3055 O O . THR A 1 405 ? -22.080 10.172 15.151 1.00 93.38 405 THR A O 1
ATOM 3058 N N . TRP A 1 406 ? -22.067 11.872 13.688 1.00 95.94 406 TRP A N 1
ATOM 3059 C CA . TRP A 1 406 ? -23.202 12.579 14.263 1.00 95.94 406 TRP A CA 1
ATOM 3060 C C . TRP A 1 406 ? -24.488 12.325 13.483 1.00 95.94 406 TRP A C 1
ATOM 3062 O O . TRP A 1 406 ? -24.481 12.097 12.274 1.00 95.94 406 TRP A O 1
ATOM 3072 N N . SER A 1 407 ? -25.620 12.413 14.179 1.00 94.75 407 SER A N 1
ATOM 3073 C CA . SER A 1 407 ? -26.953 12.244 13.592 1.00 94.75 407 SER A CA 1
ATOM 3074 C C . SER A 1 407 ? -27.332 13.317 12.565 1.00 94.75 407 SER A C 1
ATOM 3076 O O . SER A 1 407 ? -28.303 13.128 11.840 1.00 94.75 407 SER A O 1
ATOM 3078 N N . ASP A 1 408 ? -26.602 14.434 12.506 1.00 92.62 408 ASP A N 1
ATOM 3079 C CA . ASP A 1 408 ? -26.767 15.490 11.497 1.00 92.62 408 ASP A CA 1
ATOM 3080 C C . ASP A 1 408 ? -25.987 15.207 10.196 1.00 92.62 408 ASP A C 1
ATOM 3082 O O . ASP A 1 408 ? -25.989 16.029 9.282 1.00 92.62 408 ASP A O 1
ATOM 3086 N N . GLY A 1 409 ? -25.316 14.052 10.111 1.00 92.00 409 GLY A N 1
ATOM 3087 C CA . GLY A 1 409 ? -24.495 13.641 8.974 1.00 92.00 409 GLY A CA 1
ATOM 3088 C C . GLY A 1 409 ? -23.043 14.118 9.042 1.00 92.00 409 GLY A C 1
ATOM 3089 O O . GLY A 1 409 ? -22.241 13.731 8.192 1.00 92.00 409 GLY A O 1
ATOM 3090 N N . THR A 1 410 ? -22.658 14.918 10.043 1.00 93.69 410 THR A N 1
ATOM 3091 C CA . THR A 1 410 ? -21.259 15.337 10.195 1.00 93.69 410 THR A CA 1
ATOM 3092 C C . THR A 1 410 ? -20.383 14.221 10.774 1.00 93.69 410 THR A C 1
ATOM 3094 O O . THR A 1 410 ? -20.812 13.404 11.592 1.00 93.69 410 THR A O 1
ATOM 3097 N N . ARG A 1 411 ? -19.107 14.194 10.374 1.00 94.00 411 ARG A N 1
ATOM 3098 C CA . ARG A 1 411 ? -18.086 13.256 10.873 1.00 94.00 411 ARG A CA 1
ATOM 3099 C C . ARG A 1 411 ? -16.912 14.018 11.464 1.00 94.00 411 ARG A C 1
ATOM 3101 O O . ARG A 1 411 ? -16.376 14.919 10.823 1.00 94.00 411 ARG A O 1
ATOM 3108 N N . TRP A 1 412 ? -16.511 13.693 12.690 1.00 95.12 412 TRP A N 1
ATOM 3109 C CA . TRP A 1 412 ? -15.406 14.355 13.379 1.00 95.12 412 TRP A CA 1
ATOM 3110 C C . TRP A 1 412 ? -14.225 13.405 13.580 1.00 95.12 412 TRP A C 1
ATOM 3112 O O . TRP A 1 412 ? -14.387 12.310 14.110 1.00 95.12 412 TRP A O 1
ATOM 3122 N N . GLU A 1 413 ? -13.023 13.856 13.226 1.00 92.50 413 GLU A N 1
ATOM 3123 C CA . GLU A 1 413 ? -11.781 13.079 13.319 1.00 92.50 413 GLU A CA 1
ATOM 3124 C C . GLU A 1 413 ? -10.758 13.803 14.204 1.00 92.50 413 GLU A C 1
ATOM 3126 O O . GLU A 1 413 ? -10.421 14.968 13.970 1.00 92.50 413 GLU A O 1
ATOM 3131 N N . ALA A 1 414 ? -10.250 13.149 15.250 1.00 88.88 414 ALA A N 1
ATOM 3132 C CA . ALA A 1 414 ? -9.344 13.792 16.201 1.00 88.88 414 ALA A CA 1
ATOM 3133 C C . ALA A 1 414 ? -7.956 14.088 15.590 1.00 88.88 414 ALA A C 1
ATOM 3135 O O . ALA A 1 414 ? -7.194 13.183 15.270 1.00 88.88 414 ALA A O 1
ATOM 3136 N N . LEU A 1 415 ? -7.548 15.362 15.548 1.00 77.94 415 LEU A N 1
ATOM 3137 C CA . LEU A 1 415 ? -6.253 15.802 14.991 1.00 77.94 415 LEU A CA 1
ATOM 3138 C C . LEU A 1 415 ? -5.054 15.574 15.917 1.00 77.94 415 LEU A C 1
ATOM 3140 O O . LEU A 1 415 ? -3.918 15.587 15.462 1.00 77.94 415 LEU A O 1
ATOM 3144 N N . ASN A 1 416 ? -5.281 15.462 17.228 1.00 60.25 416 ASN A N 1
ATOM 3145 C CA . ASN A 1 416 ? -4.205 15.458 18.235 1.00 60.25 416 ASN A CA 1
ATOM 3146 C C . ASN A 1 416 ? -4.369 14.384 19.317 1.00 60.25 416 ASN A C 1
ATOM 3148 O O . ASN A 1 416 ? -3.661 14.395 20.326 1.00 60.25 416 ASN A O 1
ATOM 3152 N N . LYS A 1 417 ? -5.311 13.460 19.119 1.00 50.91 417 LYS A N 1
ATOM 3153 C CA . LYS A 1 417 ? -5.545 12.317 20.001 1.00 50.91 417 LYS A CA 1
ATOM 3154 C C . LYS A 1 417 ? -5.506 10.995 19.247 1.00 50.91 417 LYS A C 1
ATOM 3156 O O . LYS A 1 417 ? -6.132 10.032 19.668 1.00 50.91 417 LYS A O 1
ATOM 3161 N N . THR A 1 418 ? -4.586 10.866 18.290 1.00 42.62 418 THR A N 1
ATOM 3162 C CA . THR A 1 418 ? -3.776 9.648 18.310 1.00 42.62 418 THR A CA 1
ATOM 3163 C C . THR A 1 418 ? -3.085 9.637 19.662 1.00 42.62 418 THR A C 1
ATOM 3165 O O . THR A 1 418 ? -1.991 10.177 19.851 1.00 42.62 418 THR A O 1
ATOM 3168 N N . SER A 1 419 ? -3.756 9.050 20.655 1.00 38.62 419 SER A N 1
ATOM 3169 C CA . SER A 1 419 ? -3.017 8.411 21.712 1.00 38.62 419 SER A CA 1
ATOM 3170 C C . SER A 1 419 ? -1.958 7.601 20.974 1.00 38.62 419 SER A C 1
ATOM 3172 O O . SER A 1 419 ? -2.249 6.745 20.141 1.00 38.62 419 SER A O 1
ATOM 3174 N N . VAL A 1 420 ? -0.696 7.929 21.226 1.00 37.53 420 VAL A N 1
ATOM 3175 C CA . VAL A 1 420 ? 0.307 6.886 21.288 1.00 37.53 420 VAL A CA 1
ATOM 3176 C C . VAL A 1 420 ? -0.321 5.896 22.254 1.00 37.53 420 VAL A C 1
ATOM 3178 O O . VAL A 1 420 ? -0.234 6.090 23.470 1.00 37.53 420 VAL A O 1
ATOM 3181 N N . VAL A 1 421 ? -1.076 4.925 21.730 1.00 36.44 421 VAL A N 1
ATOM 3182 C CA . VAL A 1 421 ? -1.543 3.791 22.496 1.00 36.44 421 VAL A CA 1
ATOM 3183 C C . VAL A 1 421 ? -0.240 3.198 22.973 1.00 36.44 421 VAL A C 1
ATOM 3185 O O . VAL A 1 421 ? 0.496 2.531 22.246 1.00 36.44 421 VAL A O 1
ATOM 3188 N N . LYS A 1 422 ? 0.105 3.530 24.214 1.00 34.16 422 LYS A N 1
ATOM 3189 C CA . LYS A 1 422 ? 1.036 2.756 24.995 1.00 34.16 422 LYS A CA 1
ATOM 3190 C C . LYS A 1 422 ? 0.348 1.406 25.114 1.00 34.16 422 LYS A C 1
ATOM 3192 O O . LYS A 1 422 ? -0.369 1.159 26.078 1.00 34.16 422 LYS A O 1
ATOM 3197 N N . TYR A 1 423 ? 0.576 0.540 24.129 1.00 31.59 423 TYR A N 1
ATOM 3198 C CA . TYR A 1 423 ? 0.475 -0.903 24.262 1.00 31.59 423 TYR A CA 1
ATOM 3199 C C . TYR A 1 423 ? 1.511 -1.310 25.316 1.00 31.59 423 TYR A C 1
ATOM 3201 O O . TYR A 1 423 ? 2.594 -1.810 25.035 1.00 31.59 423 TYR A O 1
ATOM 3209 N N . LEU A 1 424 ? 1.194 -1.006 26.571 1.00 33.69 424 LEU A N 1
ATOM 3210 C CA . LEU A 1 424 ? 1.987 -1.297 27.747 1.00 33.69 424 LEU A CA 1
ATOM 3211 C C . LEU A 1 424 ? 1.119 -2.137 28.675 1.00 33.69 424 LEU A C 1
ATOM 3213 O O . LEU A 1 424 ? 0.792 -1.728 29.783 1.00 33.69 424 LEU A O 1
ATOM 3217 N N . GLY A 1 425 ? 0.680 -3.304 28.204 1.00 28.41 425 GLY A N 1
ATOM 3218 C CA . GLY A 1 425 ? -0.168 -4.128 29.059 1.00 28.41 425 GLY A CA 1
ATOM 3219 C C . GLY A 1 425 ? -0.945 -5.273 28.438 1.00 28.41 425 GLY A C 1
ATOM 3220 O O . GLY A 1 425 ? -1.965 -5.630 29.006 1.00 28.41 425 GLY A O 1
ATOM 3221 N N . ALA A 1 426 ? -0.501 -5.890 27.345 1.00 28.81 426 ALA A N 1
ATOM 3222 C CA . ALA A 1 426 ? -0.932 -7.249 27.022 1.00 28.81 426 ALA A CA 1
ATOM 3223 C C . ALA A 1 426 ? 0.157 -7.943 26.210 1.00 28.81 426 ALA A C 1
ATOM 3225 O O . ALA A 1 426 ? 0.781 -7.360 25.329 1.00 28.81 426 ALA A O 1
ATOM 3226 N N . ALA A 1 427 ? 0.462 -9.163 26.617 1.00 29.27 427 ALA A N 1
ATOM 3227 C CA . ALA A 1 427 ? 1.594 -9.925 26.153 1.00 29.27 427 ALA A CA 1
ATOM 3228 C C . ALA A 1 427 ? 1.490 -10.307 24.669 1.00 29.27 427 ALA A C 1
ATOM 3230 O O . ALA A 1 427 ? 0.408 -10.546 24.139 1.00 29.27 427 ALA A O 1
ATOM 3231 N N . THR A 1 428 ? 2.679 -10.547 24.112 1.00 29.42 428 THR A N 1
ATOM 3232 C CA . THR A 1 428 ? 2.989 -11.379 22.939 1.00 29.42 428 THR A CA 1
ATOM 3233 C C . THR A 1 428 ? 3.055 -10.645 21.592 1.00 29.42 428 THR A C 1
ATOM 3235 O O . THR A 1 428 ? 2.050 -10.296 20.982 1.00 29.42 428 THR A O 1
ATOM 3238 N N . ALA A 1 429 ? 4.312 -10.426 21.182 1.00 31.45 429 ALA A N 1
ATOM 3239 C CA . ALA A 1 429 ? 4.847 -10.247 19.832 1.00 31.45 429 ALA A CA 1
ATOM 3240 C C . ALA A 1 429 ? 4.143 -9.247 18.884 1.00 31.45 429 ALA A C 1
ATOM 3242 O O . ALA A 1 429 ? 3.006 -9.431 18.461 1.00 31.45 429 ALA A O 1
ATOM 3243 N N . GLY A 1 430 ? 4.879 -8.201 18.487 1.00 28.95 430 GLY A N 1
ATOM 3244 C CA . GLY A 1 430 ? 4.885 -7.763 17.086 1.00 28.95 430 GLY A CA 1
ATOM 3245 C C . GLY A 1 430 ? 4.344 -6.379 16.702 1.00 28.95 430 GLY A C 1
ATOM 3246 O O . GLY A 1 430 ? 4.774 -5.891 15.671 1.00 28.95 430 GLY A O 1
ATOM 3247 N N . ALA A 1 431 ? 3.485 -5.703 17.471 1.00 35.16 431 ALA A N 1
ATOM 3248 C CA . ALA A 1 431 ? 2.766 -4.520 16.953 1.00 35.16 431 ALA A CA 1
ATOM 3249 C C . ALA A 1 431 ? 3.055 -3.218 17.724 1.00 35.16 431 ALA A C 1
ATOM 3251 O O . ALA A 1 431 ? 2.257 -2.779 18.545 1.00 35.16 431 ALA A O 1
ATOM 3252 N N . ALA A 1 432 ? 4.208 -2.597 17.470 1.00 33.41 432 ALA A N 1
ATOM 3253 C CA . ALA A 1 432 ? 4.471 -1.207 17.867 1.00 33.41 432 ALA A CA 1
ATOM 3254 C C . ALA A 1 432 ? 5.402 -0.514 16.858 1.00 33.41 432 ALA A C 1
ATOM 3256 O O . ALA A 1 432 ? 6.422 0.059 17.234 1.00 33.41 432 ALA A O 1
ATOM 3257 N N . ILE A 1 433 ? 5.078 -0.636 15.566 1.00 41.06 433 ILE A N 1
ATOM 3258 C CA . ILE A 1 433 ? 5.839 -0.016 14.464 1.00 41.06 433 ILE A CA 1
ATOM 3259 C C . ILE A 1 433 ? 5.097 1.135 13.784 1.00 41.06 433 ILE A C 1
ATOM 3261 O O . ILE A 1 433 ? 5.714 1.929 13.089 1.00 41.06 433 ILE A O 1
ATOM 3265 N N . LEU A 1 434 ? 3.822 1.342 14.100 1.00 42.28 434 LEU A N 1
ATOM 3266 C CA . LEU A 1 434 ? 2.998 2.387 13.497 1.00 42.28 434 LEU A CA 1
ATOM 3267 C C . LEU A 1 434 ? 2.576 3.431 14.540 1.00 42.28 434 LEU A C 1
ATOM 3269 O O . LEU A 1 434 ? 1.406 3.715 14.733 1.00 42.28 434 LEU A O 1
ATOM 3273 N N . GLY A 1 435 ? 3.553 3.998 15.254 1.00 37.72 435 GLY A N 1
ATOM 3274 C CA . GLY A 1 435 ? 3.352 5.213 16.061 1.00 37.72 435 GLY A CA 1
ATOM 3275 C C . GLY A 1 435 ? 3.419 6.504 15.233 1.00 37.72 435 GLY A C 1
ATOM 3276 O O . GLY A 1 435 ? 3.657 7.571 15.797 1.00 37.72 435 GLY A O 1
ATOM 3277 N N . GLY A 1 436 ? 3.315 6.379 13.907 1.00 40.69 436 GLY A N 1
ATOM 3278 C CA . GLY A 1 436 ? 3.172 7.478 12.963 1.00 40.69 436 GLY A CA 1
ATOM 3279 C C . GLY A 1 436 ? 1.720 7.819 12.730 1.00 40.69 436 GLY A C 1
ATOM 3280 O O . GLY A 1 436 ? 0.835 7.055 13.099 1.00 40.69 436 GLY A O 1
ATOM 3281 N N . THR A 1 437 ? 1.493 9.009 12.201 1.00 45.22 437 THR A N 1
ATOM 3282 C CA . THR A 1 437 ? 0.179 9.630 12.074 1.00 45.22 437 THR A CA 1
ATOM 3283 C C . THR A 1 437 ? -0.827 8.704 11.379 1.00 45.22 437 THR A C 1
ATOM 3285 O O . THR A 1 437 ? -0.450 7.888 10.536 1.00 45.22 437 THR A O 1
ATOM 3288 N N . GLY A 1 438 ? -2.098 8.763 11.810 1.00 51.69 438 GLY A N 1
ATOM 3289 C CA . GLY A 1 438 ? -3.144 7.765 11.506 1.00 51.69 438 GLY A CA 1
ATOM 3290 C C . GLY A 1 438 ? -3.285 7.402 10.024 1.00 51.69 438 GLY A C 1
ATOM 3291 O O . GLY A 1 438 ? -3.624 6.273 9.694 1.00 51.69 438 GLY A O 1
ATOM 3292 N N . TYR A 1 439 ? -2.848 8.292 9.136 1.00 54.56 439 TYR A N 1
ATOM 3293 C CA . TYR A 1 439 ? -2.901 8.133 7.691 1.00 54.56 439 TYR A CA 1
ATOM 3294 C C . TYR A 1 439 ? -2.263 6.844 7.134 1.00 54.56 439 TYR A C 1
ATOM 3296 O O . TYR A 1 439 ? -2.739 6.301 6.136 1.00 54.56 439 TYR A O 1
ATOM 3304 N N . MET A 1 440 ? -1.188 6.328 7.750 1.00 59.84 440 MET A N 1
ATOM 3305 C CA . MET A 1 440 ? -0.605 5.037 7.337 1.00 59.84 440 MET A CA 1
ATOM 3306 C C . MET A 1 440 ? -1.381 3.831 7.860 1.00 59.84 440 MET A C 1
ATOM 3308 O O . MET A 1 440 ? -1.404 2.796 7.198 1.00 59.84 440 MET A O 1
ATOM 3312 N N . VAL A 1 441 ? -1.995 3.958 9.035 1.00 62.41 441 VAL A N 1
ATOM 3313 C CA . VAL A 1 441 ? -2.760 2.889 9.690 1.00 62.41 441 VAL A CA 1
ATOM 3314 C C . VAL A 1 441 ? -4.060 2.610 8.943 1.00 62.41 441 VAL A C 1
ATOM 3316 O O . VAL A 1 441 ? -4.503 1.466 8.893 1.00 62.41 441 VAL A O 1
ATOM 3319 N N . ASP A 1 442 ? -4.618 3.632 8.301 1.00 73.50 442 ASP A N 1
ATOM 3320 C CA . ASP A 1 442 ? -5.886 3.527 7.581 1.00 73.50 442 ASP A CA 1
ATOM 3321 C C . ASP A 1 442 ? -5.759 2.773 6.251 1.00 73.50 442 ASP A C 1
ATOM 3323 O O . ASP A 1 442 ? -6.758 2.328 5.681 1.00 73.50 442 ASP A O 1
ATOM 3327 N N . LYS A 1 443 ? -4.533 2.589 5.747 1.00 85.50 443 LYS A N 1
ATOM 3328 C CA . LYS A 1 443 ? -4.308 1.812 4.527 1.00 85.50 443 LYS A CA 1
ATOM 3329 C C . LYS A 1 443 ? -4.532 0.332 4.796 1.00 85.50 443 LYS A C 1
ATOM 3331 O O . LYS A 1 443 ? -4.032 -0.226 5.775 1.00 85.50 443 LYS A O 1
ATOM 3336 N N . LYS A 1 444 ? -5.261 -0.325 3.896 1.00 89.38 444 LYS A N 1
ATOM 3337 C CA . LYS A 1 444 ? -5.824 -1.668 4.110 1.00 89.38 444 LYS A CA 1
ATOM 3338 C C . LYS A 1 444 ? -4.747 -2.694 4.438 1.00 89.38 444 LYS A C 1
ATOM 3340 O O . LYS A 1 444 ? -4.937 -3.516 5.334 1.00 89.38 444 LYS A O 1
ATOM 3345 N N . PHE A 1 445 ? -3.601 -2.616 3.757 1.00 90.38 445 PHE A N 1
ATOM 3346 C CA . PHE A 1 445 ? -2.474 -3.506 4.013 1.00 90.38 445 PHE A CA 1
ATOM 3347 C C . PHE A 1 445 ? -1.890 -3.343 5.421 1.00 90.38 445 PHE A C 1
ATOM 3349 O O . PHE A 1 445 ? -1.673 -4.335 6.117 1.00 90.38 445 PHE A O 1
ATOM 3356 N N . PHE A 1 446 ? -1.664 -2.108 5.869 1.00 86.38 446 PHE A N 1
ATOM 3357 C CA . PHE A 1 446 ? -1.065 -1.845 7.179 1.00 86.38 446 PHE A CA 1
ATOM 3358 C C . PHE A 1 446 ? -2.053 -2.042 8.327 1.00 86.38 446 PHE A C 1
ATOM 3360 O O . PHE A 1 446 ? -1.644 -2.519 9.387 1.00 86.38 446 PHE A O 1
ATOM 3367 N N . ASN A 1 447 ? -3.341 -1.774 8.101 1.00 85.31 447 ASN A N 1
ATOM 3368 C CA . ASN A 1 447 ? -4.400 -2.066 9.060 1.00 85.31 447 ASN A CA 1
ATOM 3369 C C . ASN A 1 447 ? -4.388 -3.554 9.451 1.00 85.31 447 ASN A C 1
ATOM 3371 O O . ASN A 1 447 ? -4.329 -3.875 10.635 1.00 85.31 447 ASN A O 1
ATOM 3375 N N . LYS A 1 448 ? -4.287 -4.461 8.467 1.00 86.81 448 LYS A N 1
ATOM 3376 C CA . LYS A 1 448 ? -4.201 -5.917 8.702 1.00 86.81 448 LYS A CA 1
ATOM 3377 C C . LYS A 1 448 ? -2.968 -6.340 9.509 1.00 86.81 448 LYS A C 1
ATOM 3379 O O . LYS A 1 448 ? -3.042 -7.203 10.385 1.00 86.81 448 LYS A O 1
ATOM 3384 N N . ILE A 1 449 ? -1.821 -5.705 9.260 1.00 84.81 449 ILE A N 1
ATOM 3385 C CA . ILE A 1 449 ? -0.600 -5.952 10.047 1.00 84.81 449 ILE A CA 1
ATOM 3386 C C . ILE A 1 449 ? -0.799 -5.481 11.492 1.00 84.81 449 ILE A C 1
ATOM 3388 O O . ILE A 1 449 ? -0.370 -6.144 12.439 1.00 84.81 449 ILE A O 1
ATOM 3392 N N . GLN A 1 450 ? -1.450 -4.333 11.675 1.00 81.81 450 GLN A N 1
ATOM 3393 C CA . GLN A 1 450 ? -1.686 -3.737 12.984 1.00 81.81 450 GLN A CA 1
ATOM 3394 C C . GLN A 1 450 ? -2.715 -4.507 13.813 1.00 81.81 450 GLN A C 1
ATOM 3396 O O . GLN A 1 450 ? -2.500 -4.694 15.015 1.00 81.81 450 GLN A O 1
ATOM 3401 N N . SER A 1 451 ? -3.794 -4.979 13.188 1.00 84.44 451 SER A N 1
ATOM 3402 C CA . SER A 1 451 ? -4.787 -5.859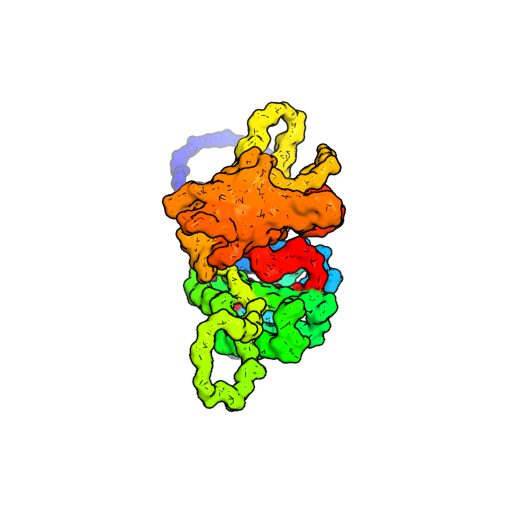 13.812 1.00 84.44 451 SER A CA 1
ATOM 3403 C C . SER A 1 451 ? -4.211 -7.234 14.162 1.00 84.44 451 SER A C 1
ATOM 3405 O O . SER A 1 451 ? -4.783 -7.939 14.994 1.00 84.44 451 SER A O 1
ATOM 3407 N N . LYS A 1 452 ? -3.026 -7.570 13.622 1.00 87.19 452 LYS A N 1
ATOM 3408 C CA . LYS A 1 452 ? -2.379 -8.886 13.718 1.00 87.19 452 LYS A CA 1
ATOM 3409 C C . LYS A 1 452 ? -3.240 -9.982 13.094 1.00 87.19 452 LYS A C 1
ATOM 3411 O O . LYS A 1 452 ? -3.233 -11.119 13.576 1.00 87.19 452 LYS A O 1
ATOM 3416 N N . ASP A 1 453 ? -3.984 -9.635 12.050 1.00 84.75 453 ASP A N 1
ATOM 3417 C CA . ASP A 1 453 ? -4.818 -10.598 11.355 1.00 84.75 453 ASP A CA 1
ATOM 3418 C C . ASP A 1 453 ? -3.933 -11.639 10.669 1.00 84.75 453 ASP A C 1
ATOM 3420 O O . ASP A 1 453 ? -2.932 -11.318 10.016 1.00 84.75 453 ASP A O 1
ATOM 3424 N N . GLN A 1 454 ? -4.313 -12.908 10.825 1.00 90.25 454 GLN A N 1
ATOM 3425 C CA . GLN A 1 454 ? -3.736 -13.984 10.031 1.00 90.25 454 GLN A CA 1
ATOM 3426 C C . GLN A 1 454 ? -4.227 -13.803 8.600 1.00 90.25 454 GLN A C 1
ATOM 3428 O O . GLN A 1 454 ? -5.397 -14.025 8.301 1.00 90.25 454 GLN A O 1
ATOM 3433 N N . CYS A 1 455 ? -3.327 -13.345 7.744 1.00 91.75 455 CYS A N 1
ATOM 3434 C CA . CYS A 1 455 ? -3.585 -12.972 6.366 1.00 91.75 455 CYS A CA 1
ATOM 3435 C C . CYS A 1 455 ? -2.448 -13.539 5.511 1.00 91.75 455 CYS A C 1
ATOM 3437 O O . CYS A 1 455 ? -1.320 -13.637 5.984 1.00 91.75 455 CYS A O 1
ATOM 3439 N N . ASP A 1 456 ? -2.751 -13.916 4.274 1.00 96.06 456 ASP A N 1
ATOM 3440 C CA . ASP A 1 456 ? -1.762 -14.105 3.222 1.00 96.06 456 ASP A CA 1
ATOM 3441 C C . ASP A 1 456 ? -1.214 -12.746 2.806 1.00 96.06 456 ASP A C 1
ATOM 3443 O O . ASP A 1 456 ? -1.995 -11.848 2.479 1.00 96.06 456 ASP A O 1
ATOM 3447 N N . TYR A 1 457 ? 0.104 -12.587 2.767 1.00 96.81 457 TYR A N 1
ATOM 3448 C CA . TYR A 1 457 ? 0.711 -11.342 2.303 1.00 96.81 457 TYR A CA 1
ATOM 3449 C C . TYR A 1 457 ? 1.505 -11.549 1.020 1.00 96.81 457 TYR A C 1
ATOM 3451 O O . TYR A 1 457 ? 2.363 -12.428 0.935 1.00 96.81 457 TYR A O 1
ATOM 3459 N N . ILE A 1 458 ? 1.231 -10.693 0.037 1.00 98.06 458 ILE A N 1
ATOM 3460 C CA . ILE A 1 458 ? 1.946 -10.653 -1.237 1.00 98.06 458 ILE A CA 1
ATOM 3461 C C . ILE A 1 458 ? 2.516 -9.246 -1.419 1.00 98.06 458 ILE A C 1
ATOM 3463 O O . ILE A 1 458 ? 1.796 -8.261 -1.263 1.00 98.06 458 ILE A O 1
ATOM 3467 N N . ILE A 1 459 ? 3.801 -9.131 -1.742 1.00 97.88 459 ILE A N 1
ATOM 3468 C CA . ILE A 1 459 ? 4.458 -7.854 -2.038 1.00 97.88 459 ILE A CA 1
ATOM 3469 C C . ILE A 1 459 ? 4.913 -7.866 -3.494 1.00 97.88 459 ILE A C 1
ATOM 3471 O O . ILE A 1 459 ? 5.818 -8.611 -3.848 1.00 97.88 459 ILE A O 1
ATOM 3475 N N . ILE A 1 460 ? 4.314 -7.023 -4.327 1.00 98.19 460 ILE A N 1
ATOM 3476 C CA . ILE A 1 460 ? 4.739 -6.769 -5.701 1.00 98.19 460 ILE A CA 1
ATOM 3477 C C . ILE A 1 460 ? 5.740 -5.612 -5.702 1.00 98.19 460 ILE A C 1
ATOM 3479 O O . ILE A 1 460 ? 5.473 -4.548 -5.140 1.00 98.19 460 ILE A O 1
ATOM 3483 N N . ILE A 1 461 ? 6.888 -5.806 -6.342 1.00 97.62 461 ILE A N 1
ATOM 3484 C CA . ILE A 1 461 ? 7.972 -4.831 -6.419 1.00 97.62 461 ILE A CA 1
ATOM 3485 C C . ILE A 1 461 ? 8.297 -4.566 -7.888 1.00 97.62 461 ILE A C 1
ATOM 3487 O O . ILE A 1 461 ? 8.750 -5.448 -8.620 1.00 97.62 461 ILE A O 1
ATOM 3491 N N . ASP A 1 462 ? 8.093 -3.318 -8.291 1.00 96.50 462 ASP A N 1
ATOM 3492 C CA . ASP A 1 462 ? 8.546 -2.760 -9.560 1.00 96.50 462 ASP A CA 1
ATOM 3493 C C . ASP A 1 462 ? 10.082 -2.810 -9.649 1.00 96.50 462 ASP A C 1
ATOM 3495 O O . ASP A 1 462 ? 10.790 -2.398 -8.731 1.00 96.50 462 ASP A O 1
ATOM 3499 N N . ARG A 1 463 ? 10.607 -3.322 -10.760 1.00 96.00 463 ARG A N 1
ATOM 3500 C CA . ARG A 1 463 ? 12.031 -3.374 -11.118 1.00 96.00 463 ARG A CA 1
ATOM 3501 C C . ARG A 1 463 ? 12.251 -2.756 -12.512 1.00 96.00 463 ARG A C 1
ATOM 3503 O O . ARG A 1 463 ? 13.207 -3.084 -13.208 1.00 96.00 463 ARG A O 1
ATOM 3510 N N . SER A 1 464 ? 11.380 -1.847 -12.938 1.00 95.44 464 SER A N 1
ATOM 3511 C CA . SER A 1 464 ? 11.489 -1.117 -14.205 1.00 95.44 464 SER A CA 1
ATOM 3512 C C . SER A 1 464 ? 12.603 -0.066 -14.190 1.00 95.44 464 SER A C 1
ATOM 3514 O O . SER A 1 464 ? 13.213 0.243 -13.159 1.00 95.44 464 SER A O 1
ATOM 3516 N N . ALA A 1 465 ? 12.855 0.545 -15.350 1.00 95.56 465 ALA A N 1
ATOM 3517 C CA . ALA A 1 465 ? 13.822 1.633 -15.484 1.00 95.56 465 ALA A CA 1
ATOM 3518 C C . ALA A 1 465 ? 13.517 2.836 -14.565 1.00 95.56 465 ALA A C 1
ATOM 3520 O O . ALA A 1 465 ? 14.451 3.491 -14.097 1.00 95.56 465 ALA A O 1
ATOM 3521 N N . ASN A 1 466 ? 12.245 3.090 -14.233 1.00 96.38 466 ASN A N 1
ATOM 3522 C CA . ASN A 1 466 ? 11.847 4.195 -13.352 1.00 96.38 466 ASN A CA 1
ATOM 3523 C C . ASN A 1 466 ? 12.398 4.054 -11.926 1.00 96.38 466 ASN A C 1
ATOM 3525 O O . ASN A 1 466 ? 12.592 5.059 -11.239 1.00 96.38 466 ASN A O 1
ATOM 3529 N N . MET A 1 467 ? 12.723 2.833 -11.491 1.00 96.44 467 MET A N 1
ATOM 3530 C CA . MET A 1 467 ? 13.323 2.582 -10.179 1.00 96.44 467 MET A CA 1
ATOM 3531 C C . MET A 1 467 ? 14.792 3.043 -10.099 1.00 96.44 467 MET A C 1
ATOM 3533 O O . MET A 1 467 ? 15.324 3.221 -9.004 1.00 96.44 467 MET A O 1
ATOM 3537 N N . THR A 1 468 ? 15.456 3.301 -11.232 1.00 96.38 468 THR A N 1
ATOM 3538 C CA . THR A 1 468 ? 16.843 3.814 -11.259 1.00 96.38 468 THR A CA 1
ATOM 3539 C C . THR A 1 468 ? 16.950 5.300 -10.903 1.00 96.38 468 THR A C 1
ATOM 3541 O O . THR A 1 468 ? 18.040 5.787 -10.589 1.00 96.38 468 THR A O 1
ATOM 3544 N N . HIS A 1 469 ? 15.837 6.038 -10.948 1.00 96.12 469 HIS A N 1
ATOM 3545 C CA . HIS A 1 469 ? 15.824 7.477 -10.707 1.00 96.12 469 HIS A CA 1
ATOM 3546 C C . HIS A 1 469 ? 16.145 7.824 -9.248 1.00 96.12 469 HIS A C 1
ATOM 3548 O O . HIS A 1 469 ? 15.823 7.083 -8.318 1.00 96.12 469 HIS A O 1
ATOM 3554 N N . ARG A 1 470 ? 16.778 8.987 -9.058 1.00 94.81 470 ARG A N 1
ATOM 3555 C CA . ARG A 1 470 ? 17.034 9.612 -7.753 1.00 94.81 470 ARG A CA 1
ATOM 3556 C C . ARG A 1 470 ? 16.154 10.854 -7.647 1.00 94.81 470 ARG A C 1
ATOM 3558 O O . ARG A 1 470 ? 16.240 11.732 -8.507 1.00 94.81 470 ARG A O 1
ATOM 3565 N N . ASP A 1 471 ? 15.310 10.912 -6.625 1.00 88.25 471 ASP A N 1
ATOM 3566 C CA . ASP A 1 471 ? 14.474 12.085 -6.353 1.00 88.25 471 ASP A CA 1
ATOM 3567 C C . ASP A 1 471 ? 15.328 13.167 -5.678 1.00 88.25 471 ASP A C 1
ATOM 3569 O O . ASP A 1 471 ? 16.122 12.855 -4.789 1.00 88.25 471 ASP A O 1
ATOM 3573 N N . LYS A 1 472 ? 15.195 14.418 -6.127 1.00 80.19 472 LYS A N 1
ATOM 3574 C CA . LYS A 1 472 ? 15.921 15.576 -5.584 1.00 80.19 472 LYS A CA 1
ATOM 3575 C C . LYS A 1 472 ? 15.053 16.431 -4.680 1.00 80.19 472 LYS A C 1
ATOM 3577 O O . LYS A 1 472 ? 13.827 16.492 -4.936 1.00 80.19 472 LYS A O 1
#

Sequence (472 aa):
MGFMKNAFEKIQAELDPSATDGSTKSADRSSGVRSSSSSSISSSSTSSLSMASVMHYDSNATRWEKAVVGVDTIVAQVSKFDPDGVDIVMVGGVTIAGVINEEEEEDDDDSTQELVASDNADAVEWHRGIKNTEGLEELVTYKEPKGICPLGQAMDEVCTEALSRDLKSRPCSILVLTAGKPDDPELLEQTLENTAQQIANSGGIALSPLSITFIQIGNDPDASQYLRHLGRKKYIPSSTYSMNDAEDSISTDEDNGRTIDLVDTMSYIEIKETMDEMGKAAKEAKKNGSNGSNGRNGAVAGALAGAALGIGGMYLVGKQKEKKRYTSGSWDGKWKCYYDDEEIATLIVKDDKDGEIKIDGLIDTMHGTYSHGSDSDKDDFFIQFIDPTGEVVTGEFDEKLFILTWSDGTRWEALNKTSVVKYLGAATAGAAILGGTGYMVDKKFFNKIQSKDQCDYIIIIDRSANMTHRDK